Protein AF-0000000066667186 (afdb_homodimer)

Organism: Nocardia brasiliensis (strain ATCC 700358 / HUJEG-1) (NCBI:txid1133849)

pLDDT: mean 89.35, std 10.36, range [46.84, 97.88]

Solvent-accessible surface area (backbone atoms only — not comparable to full-atom values): 20594 Å² total; per-residue (Å²): 132,87,86,46,65,67,53,54,43,52,49,45,50,51,39,18,57,74,67,21,60,91,60,58,39,68,63,52,45,18,55,76,69,71,47,60,53,72,64,51,45,76,73,28,87,44,69,67,55,45,48,20,52,43,36,49,61,50,47,49,71,59,72,53,85,77,83,52,84,50,35,66,49,36,44,50,51,50,51,51,49,51,49,50,34,26,69,72,34,50,55,29,32,57,51,39,48,54,24,57,39,66,63,60,44,81,59,65,54,51,50,52,41,21,51,27,35,35,69,66,67,40,56,65,72,55,11,49,41,50,31,51,36,51,48,21,26,49,43,20,46,44,38,36,51,50,49,32,51,50,33,48,76,69,60,69,42,60,85,91,58,40,72,89,70,38,84,72,36,70,66,58,46,49,50,50,36,49,50,32,49,49,29,6,53,49,36,57,52,53,58,63,77,97,132,87,85,46,66,67,52,53,42,51,47,46,50,51,40,18,58,75,67,20,59,91,61,59,38,68,62,51,45,18,55,76,68,70,47,59,53,72,64,51,44,76,72,28,86,42,68,67,56,44,46,22,52,42,35,50,60,50,47,48,71,60,73,54,86,79,82,51,83,50,35,65,48,34,46,52,51,50,51,50,49,50,47,49,34,26,69,72,34,49,54,28,30,57,52,41,49,53,24,55,39,67,63,60,44,80,58,64,54,51,51,53,41,22,50,27,34,36,69,68,66,39,55,66,73,56,11,48,43,49,33,51,37,52,49,21,26,48,44,21,45,43,40,36,51,50,48,32,51,50,34,47,76,69,61,69,41,60,85,91,58,42,72,89,70,38,84,73,36,69,66,60,46,48,49,51,37,50,50,31,48,50,29,6,53,49,34,57,52,52,59,63,77,97

Secondary structure (DSSP, 8-state):
-PPPHHHHHHHHHHHHHHH-GGG--HHHHHHHHTS-HHHHTTT-SSHHHHHHHHHHHHTGGGGSPP---SHHHHHHHHHHHHHHHHHTSTTHHHHHHHHHHHT-S--HHHHHHHHHHHHTT--HHHHHHHHHHHHHHHHHHHHHHHHHHHHHHTT-S-GGG-GGG-SS-HHHHHHHHHHHHHHHHHHHHHHHH-/-PPPHHHHHHHHHHHHHHH-GGG--HHHHHHHTTS-HHHHTTT-SSHHHHHHHHHHHHTGGGGSPP---SHHHHHHHHHHHHHHHHHTSTTHHHHHHHHHHHT-S--HHHHHHHHHHHHTT--HHHHHHHHHHHHHHHHHHHHHHHHHHHHHHTT-S-GGG-GGG-SS-HHHHHHHHHHHHHHHHHHHHHHHH-

Nearest PDB structures (foldseek):
  5xs9-assembly1_A  TM=9.470E-01  e=1.512E-13  Mycolicibacterium smegmatis MC2 155
  5yej-assembly1_A-2  TM=9.419E-01  e=4.908E-12  Mycolicibacterium smegmatis MC2 155
  5xs9-assembly1_B  TM=9.461E-01  e=5.392E-12  Mycolicibacterium smegmatis MC2 155
  5ojy-assembly1_A-2  TM=8.329E-01  e=7.955E-05  Streptomyces alboniger
  5ojx-assembly1_A-2  TM=7.628E-01  e=2.702E-04  Streptomyces alboniger

Radius of gyration: 21.62 Å; Cα contacts (8 Å, |Δi|>4): 478; chains: 2; bounding box: 61×63×43 Å

InterPro domains:
  IPR001647 DNA-binding HTH domain, TetR-type [PF00440] (9-54)
  IPR001647 DNA-binding HTH domain, TetR-type [PR00455] (8-21)
  IPR001647 DNA-binding HTH domain, TetR-type [PR00455] (29-52)
  IPR001647 DNA-binding HTH domain, TetR-type [PS50977] (2-62)
  IPR003012 Tetracycline transcriptional regulator, TetR [PR00400] (20-43)
  IPR003012 Tetracycline transcriptional regulator, TetR [PR00400] (71-90)
  IPR003012 Tetracycline transcriptional regulator, TetR [PR00400] (171-185)
  IPR004111 Tetracycline repressor TetR, C-terminal [PF02909] (70-156)
  IPR009057 Homedomain-like superfamily [SSF46689] (2-64)
  IPR023772 DNA-binding HTH domain, TetR-type, conserved site [PS01081] (20-51)
  IPR036271 Tetracyclin repressor-like, C-terminal domain superfamily [SSF48498] (69-190)
  IPR050109 HTH-type, TetR-like transcriptional regulator [PTHR30055] (4-185)

Foldseek 3Di:
DDDDLVNLLVLLQVCCQPPRDVQRDLCVSCVSVVHDSVSVCVNPVHPLLSLQVNLCVLCVCLPPDDDDDALLSQLVVLLVSVLCSQLVTQCSLVSNVVNVVVVSHPPSSLVSQLVSLVRLPDDSVVSSVLSVVSSVVSSVLSVVVSVLQVCVVVVNDDPVDRQVPDVVHSVVVVVVVSVVSSVVSVVV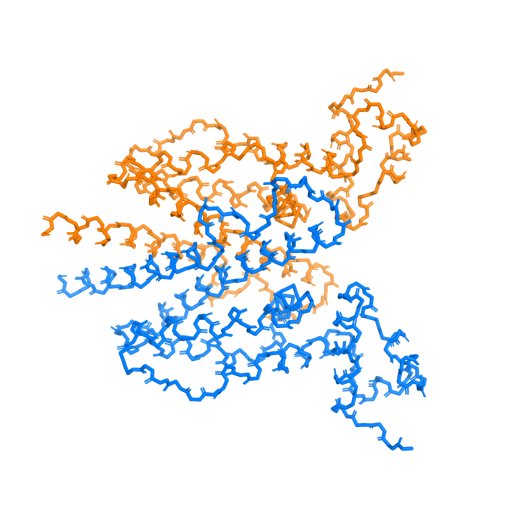VVVVVD/DDDDLVNLLVLLQVCCQPPRDVQRDLCVSCVSVVHDSVSVCVNPVHPLLSLQVNLCVLCVCLPPDDDDDALLSQLVRLLVSVLCSQLVTQCSLVSNVVNVVVVSHPPSSLVSQLVSLVRLPDDSVVSSVLSVVSSVVSSVLSVVVSVLQVCVVVVNDDPVDRQVPDVVHSVVVVVVVSVVSSVVSVVVVVVVVD

Structure (mmCIF, N/CA/C/O backbone):
data_AF-0000000066667186-model_v1
#
loop_
_entity.id
_entity.type
_entity.pdbx_description
1 polymer 'Transcriptional regulator'
#
loop_
_atom_site.group_PDB
_atom_site.id
_atom_site.type_symbol
_atom_site.label_atom_id
_atom_site.label_alt_id
_atom_site.label_comp_id
_atom_site.label_asym_id
_atom_site.label_entity_id
_atom_site.label_seq_id
_atom_site.pdbx_PDB_ins_code
_atom_site.Cartn_x
_atom_site.Cartn_y
_atom_site.Cartn_z
_atom_site.occupancy
_atom_site.B_iso_or_equiv
_atom_site.auth_seq_id
_atom_site.auth_comp_id
_atom_site.auth_asym_id
_atom_site.auth_atom_id
_atom_site.pdbx_PDB_model_num
ATOM 1 N N . MET A 1 1 ? -29.047 -29.016 -1.138 1 59.25 1 MET A N 1
ATOM 2 C CA . MET A 1 1 ? -29.141 -27.734 -0.459 1 59.25 1 MET A CA 1
ATOM 3 C C . MET A 1 1 ? -28.797 -26.594 -1.416 1 59.25 1 MET A C 1
ATOM 5 O O . MET A 1 1 ? -27.906 -26.719 -2.248 1 59.25 1 MET A O 1
ATOM 9 N N . GLN A 1 2 ? -29.719 -25.609 -1.653 1 82.31 2 GLN A N 1
ATOM 10 C CA . GLN A 1 2 ? -29.578 -24.547 -2.65 1 82.31 2 GLN A CA 1
ATOM 11 C C . GLN A 1 2 ? -28.438 -23.609 -2.307 1 82.31 2 GLN A C 1
ATOM 13 O O . GLN A 1 2 ? -28.297 -23.188 -1.158 1 82.31 2 GLN A O 1
ATOM 18 N N . LEU A 1 3 ? -27.469 -23.531 -3.133 1 86.5 3 LEU A N 1
ATOM 19 C CA . LEU A 1 3 ? -26.328 -22.641 -2.971 1 86.5 3 LEU A CA 1
ATOM 20 C C . LEU A 1 3 ? -26.75 -21.188 -3.123 1 86.5 3 LEU A C 1
ATOM 22 O O . LEU A 1 3 ? -27.406 -20.828 -4.094 1 86.5 3 LEU A O 1
ATOM 26 N N . HIS A 1 4 ? -26.516 -20.438 -2.012 1 91.94 4 HIS A N 1
ATOM 27 C CA . HIS A 1 4 ? -26.812 -19.016 -2.051 1 91.94 4 HIS A CA 1
ATOM 28 C C . HIS A 1 4 ? -25.531 -18.203 -2.197 1 91.94 4 HIS A C 1
ATOM 30 O O . HIS A 1 4 ? -24.438 -18.703 -1.945 1 91.94 4 HIS A O 1
ATOM 36 N N . ARG A 1 5 ? -25.734 -17 -2.656 1 93.88 5 ARG A N 1
ATOM 37 C CA . ARG A 1 5 ? -24.609 -16.094 -2.865 1 93.88 5 ARG A CA 1
ATOM 38 C C . ARG A 1 5 ? -23.781 -15.938 -1.595 1 93.88 5 ARG A C 1
ATOM 40 O O . ARG A 1 5 ? -22.547 -15.914 -1.649 1 93.88 5 ARG A O 1
ATOM 47 N N . ALA A 1 6 ? -24.484 -15.898 -0.498 1 94.38 6 ALA A N 1
ATOM 48 C CA . ALA A 1 6 ? -23.812 -15.734 0.791 1 94.38 6 ALA A CA 1
ATOM 49 C C . ALA A 1 6 ? -22.938 -16.938 1.118 1 94.38 6 ALA A C 1
ATOM 51 O O . ALA A 1 6 ? -21.891 -16.797 1.737 1 94.38 6 ALA A O 1
ATOM 52 N N . ASP A 1 7 ? -23.328 -18.078 0.713 1 95.12 7 ASP A N 1
ATOM 53 C CA . ASP A 1 7 ? -22.547 -19.297 0.923 1 95.12 7 ASP A CA 1
ATOM 54 C C . ASP A 1 7 ? -21.25 -19.266 0.126 1 95.12 7 ASP A C 1
ATOM 56 O O . ASP A 1 7 ? -20.203 -19.703 0.61 1 95.12 7 ASP A O 1
ATOM 60 N N . VAL A 1 8 ? -21.406 -18.766 -1.058 1 96.31 8 VAL A N 1
ATOM 61 C CA . VAL A 1 8 ? -20.234 -18.672 -1.931 1 96.31 8 VAL A CA 1
ATOM 62 C C . VAL A 1 8 ? -19.203 -17.719 -1.323 1 96.31 8 VAL A C 1
ATOM 64 O O . VAL A 1 8 ? -18.016 -18.047 -1.243 1 96.31 8 VAL A O 1
ATOM 67 N N . VAL A 1 9 ? -19.688 -16.625 -0.82 1 96.69 9 VAL A N 1
ATOM 68 C CA . VAL A 1 9 ? -18.797 -15.633 -0.219 1 96.69 9 VAL A CA 1
ATOM 69 C C . VAL A 1 9 ? -18.172 -16.188 1.056 1 96.69 9 VAL A C 1
ATOM 71 O O . VAL A 1 9 ? -16.984 -16.031 1.293 1 96.69 9 VAL A O 1
ATOM 74 N N . ASP A 1 10 ? -18.984 -16.906 1.838 1 96.94 10 ASP A N 1
ATOM 75 C CA . ASP A 1 10 ? -18.469 -17.5 3.068 1 96.94 10 ASP A CA 1
ATOM 76 C C . ASP A 1 10 ? -17.406 -18.562 2.768 1 96.94 10 ASP A C 1
ATOM 78 O O . ASP A 1 10 ? -16.406 -18.672 3.48 1 96.94 10 ASP A O 1
ATOM 82 N N . GLY A 1 11 ? -17.703 -19.297 1.754 1 96.5 11 GLY A N 1
ATOM 83 C CA . GLY A 1 11 ? -16.719 -20.281 1.312 1 96.5 11 GLY A CA 1
ATOM 84 C C . GLY A 1 11 ? -15.414 -19.641 0.863 1 96.5 11 GLY A C 1
ATOM 85 O O . GLY A 1 11 ? -14.336 -20.156 1.177 1 96.5 11 GLY A O 1
ATOM 86 N N . ALA A 1 12 ? -15.531 -18.562 0.131 1 97.44 12 ALA A N 1
ATOM 87 C CA . ALA A 1 12 ? -14.352 -17.828 -0.329 1 97.44 12 ALA A CA 1
ATOM 88 C C . ALA A 1 12 ? -13.531 -17.312 0.85 1 97.44 12 ALA A C 1
ATOM 90 O O . ALA A 1 12 ? -12.305 -17.422 0.854 1 97.44 12 ALA A O 1
ATOM 91 N N . ILE A 1 13 ? -14.211 -16.812 1.844 1 96.56 13 ILE A N 1
ATOM 92 C CA . ILE A 1 13 ? -13.562 -16.281 3.033 1 96.56 13 ILE A CA 1
ATOM 93 C C . ILE A 1 13 ? -12.836 -17.406 3.775 1 96.56 13 ILE A C 1
ATOM 95 O O . ILE A 1 13 ? -11.734 -17.203 4.289 1 96.56 13 ILE A O 1
ATOM 99 N N . ALA A 1 14 ? -13.445 -18.531 3.826 1 96.31 14 ALA A N 1
ATOM 100 C CA . ALA A 1 14 ? -12.828 -19.688 4.48 1 96.31 14 ALA A CA 1
ATOM 101 C C . ALA A 1 14 ? -11.531 -20.078 3.783 1 96.31 14 ALA A C 1
ATOM 103 O O . ALA A 1 14 ? -10.531 -20.375 4.441 1 96.31 14 ALA A O 1
ATOM 104 N N . ILE A 1 15 ? -11.578 -20.047 2.523 1 96.12 15 ILE A N 1
ATOM 105 C CA . ILE A 1 15 ? -10.383 -20.375 1.748 1 96.12 15 ILE A CA 1
ATOM 106 C C . ILE A 1 15 ? -9.32 -19.312 1.968 1 96.12 15 ILE A C 1
ATOM 108 O O . ILE A 1 15 ? -8.141 -19.625 2.158 1 96.12 15 ILE A O 1
ATOM 112 N N . LEU A 1 16 ? -9.734 -18.094 1.95 1 94.81 16 LEU A N 1
ATOM 113 C CA . LEU A 1 16 ? -8.82 -16.984 2.193 1 94.81 16 LEU A CA 1
ATOM 114 C C . LEU A 1 16 ? -8.117 -17.141 3.539 1 94.81 16 LEU A C 1
ATOM 116 O O . LEU A 1 16 ? -6.895 -17.031 3.619 1 94.81 16 LEU A O 1
ATOM 120 N N . ASP A 1 17 ? -8.859 -17.453 4.547 1 92.12 17 ASP A N 1
ATOM 121 C CA . ASP A 1 17 ? -8.352 -17.547 5.914 1 92.12 17 ASP A CA 1
ATOM 122 C C . ASP A 1 17 ? -7.406 -18.734 6.062 1 92.12 17 ASP A C 1
ATOM 124 O O . ASP A 1 17 ? -6.395 -18.641 6.762 1 92.12 17 ASP A O 1
ATOM 128 N N . GLN A 1 18 ? -7.727 -19.781 5.398 1 91.38 18 GLN A N 1
ATOM 129 C CA . GLN A 1 18 ? -6.988 -21.031 5.59 1 91.38 18 GLN A CA 1
ATOM 130 C C . GLN A 1 18 ? -5.77 -21.094 4.676 1 91.38 18 GLN A C 1
ATOM 132 O O . GLN A 1 18 ? -4.703 -21.562 5.082 1 91.38 18 GLN A O 1
ATOM 137 N N . TYR A 1 19 ? -5.941 -20.562 3.416 1 90.06 19 TYR A N 1
ATOM 138 C CA . TYR A 1 19 ? -4.91 -20.844 2.426 1 90.06 19 TYR A CA 1
ATOM 139 C C . TYR A 1 19 ? -4.355 -19.562 1.829 1 90.06 19 TYR A C 1
ATOM 141 O O . TYR A 1 19 ? -3.264 -19.547 1.258 1 90.06 19 TYR A O 1
ATOM 149 N N . GLY A 1 20 ? -5.094 -18.547 1.864 1 92 20 GLY A N 1
ATOM 150 C CA . GLY A 1 20 ? -4.617 -17.281 1.312 1 92 20 GLY A CA 1
ATOM 151 C C . GLY A 1 20 ? -5.234 -16.953 -0.031 1 92 20 GLY A C 1
ATOM 152 O O . GLY A 1 20 ? -5.992 -17.75 -0.589 1 92 20 GLY A O 1
ATOM 153 N N . LEU A 1 21 ? -4.93 -15.766 -0.526 1 92.12 21 LEU A N 1
ATOM 154 C CA . LEU A 1 21 ? -5.562 -15.211 -1.715 1 92.12 21 LEU A CA 1
ATOM 155 C C . LEU A 1 21 ? -5.164 -15.992 -2.963 1 92.12 21 LEU A C 1
ATOM 157 O O . LEU A 1 21 ? -5.996 -16.219 -3.846 1 92.12 21 LEU A O 1
ATOM 161 N N . ALA A 1 22 ? -3.918 -16.391 -3.057 1 86.88 22 ALA A N 1
ATOM 162 C CA . ALA A 1 22 ? -3.418 -17.094 -4.234 1 86.88 22 ALA A CA 1
ATOM 163 C C . ALA A 1 22 ? -4.18 -18.406 -4.457 1 86.88 22 ALA A C 1
ATOM 165 O O . ALA A 1 22 ? -4.336 -18.844 -5.598 1 86.88 22 ALA A O 1
ATOM 166 N N . ASP A 1 23 ? -4.688 -18.906 -3.434 1 93 23 ASP A N 1
ATOM 167 C CA . ASP A 1 23 ? -5.359 -20.203 -3.508 1 93 23 ASP A CA 1
ATOM 168 C C . ASP A 1 23 ? -6.863 -20.031 -3.703 1 93 23 ASP A C 1
ATOM 170 O O . ASP A 1 23 ? -7.586 -21.016 -3.91 1 93 23 ASP A O 1
ATOM 174 N N . LEU A 1 24 ? -7.277 -18.797 -3.598 1 94.75 24 LEU A N 1
ATOM 175 C CA . LEU A 1 24 ? -8.695 -18.547 -3.824 1 94.75 24 LEU A CA 1
ATOM 176 C C . LEU A 1 24 ? -9.008 -18.5 -5.316 1 94.75 24 LEU A C 1
ATOM 178 O O . LEU A 1 24 ? -8.93 -17.453 -5.945 1 94.75 24 LEU A O 1
ATOM 182 N N . THR A 1 25 ? -9.344 -19.656 -5.871 1 94.25 25 THR A N 1
ATOM 183 C CA . THR A 1 25 ? -9.742 -19.781 -7.27 1 94.25 25 THR A CA 1
ATOM 184 C C . THR A 1 25 ? -11.18 -20.281 -7.375 1 94.25 25 THR A C 1
ATOM 186 O O . THR A 1 25 ? -11.703 -20.891 -6.441 1 94.25 25 THR A O 1
ATOM 189 N N . MET A 1 26 ? -11.727 -19.969 -8.57 1 95 26 MET A N 1
ATOM 190 C CA . MET A 1 26 ? -13.094 -20.422 -8.773 1 95 26 MET A CA 1
ATOM 191 C C . MET A 1 26 ? -13.172 -21.953 -8.703 1 95 26 MET A C 1
ATOM 193 O O . MET A 1 26 ? -14.117 -22.5 -8.125 1 95 26 MET A O 1
ATOM 197 N N . ARG A 1 27 ? -12.164 -22.594 -9.148 1 95 27 ARG A N 1
ATOM 198 C CA . ARG A 1 27 ? -12.117 -24.047 -9.148 1 95 27 ARG A CA 1
ATOM 199 C C . ARG A 1 27 ? -12.008 -24.594 -7.734 1 95 27 ARG A C 1
ATOM 201 O O . ARG A 1 27 ? -12.75 -25.5 -7.352 1 95 27 ARG A O 1
ATOM 208 N N . ARG A 1 28 ? -11.148 -24.062 -6.945 1 95.81 28 ARG A N 1
ATOM 209 C CA . ARG A 1 28 ? -10.961 -24.516 -5.57 1 95.81 28 ARG A CA 1
ATOM 210 C C . ARG A 1 28 ? -12.203 -24.25 -4.73 1 95.81 28 ARG A C 1
ATOM 212 O O . ARG A 1 28 ? -12.594 -25.062 -3.896 1 95.81 28 ARG A O 1
ATOM 219 N N . LEU A 1 29 ? -12.742 -23.062 -4.953 1 96.88 29 LEU A N 1
ATOM 220 C CA . LEU A 1 29 ? -13.945 -22.688 -4.219 1 96.88 29 LEU A CA 1
ATOM 221 C C . LEU A 1 29 ? -15.086 -23.656 -4.516 1 96.88 29 LEU A C 1
ATOM 223 O O . LEU A 1 29 ? -15.773 -24.109 -3.6 1 96.88 29 LEU A O 1
ATOM 227 N N . ALA A 1 30 ? -15.234 -23.969 -5.762 1 96.62 30 ALA A N 1
ATOM 228 C CA . ALA A 1 30 ? -16.266 -24.922 -6.145 1 96.62 30 ALA A CA 1
ATOM 229 C C . ALA A 1 30 ? -16.047 -26.266 -5.453 1 96.62 30 ALA A C 1
ATOM 231 O O . ALA A 1 30 ? -17 -26.859 -4.922 1 96.62 30 ALA A O 1
ATOM 232 N N . GLY A 1 31 ? -14.867 -26.703 -5.477 1 96.12 31 GLY A N 1
ATOM 233 C CA . GLY A 1 31 ? -14.523 -27.953 -4.805 1 96.12 31 GLY A CA 1
ATOM 234 C C . GLY A 1 31 ? -14.828 -27.922 -3.318 1 96.12 31 GLY A C 1
ATOM 235 O O . GLY A 1 31 ? -15.398 -28.875 -2.781 1 96.12 31 GLY A O 1
ATOM 236 N N . SER A 1 32 ? -14.477 -26.859 -2.695 1 95.5 32 SER A N 1
ATOM 237 C CA . SER A 1 32 ? -14.688 -26.719 -1.255 1 95.5 32 SER A CA 1
ATOM 238 C C . SER A 1 32 ? -16.172 -26.734 -0.906 1 95.5 32 SER A C 1
ATOM 240 O O . SER A 1 32 ? -16.562 -27.156 0.181 1 95.5 32 SER A O 1
ATOM 242 N N . LEU A 1 33 ? -16.969 -26.219 -1.787 1 95.62 33 LEU A N 1
ATOM 243 C CA . LEU A 1 33 ? -18.422 -26.125 -1.577 1 95.62 33 LEU A CA 1
ATOM 244 C C . LEU A 1 33 ? -19.109 -27.375 -2.123 1 95.62 33 LEU A C 1
ATOM 246 O O . LEU A 1 33 ? -20.328 -27.516 -1.996 1 95.62 33 LEU A O 1
ATOM 250 N N . GLN A 1 34 ? -18.312 -28.219 -2.729 1 96.12 34 GLN A N 1
ATOM 251 C CA . GLN A 1 34 ? -18.812 -29.469 -3.287 1 96.12 34 GLN A CA 1
ATOM 252 C C . GLN A 1 34 ? -19.875 -29.203 -4.348 1 96.12 34 GLN A C 1
ATOM 254 O O . GLN A 1 34 ? -20.953 -29.797 -4.324 1 96.12 34 GLN A O 1
ATOM 259 N N . VAL A 1 35 ? -19.547 -28.281 -5.23 1 94.94 35 VAL A N 1
ATOM 260 C CA . VAL A 1 35 ? -20.391 -27.984 -6.375 1 94.94 35 VAL A CA 1
ATOM 261 C C . VAL A 1 35 ? -19.547 -27.953 -7.648 1 94.94 35 VAL A C 1
ATOM 263 O O . VAL A 1 35 ? -18.328 -27.953 -7.59 1 94.94 35 VAL A O 1
ATOM 266 N N . GLN A 1 36 ? -20.234 -28.016 -8.781 1 93.06 36 GLN A N 1
ATOM 267 C CA . GLN A 1 36 ? -19.547 -27.812 -10.055 1 93.06 36 GLN A CA 1
ATOM 268 C C . GLN A 1 36 ? -19.172 -26.344 -10.25 1 93.06 36 GLN A C 1
ATOM 270 O O . GLN A 1 36 ? -19.938 -25.453 -9.875 1 93.06 36 GLN A O 1
ATOM 275 N N . PRO A 1 37 ? -18.047 -26.062 -10.875 1 90.56 37 PRO A N 1
ATOM 276 C CA . PRO A 1 37 ? -17.625 -24.672 -11.094 1 90.56 37 PRO A CA 1
ATOM 277 C C . PRO A 1 37 ? -18.703 -23.828 -11.766 1 90.56 37 PRO A C 1
ATOM 279 O O . PRO A 1 37 ? -18.859 -22.656 -11.438 1 90.56 37 PRO A O 1
ATOM 282 N N . GLY A 1 38 ? -19.391 -24.438 -12.672 1 91.75 38 GLY A N 1
ATOM 283 C CA . GLY A 1 38 ? -20.453 -23.734 -13.383 1 91.75 38 GLY A CA 1
ATOM 284 C C . GLY A 1 38 ? -21.5 -23.156 -12.461 1 91.75 38 GLY A C 1
ATOM 285 O O . GLY A 1 38 ? -22.109 -22.125 -12.781 1 91.75 38 GLY A O 1
ATOM 286 N N . ALA A 1 39 ? -21.703 -23.75 -11.344 1 93.44 39 ALA A N 1
ATOM 287 C CA . ALA A 1 39 ? -22.688 -23.281 -10.367 1 93.44 39 ALA A CA 1
ATOM 288 C C . ALA A 1 39 ? -22.297 -21.922 -9.789 1 93.44 39 ALA A C 1
ATOM 290 O O . ALA A 1 39 ? -23.156 -21.109 -9.453 1 93.44 39 ALA A O 1
ATOM 291 N N . LEU A 1 40 ? -21 -21.656 -9.633 1 94.81 40 LEU A N 1
ATOM 292 C CA . LEU A 1 40 ? -20.5 -20.406 -9.062 1 94.81 40 LEU A CA 1
ATOM 293 C C . LEU A 1 40 ? -20.781 -19.234 -10.008 1 94.81 40 LEU A C 1
ATOM 295 O O . LEU A 1 40 ? -21.016 -18.109 -9.555 1 94.81 40 LEU A O 1
ATOM 299 N N . TYR A 1 41 ? -20.766 -19.531 -11.273 1 93.06 41 TYR A N 1
ATOM 300 C CA . TYR A 1 41 ? -20.891 -18.484 -12.281 1 93.06 41 TYR A CA 1
ATOM 301 C C . TYR A 1 41 ? -22.312 -17.953 -12.336 1 93.06 41 TYR A C 1
ATOM 303 O O . TYR A 1 41 ? -22.547 -16.875 -12.891 1 93.06 41 TYR A O 1
ATOM 311 N N . TRP A 1 42 ? -23.234 -18.688 -11.766 1 92.44 42 TRP A N 1
ATOM 312 C CA . TRP A 1 42 ? -24.594 -18.172 -11.609 1 92.44 42 TRP A CA 1
ATOM 313 C C . TRP A 1 42 ? -24.625 -17.016 -10.617 1 92.44 42 TRP A C 1
ATOM 315 O O . TRP A 1 42 ? -25.469 -16.125 -10.727 1 92.44 42 TRP A O 1
ATOM 325 N N . HIS A 1 43 ? -23.703 -17.031 -9.711 1 94.69 43 HIS A N 1
ATOM 326 C CA . HIS A 1 43 ? -23.688 -16.031 -8.648 1 94.69 43 HIS A CA 1
ATOM 327 C C . HIS A 1 43 ? -22.672 -14.93 -8.953 1 94.69 43 HIS A C 1
ATOM 329 O O . HIS A 1 43 ? -22.891 -13.766 -8.625 1 94.69 43 HIS A O 1
ATOM 335 N N . PHE A 1 44 ? -21.578 -15.414 -9.508 1 95 44 PHE A N 1
ATOM 336 C CA . PHE A 1 44 ? -20.5 -14.484 -9.844 1 95 44 PHE A CA 1
ATOM 337 C C . PHE A 1 44 ? -19.953 -14.766 -11.234 1 95 44 PHE A C 1
ATOM 339 O O . PHE A 1 44 ? -19.391 -15.836 -11.477 1 95 44 PHE A O 1
ATOM 346 N N . PRO A 1 45 ? -20.031 -13.75 -12.078 1 91.69 45 PRO A N 1
ATOM 347 C CA . PRO A 1 45 ? -19.641 -13.984 -13.469 1 91.69 45 PRO A CA 1
ATOM 348 C C . PRO A 1 45 ? -18.141 -14.234 -13.625 1 91.69 45 PRO A C 1
ATOM 350 O O . PRO A 1 45 ? -17.703 -14.797 -14.633 1 91.69 45 PRO A O 1
ATOM 353 N N . ASN A 1 46 ? -17.359 -13.766 -12.695 1 89.31 46 ASN A N 1
ATOM 354 C CA . ASN A 1 46 ? -15.914 -13.953 -12.742 1 89.31 46 ASN A CA 1
ATOM 355 C C . ASN A 1 46 ? -15.281 -13.812 -11.359 1 89.31 46 ASN A C 1
ATOM 357 O O . ASN A 1 46 ? -15.969 -13.477 -10.391 1 89.31 46 ASN A O 1
ATOM 361 N N . LYS A 1 47 ? -14.062 -14.055 -11.281 1 90.44 47 LYS A N 1
ATOM 362 C CA . LYS A 1 47 ? -13.32 -14.008 -10.023 1 90.44 47 LYS A CA 1
ATOM 363 C C . LYS A 1 47 ? -13.312 -12.602 -9.438 1 90.44 47 LYS A C 1
ATOM 365 O O . LYS A 1 47 ? -13.406 -12.43 -8.219 1 90.44 47 LYS A O 1
ATOM 370 N N . GLN A 1 48 ? -13.219 -11.625 -10.289 1 87 48 GLN A N 1
ATOM 371 C CA . GLN A 1 48 ? -13.164 -10.242 -9.836 1 87 48 GLN A CA 1
ATOM 372 C C . GLN A 1 48 ? -14.453 -9.844 -9.117 1 87 48 GLN A C 1
ATOM 374 O O . GLN A 1 48 ? -14.414 -9.164 -8.094 1 87 48 GLN A O 1
ATOM 379 N N . ALA A 1 49 ? -15.484 -10.281 -9.648 1 89.94 49 ALA A N 1
ATOM 380 C CA . ALA A 1 49 ? -16.781 -10.008 -9.023 1 89.94 49 ALA A CA 1
ATOM 381 C C . ALA A 1 49 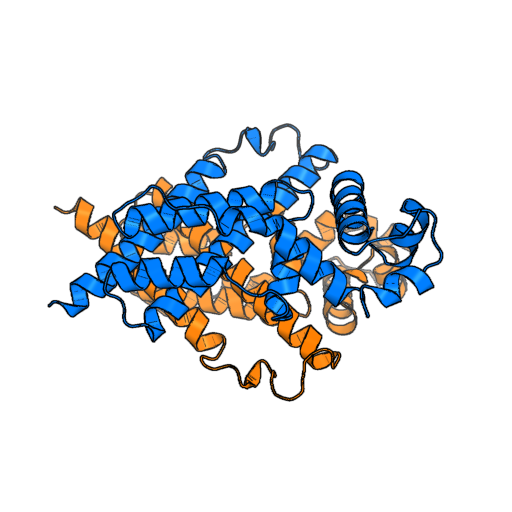? -16.875 -10.695 -7.66 1 89.94 49 ALA A C 1
ATOM 383 O O . ALA A 1 49 ? -17.422 -10.125 -6.711 1 89.94 49 ALA A O 1
ATOM 384 N N . LEU A 1 50 ? -16.406 -11.922 -7.617 1 94 50 LEU A N 1
ATOM 385 C CA . LEU A 1 50 ? -16.375 -12.641 -6.348 1 94 50 LEU A CA 1
ATOM 386 C C . LEU A 1 50 ? -15.492 -11.906 -5.332 1 94 50 LEU A C 1
ATOM 388 O O . LEU A 1 50 ? -15.891 -11.727 -4.18 1 94 50 LEU A O 1
ATOM 392 N N . LEU A 1 51 ? -14.352 -11.445 -5.758 1 93.25 51 LEU A N 1
ATOM 393 C CA . LEU A 1 51 ? -13.438 -10.734 -4.883 1 93.25 51 LEU A CA 1
ATOM 394 C C . LEU A 1 51 ? -14.055 -9.438 -4.383 1 93.25 51 LEU A C 1
ATOM 396 O O . LEU A 1 51 ? -13.836 -9.039 -3.236 1 93.25 51 LEU A O 1
ATOM 400 N N . GLY A 1 52 ? -14.75 -8.805 -5.246 1 92.06 52 GLY A N 1
ATOM 401 C CA . GLY A 1 52 ? -15.484 -7.625 -4.832 1 92.06 52 GLY A CA 1
ATOM 402 C C . GLY A 1 52 ? -16.469 -7.895 -3.703 1 92.06 52 GLY A C 1
ATOM 403 O O . GLY A 1 52 ? -16.531 -7.133 -2.736 1 92.06 52 GLY A O 1
ATOM 404 N N . ALA A 1 53 ? -17.141 -8.969 -3.814 1 93.31 53 ALA A N 1
ATOM 405 C CA . ALA A 1 53 ? -18.109 -9.344 -2.789 1 93.31 53 ALA A CA 1
ATOM 406 C C . ALA A 1 53 ? -17.422 -9.711 -1.482 1 93.31 53 ALA A C 1
ATOM 408 O O . ALA A 1 53 ? -17.906 -9.391 -0.397 1 93.31 53 ALA A O 1
ATOM 409 N N . VAL A 1 54 ? -16.359 -10.375 -1.591 1 95 54 VAL A N 1
ATOM 410 C CA . VAL A 1 54 ? -15.562 -10.727 -0.416 1 95 54 VAL A CA 1
ATOM 411 C C . VAL A 1 54 ? -15.047 -9.453 0.256 1 95 54 VAL A C 1
ATOM 413 O O . VAL A 1 54 ? -15.102 -9.328 1.481 1 95 54 VAL A O 1
ATOM 416 N N . ALA A 1 55 ? -14.602 -8.539 -0.543 1 93.94 55 ALA A N 1
ATOM 417 C CA . ALA A 1 55 ? -14.133 -7.262 -0.022 1 93.94 55 ALA A CA 1
ATOM 418 C C . ALA A 1 55 ? -15.242 -6.531 0.728 1 93.94 55 ALA A C 1
ATOM 420 O O . ALA A 1 55 ? -15.008 -5.973 1.804 1 93.94 55 ALA A O 1
ATOM 421 N N . ASP A 1 56 ? -16.406 -6.559 0.182 1 92.44 56 ASP A N 1
ATOM 422 C CA . ASP A 1 56 ? -17.547 -5.922 0.835 1 92.44 56 ASP A CA 1
ATOM 423 C C . ASP A 1 56 ? -17.828 -6.555 2.197 1 92.44 56 ASP A C 1
ATOM 425 O O . ASP A 1 56 ? -18.125 -5.852 3.164 1 92.44 56 ASP A O 1
ATOM 429 N N . LYS A 1 57 ? -17.734 -7.82 2.186 1 93.88 57 LYS A N 1
ATOM 430 C CA . LYS A 1 57 ? -17.938 -8.523 3.447 1 93.88 57 LYS A CA 1
ATOM 431 C C . LYS A 1 57 ? -16.859 -8.156 4.469 1 93.88 57 LYS A C 1
ATOM 433 O O . LYS A 1 57 ? -17.172 -7.91 5.637 1 93.88 57 LYS A O 1
ATOM 438 N N . ILE A 1 58 ? -15.656 -8.094 4.051 1 94.25 58 ILE A N 1
ATOM 439 C CA . ILE A 1 58 ? -14.523 -7.734 4.902 1 94.25 58 ILE A CA 1
ATOM 440 C C . ILE A 1 58 ? -14.734 -6.332 5.469 1 94.25 58 ILE A C 1
ATOM 442 O O . ILE A 1 58 ? -14.43 -6.074 6.637 1 94.25 58 ILE A O 1
ATOM 446 N N . LEU A 1 59 ? -15.32 -5.484 4.68 1 94.31 59 LEU A N 1
ATOM 447 C CA . LEU A 1 59 ? -15.406 -4.07 5.023 1 94.31 59 LEU A CA 1
ATOM 448 C C . LEU A 1 59 ? -16.75 -3.75 5.68 1 94.31 59 LEU A C 1
ATOM 450 O O . LEU A 1 59 ? -17.031 -2.59 5.992 1 94.31 59 LEU A O 1
ATOM 454 N N . ALA A 1 60 ? -17.562 -4.73 5.895 1 94 60 ALA A N 1
ATOM 455 C CA . ALA A 1 60 ? -18.922 -4.543 6.426 1 94 60 ALA A CA 1
ATOM 456 C C . ALA A 1 60 ? -18.891 -3.727 7.715 1 94 60 ALA A C 1
ATOM 458 O O . ALA A 1 60 ? -19.734 -2.855 7.922 1 94 60 ALA A O 1
ATOM 459 N N . PRO A 1 61 ? -17.906 -3.877 8.641 1 95.31 61 PRO A N 1
ATOM 460 C CA . PRO A 1 61 ? -17.891 -3.115 9.891 1 95.31 61 PRO A CA 1
ATOM 461 C C . PRO A 1 61 ? -17.703 -1.615 9.664 1 95.31 61 PRO A C 1
ATOM 463 O O . PRO A 1 61 ? -17.953 -0.817 10.57 1 95.31 61 PRO A O 1
ATOM 466 N N . MET A 1 62 ? -17.219 -1.229 8.508 1 94.38 62 MET A N 1
ATOM 467 C CA . MET A 1 62 ? -17.062 0.192 8.203 1 94.38 62 MET A CA 1
ATOM 468 C C . MET A 1 62 ? -18.422 0.904 8.25 1 94.38 62 MET A C 1
ATOM 470 O O . MET A 1 62 ? -18.469 2.129 8.375 1 94.38 62 MET A O 1
ATOM 474 N N . ASP A 1 63 ? -19.5 0.143 8.172 1 93.12 63 ASP A N 1
ATOM 475 C CA . ASP A 1 63 ? -20.844 0.717 8.141 1 93.12 63 ASP A CA 1
ATOM 476 C C . ASP A 1 63 ? -21.375 0.95 9.547 1 93.12 63 ASP A C 1
ATOM 478 O O . ASP A 1 63 ? -22.391 1.626 9.734 1 93.12 63 ASP A O 1
ATOM 482 N N . ASP A 1 64 ? -20.75 0.433 10.531 1 95.62 64 ASP A N 1
ATOM 483 C CA . ASP A 1 64 ? -21.203 0.594 11.914 1 95.62 64 ASP A CA 1
ATOM 484 C C . ASP A 1 64 ? -21.172 2.062 12.328 1 95.62 64 ASP A C 1
ATOM 486 O O . ASP A 1 64 ? -20.422 2.859 11.781 1 95.62 64 ASP A O 1
ATOM 490 N N . PRO A 1 65 ? -21.969 2.457 13.273 1 95.38 65 PRO A N 1
ATOM 491 C CA . PRO A 1 65 ? -21.984 3.844 13.75 1 95.38 65 PRO A CA 1
ATOM 492 C C . PRO A 1 65 ? -20.641 4.285 14.328 1 95.38 65 PRO A C 1
ATOM 494 O O . PRO A 1 65 ? -19.938 3.475 14.922 1 95.38 65 PRO A O 1
ATOM 497 N N . ILE A 1 66 ? -20.359 5.574 14.109 1 95 66 ILE A N 1
ATOM 498 C CA . ILE A 1 66 ? -19.141 6.188 14.648 1 95 66 ILE A CA 1
ATOM 499 C C . ILE A 1 66 ? -19.438 6.785 16.016 1 95 66 ILE A C 1
ATOM 501 O O . ILE A 1 66 ? -20.469 7.441 16.219 1 95 66 ILE A O 1
ATOM 505 N N . VAL A 1 67 ? -18.516 6.578 16.938 1 96.5 67 VAL A N 1
ATOM 506 C CA . VAL A 1 67 ? -18.703 7.035 18.312 1 96.5 67 VAL A CA 1
ATOM 507 C C . VAL A 1 67 ? -18.156 8.461 18.453 1 96.5 67 VAL A C 1
ATOM 509 O O . VAL A 1 67 ? -18.766 9.289 19.141 1 96.5 67 VAL A O 1
ATOM 512 N N . ALA A 1 68 ? -17.031 8.75 17.828 1 96.38 68 ALA A N 1
ATOM 513 C CA . ALA A 1 68 ? -16.375 10.047 17.953 1 96.38 68 ALA A CA 1
ATOM 514 C C . ALA A 1 68 ? -17.266 11.156 17.391 1 96.38 68 ALA A C 1
ATOM 516 O O . ALA A 1 68 ? -17.938 10.969 16.375 1 96.38 68 ALA A O 1
ATOM 517 N N . THR A 1 69 ? -17.234 12.289 18.031 1 94 69 THR A N 1
ATOM 518 C CA . THR A 1 69 ? -18.078 13.398 17.609 1 94 69 THR A CA 1
ATOM 519 C C . THR A 1 69 ? -17.281 14.422 16.812 1 94 69 THR A C 1
ATOM 521 O O . THR A 1 69 ? -17.781 15 15.844 1 94 69 THR A O 1
ATOM 524 N N . GLU A 1 70 ? -16.031 14.625 17.203 1 96.38 70 GLU A N 1
ATOM 525 C CA . GLU A 1 70 ? -15.18 15.555 16.469 1 96.38 70 GLU A CA 1
ATOM 526 C C . GLU A 1 70 ? -14.562 14.898 15.242 1 96.38 70 GLU A C 1
ATOM 528 O O . GLU A 1 70 ? -14.266 13.695 15.25 1 96.38 70 GLU A O 1
ATOM 533 N N . TRP A 1 71 ? -14.383 15.711 14.25 1 96.44 71 TRP A N 1
ATOM 534 C CA . TRP A 1 71 ? -13.961 15.188 12.961 1 96.44 71 TRP A CA 1
ATOM 535 C C . TRP A 1 71 ? -12.648 14.422 13.086 1 96.44 71 TRP A C 1
ATOM 537 O O . TRP A 1 71 ? -12.469 13.375 12.453 1 96.44 71 TRP A O 1
ATOM 547 N N . SER A 1 72 ? -11.719 14.953 13.859 1 97.19 72 SER A N 1
ATOM 548 C CA . SER A 1 72 ? -10.422 14.289 13.977 1 97.19 72 SER A CA 1
ATOM 549 C C . SER A 1 72 ? -10.555 12.914 14.625 1 97.19 72 SER A C 1
ATOM 551 O O . SER A 1 72 ? -9.914 11.961 14.188 1 97.19 72 SER A O 1
ATOM 553 N N . GLY A 1 73 ? -11.367 12.82 15.633 1 97.56 73 GLY A N 1
ATOM 554 C CA . GLY A 1 73 ? -11.672 11.531 16.234 1 97.56 73 GLY A CA 1
ATOM 555 C C . GLY A 1 73 ? -12.359 10.57 15.281 1 97.56 73 GLY A C 1
ATOM 556 O O . GLY A 1 73 ? -12.102 9.367 15.305 1 97.56 73 GLY A O 1
ATOM 557 N N . GLN A 1 74 ? -13.281 11.102 14.461 1 97.44 74 GLN A N 1
ATOM 558 C CA . GLN A 1 74 ? -13.977 10.281 13.477 1 97.44 74 GLN A CA 1
ATOM 559 C C . GLN A 1 74 ? -13 9.68 12.469 1 97.44 74 GLN A C 1
ATOM 561 O O . GLN A 1 74 ? -13.094 8.5 12.141 1 97.44 74 GLN A O 1
ATOM 566 N N . VAL A 1 75 ? -12.062 10.492 12 1 97.06 75 VAL A N 1
ATOM 567 C CA . VAL A 1 75 ? -11.062 10.039 11.047 1 97.06 75 VAL A CA 1
ATOM 568 C C . VAL A 1 75 ? -10.227 8.922 11.664 1 97.06 75 VAL A C 1
ATOM 570 O O . VAL A 1 75 ? -9.992 7.887 11.031 1 97.06 75 VAL A O 1
ATOM 573 N N . ILE A 1 76 ? -9.812 9.117 12.891 1 97.81 76 ILE A N 1
ATOM 574 C CA . ILE A 1 76 ? -8.969 8.156 13.594 1 97.81 76 ILE A CA 1
ATOM 575 C C . ILE A 1 76 ? -9.734 6.855 13.805 1 97.81 76 ILE A C 1
ATOM 577 O O . ILE A 1 76 ? -9.219 5.77 13.547 1 97.81 76 ILE A O 1
ATOM 581 N N . GLU A 1 77 ? -10.93 6.945 14.242 1 97.81 77 GLU A N 1
ATOM 582 C CA . GLU A 1 77 ? -11.773 5.777 14.477 1 97.81 77 GLU A CA 1
ATOM 583 C C . GLU A 1 77 ? -12 4.988 13.195 1 97.81 77 GLU A C 1
ATOM 585 O O . GLU A 1 77 ? -11.875 3.762 13.18 1 97.81 77 GLU A O 1
ATOM 590 N N . LEU A 1 78 ? -12.328 5.656 12.148 1 96.88 78 LEU A N 1
ATOM 591 C CA . LEU A 1 78 ? -12.586 5.012 10.859 1 96.88 78 LEU A CA 1
ATOM 592 C C . LEU A 1 78 ? -11.312 4.355 10.32 1 96.88 78 LEU A C 1
ATOM 594 O O . LEU A 1 78 ? -11.367 3.258 9.766 1 96.88 78 LEU A O 1
ATOM 598 N N . ALA A 1 79 ? -10.211 5.062 10.469 1 97.44 79 ALA A N 1
ATOM 599 C CA . ALA A 1 79 ? -8.945 4.504 10.008 1 97.44 79 ALA A CA 1
ATOM 600 C C . ALA A 1 79 ? -8.602 3.223 10.766 1 97.44 79 ALA A C 1
ATOM 602 O O . ALA A 1 79 ? -8.18 2.232 10.164 1 97.44 79 ALA A O 1
ATOM 603 N N . HIS A 1 80 ? -8.766 3.234 12.062 1 97.75 80 HIS A N 1
ATOM 604 C CA . HIS A 1 80 ? -8.523 2.037 12.859 1 97.75 80 HIS A CA 1
ATOM 605 C C . HIS A 1 80 ? -9.484 0.917 12.477 1 97.75 80 HIS A C 1
ATOM 607 O O . HIS A 1 80 ? -9.094 -0.248 12.406 1 97.75 80 HIS A O 1
ATOM 613 N N . ARG A 1 81 ? -10.703 1.249 12.305 1 97 81 ARG A N 1
ATOM 614 C CA . ARG A 1 81 ? -11.688 0.252 11.898 1 97 81 ARG A CA 1
ATOM 615 C C . ARG A 1 81 ? -11.312 -0.376 10.562 1 97 81 ARG A C 1
ATOM 617 O O . ARG A 1 81 ? -11.422 -1.593 10.391 1 97 81 ARG A O 1
ATOM 624 N N . LEU A 1 82 ? -10.922 0.446 9.594 1 95.88 82 LEU A N 1
ATOM 625 C CA . LEU A 1 82 ? -10.469 -0.06 8.297 1 95.88 82 LEU A CA 1
ATOM 626 C C . LEU A 1 82 ? -9.281 -1.002 8.469 1 95.88 82 LEU A C 1
ATOM 628 O O . LEU A 1 82 ? -9.281 -2.111 7.93 1 95.88 82 LEU A O 1
ATOM 632 N N . ARG A 1 83 ? -8.297 -0.558 9.211 1 96.81 83 ARG A N 1
ATOM 633 C CA . ARG A 1 83 ? -7.125 -1.383 9.492 1 96.81 83 ARG A CA 1
ATOM 634 C C . ARG A 1 83 ? -7.531 -2.719 10.102 1 96.81 83 ARG A C 1
ATOM 636 O O . ARG A 1 83 ? -7.035 -3.771 9.695 1 96.81 83 ARG A O 1
ATOM 643 N N . ASP A 1 84 ? -8.453 -2.688 11.055 1 96.88 84 ASP A N 1
ATOM 644 C CA . ASP A 1 84 ? -8.914 -3.9 11.727 1 96.88 84 ASP A CA 1
ATOM 645 C C . ASP A 1 84 ? -9.602 -4.844 10.734 1 96.88 84 ASP A C 1
ATOM 647 O O . ASP A 1 84 ? -9.406 -6.059 10.797 1 96.88 84 ASP A O 1
ATOM 651 N N . CYS A 1 85 ? -10.406 -4.273 9.859 1 95.94 85 CYS A N 1
ATOM 652 C CA . CYS A 1 85 ? -11.055 -5.07 8.82 1 95.94 85 CYS A CA 1
ATOM 653 C C . CYS A 1 85 ? -10.031 -5.797 7.965 1 95.94 85 CYS A C 1
ATOM 655 O O . CYS A 1 85 ? -10.156 -6.996 7.719 1 95.94 85 CYS A O 1
ATOM 657 N N . LEU A 1 86 ? -9.039 -5.094 7.574 1 94.94 86 LEU A N 1
ATOM 658 C CA . LEU A 1 86 ? -8.039 -5.621 6.656 1 94.94 86 LEU A CA 1
ATOM 659 C C . LEU A 1 86 ? -7.207 -6.711 7.324 1 94.94 86 LEU A C 1
ATOM 661 O O . LEU A 1 86 ? -6.867 -7.715 6.695 1 94.94 86 LEU A O 1
ATOM 665 N N . LEU A 1 87 ? -6.93 -6.539 8.586 1 94.62 87 LEU A N 1
ATOM 666 C CA . LEU A 1 87 ? -6.031 -7.445 9.289 1 94.62 87 LEU A CA 1
ATOM 667 C C . LEU A 1 87 ? -6.789 -8.648 9.836 1 94.62 87 LEU A C 1
ATOM 669 O O . LEU A 1 87 ? -6.18 -9.633 10.258 1 94.62 87 LEU A O 1
ATOM 673 N N . ALA A 1 88 ? -8.125 -8.578 9.812 1 94.56 88 ALA A N 1
ATOM 674 C CA . ALA A 1 88 ? -8.969 -9.633 10.383 1 94.56 88 ALA A CA 1
ATOM 675 C C . ALA A 1 88 ? -8.867 -10.914 9.562 1 94.56 88 ALA A C 1
ATOM 677 O O . ALA A 1 88 ? -9.117 -12.008 10.078 1 94.56 88 ALA A O 1
ATOM 678 N N . TYR A 1 89 ? -8.508 -10.797 8.32 1 93.44 89 TYR A N 1
ATOM 679 C CA . TYR A 1 89 ? -8.438 -11.945 7.426 1 93.44 89 TYR A CA 1
ATOM 680 C C . TYR A 1 89 ? -7.059 -12.047 6.781 1 93.44 89 TYR A C 1
ATOM 682 O O . TYR A 1 89 ? -6.453 -11.031 6.43 1 93.44 89 TYR A O 1
ATOM 690 N N . ARG A 1 90 ? -6.66 -13.305 6.629 1 91.69 90 ARG A N 1
ATOM 691 C CA . ARG A 1 90 ? -5.422 -13.531 5.887 1 91.69 90 ARG A CA 1
ATOM 692 C C . ARG A 1 90 ? -5.5 -12.914 4.492 1 91.69 90 ARG A C 1
ATOM 694 O O . ARG A 1 90 ? -6.48 -13.117 3.773 1 91.69 90 ARG A O 1
ATOM 701 N N . ASP A 1 91 ? -4.605 -12.094 4.113 1 91.88 91 ASP A N 1
ATOM 702 C CA . ASP A 1 91 ? -4.484 -11.438 2.816 1 91.88 91 ASP A CA 1
ATOM 703 C C . ASP A 1 91 ? -5.613 -10.43 2.602 1 91.88 91 ASP A C 1
ATOM 705 O O . ASP A 1 91 ? -5.941 -10.086 1.464 1 91.88 91 ASP A O 1
ATOM 709 N N . GLY A 1 92 ? -6.289 -10.055 3.652 1 93.69 92 GLY A N 1
ATOM 710 C CA . GLY A 1 92 ? -7.375 -9.094 3.545 1 93.69 92 GLY A CA 1
ATOM 711 C C . GLY A 1 92 ? -6.949 -7.777 2.916 1 93.69 92 GLY A C 1
ATOM 712 O O . GLY A 1 92 ? -7.664 -7.227 2.074 1 93.69 92 GLY A O 1
ATOM 713 N N . ALA A 1 93 ? -5.797 -7.309 3.322 1 92.75 93 ALA A N 1
ATOM 714 C CA . ALA A 1 93 ? -5.289 -6.043 2.795 1 92.75 93 ALA A CA 1
ATOM 715 C C . ALA A 1 93 ? -5.016 -6.145 1.297 1 92.75 93 ALA A C 1
ATOM 717 O O . ALA A 1 93 ? -5.359 -5.238 0.534 1 92.75 93 ALA A O 1
ATOM 718 N N . GLU A 1 94 ? -4.445 -7.211 0.917 1 89.31 94 GLU A N 1
ATOM 719 C CA . GLU A 1 94 ? -4.164 -7.441 -0.496 1 89.31 94 GLU A CA 1
ATOM 720 C C . GLU A 1 94 ? -5.453 -7.547 -1.308 1 89.31 94 GLU A C 1
ATOM 722 O O . GLU A 1 94 ? -5.559 -6.965 -2.389 1 89.31 94 GLU A O 1
ATOM 727 N N . LEU A 1 95 ? -6.375 -8.227 -0.83 1 91.62 95 LEU A N 1
ATOM 728 C CA . LEU A 1 95 ? -7.648 -8.445 -1.506 1 91.62 95 LEU A CA 1
ATOM 729 C C . LEU A 1 95 ? -8.414 -7.133 -1.667 1 91.62 95 LEU A C 1
ATOM 731 O O . LEU A 1 95 ? -8.859 -6.801 -2.766 1 91.62 95 LEU A O 1
ATOM 735 N N . VAL A 1 96 ? -8.5 -6.387 -0.634 1 91.62 96 VAL A N 1
ATOM 736 C CA . VAL A 1 96 ? -9.227 -5.125 -0.678 1 91.62 96 VAL A CA 1
ATOM 737 C C . VAL A 1 96 ? -8.5 -4.141 -1.591 1 91.62 96 VAL A C 1
ATOM 739 O O . VAL A 1 96 ? -9.133 -3.418 -2.363 1 91.62 96 VAL A O 1
ATOM 742 N N . SER A 1 97 ? -7.203 -4.109 -1.509 1 88.94 97 SER A N 1
ATOM 743 C CA . SER A 1 97 ? -6.422 -3.264 -2.404 1 88.94 97 SER A CA 1
ATOM 744 C C . SER A 1 97 ? -6.719 -3.582 -3.865 1 88.94 97 SER A C 1
ATOM 746 O O . SER A 1 97 ? -6.895 -2.674 -4.68 1 88.94 97 SER A O 1
ATOM 748 N N . ALA A 1 98 ? -6.809 -4.828 -4.215 1 83.81 98 ALA A N 1
ATOM 749 C CA . ALA A 1 98 ? -7.082 -5.266 -5.578 1 83.81 98 ALA A CA 1
ATOM 750 C C . ALA A 1 98 ? -8.477 -4.828 -6.027 1 83.81 98 ALA A C 1
ATOM 752 O O . ALA A 1 98 ? -8.68 -4.477 -7.191 1 83.81 98 ALA A O 1
ATOM 753 N N . THR A 1 99 ? -9.375 -4.863 -5.152 1 84.69 99 THR A N 1
ATOM 754 C CA . THR A 1 99 ? -10.75 -4.5 -5.492 1 84.69 99 THR A CA 1
ATOM 755 C C . THR A 1 99 ? -10.875 -2.992 -5.691 1 84.69 99 THR A C 1
ATOM 757 O O . THR A 1 99 ? -11.648 -2.537 -6.539 1 84.69 99 THR A O 1
ATOM 760 N N . TYR A 1 100 ? -10.133 -2.186 -4.91 1 79.38 100 TYR A N 1
ATOM 761 C CA . TYR A 1 100 ? -10.109 -0.744 -5.121 1 79.38 100 TYR A CA 1
ATOM 762 C C . TYR A 1 100 ? -9.516 -0.405 -6.488 1 79.38 100 TYR A C 1
ATOM 764 O O . TYR A 1 100 ? -10.023 0.478 -7.184 1 79.38 100 TYR A O 1
ATOM 772 N N . ALA A 1 101 ? -8.562 -1.137 -6.859 1 73.38 101 ALA A N 1
ATOM 773 C CA . ALA A 1 101 ? -7.93 -0.907 -8.148 1 73.38 101 ALA A CA 1
ATOM 774 C C . ALA A 1 101 ? -8.898 -1.172 -9.297 1 73.38 101 ALA A C 1
ATOM 776 O O . ALA A 1 101 ? -8.852 -0.5 -10.328 1 73.38 101 ALA A O 1
ATOM 777 N N . SER A 1 102 ? -9.844 -2.104 -9.055 1 70.75 102 SER A N 1
ATOM 778 C CA . SER A 1 102 ? -10.797 -2.463 -10.102 1 70.75 102 SER A CA 1
ATOM 779 C C . SER A 1 102 ? -12.031 -1.571 -10.047 1 70.75 102 SER A C 1
ATOM 781 O O . SER A 1 102 ? -12.828 -1.548 -10.992 1 70.75 102 SER A O 1
ATOM 783 N N . ARG A 1 103 ? -12.133 -0.691 -9.031 1 66.19 103 ARG A N 1
ATOM 784 C CA . ARG A 1 103 ? -13.289 0.165 -8.773 1 66.19 103 ARG A CA 1
ATOM 785 C C . ARG A 1 103 ? -14.555 -0.665 -8.562 1 66.19 103 ARG A C 1
ATOM 787 O O . ARG A 1 103 ? -15.648 -0.24 -8.938 1 66.19 103 ARG A O 1
ATOM 794 N N . LEU A 1 104 ? -14.406 -1.892 -8.336 1 57.19 104 LEU A N 1
ATOM 795 C CA . LEU A 1 104 ? -15.531 -2.797 -8.133 1 57.19 104 LEU A CA 1
ATOM 796 C C . LEU A 1 104 ? -16.094 -2.666 -6.719 1 57.19 104 LEU A C 1
ATOM 798 O O . LEU A 1 104 ? -17.141 -3.23 -6.406 1 57.19 104 LEU A O 1
ATOM 802 N N . THR A 1 105 ? -15.336 -2.158 -5.887 1 57.84 105 THR A N 1
ATOM 803 C CA . THR A 1 105 ? -15.867 -2.061 -4.531 1 57.84 105 THR A CA 1
ATOM 804 C C . THR A 1 105 ? -16.625 -0.75 -4.34 1 57.84 105 THR A C 1
ATOM 806 O O . THR A 1 105 ? -16.359 0.233 -5.035 1 57.84 105 THR A O 1
ATOM 809 N N . THR A 1 106 ? -17.984 -0.86 -3.781 1 54.72 106 THR A N 1
ATOM 810 C CA . THR A 1 106 ? -18.812 0.282 -3.412 1 54.72 106 THR A CA 1
ATOM 811 C C . THR A 1 106 ? -18.203 1.018 -2.215 1 54.72 106 THR A C 1
ATOM 813 O O . THR A 1 106 ? -17.766 0.389 -1.251 1 54.72 106 THR A O 1
ATOM 816 N N . SER A 1 107 ? -17.312 2.01 -2.232 1 59.56 107 SER A N 1
ATOM 817 C CA . SER A 1 107 ? -16.422 2.424 -1.163 1 59.56 107 SER A CA 1
ATOM 818 C C . SER A 1 107 ? -17.172 3.174 -0.068 1 59.56 107 SER A C 1
ATOM 820 O O . SER A 1 107 ? -17.141 4.406 -0.024 1 59.56 107 SER A O 1
ATOM 822 N N . LYS A 1 108 ? -18.312 2.471 0.619 1 71.56 108 LYS A N 1
ATOM 823 C CA . LYS A 1 108 ? -18.969 3.09 1.771 1 71.56 108 LYS A CA 1
ATOM 824 C C . LYS A 1 108 ? -17.938 3.545 2.801 1 71.56 108 LYS A C 1
ATOM 826 O O . LYS A 1 108 ? -18.078 4.609 3.406 1 71.56 108 LYS A O 1
ATOM 831 N N . GLY A 1 109 ? -16.891 2.783 2.934 1 79.62 109 GLY A N 1
ATOM 832 C CA . GLY A 1 109 ? -15.852 3.16 3.877 1 79.62 109 GLY A CA 1
ATOM 833 C C . GLY A 1 109 ? -15.148 4.449 3.504 1 79.62 109 GLY A C 1
ATOM 834 O O . GLY A 1 109 ? -14.938 5.316 4.355 1 79.62 109 GLY A O 1
ATOM 835 N N . ARG A 1 110 ? -14.938 4.555 2.303 1 83.81 110 ARG A N 1
ATOM 836 C CA . ARG A 1 110 ? -14.273 5.77 1.841 1 83.81 110 ARG A CA 1
ATOM 837 C C . ARG A 1 110 ? -15.188 6.98 1.979 1 83.81 110 ARG A C 1
ATOM 839 O O . ARG A 1 110 ? -14.742 8.062 2.361 1 83.81 110 ARG A O 1
ATOM 846 N N . GLU A 1 111 ? -16.469 6.816 1.73 1 88.94 111 GLU A N 1
ATOM 847 C CA . GLU A 1 111 ? -17.438 7.906 1.829 1 88.94 111 GLU A CA 1
ATOM 848 C C . GLU A 1 111 ? -17.531 8.43 3.26 1 88.94 111 GLU A C 1
ATOM 850 O O . GLU A 1 111 ? -17.734 9.625 3.477 1 88.94 111 GLU A O 1
ATOM 855 N N . ARG A 1 112 ? -17.422 7.555 4.129 1 93.12 112 ARG A N 1
ATOM 856 C CA . ARG A 1 112 ? -17.469 7.957 5.531 1 93.12 112 ARG A CA 1
ATOM 857 C C . ARG A 1 112 ? -16.25 8.781 5.902 1 93.12 112 ARG A C 1
ATOM 859 O O . ARG A 1 112 ? -16.344 9.75 6.664 1 93.12 112 ARG A O 1
ATOM 866 N N . MET A 1 113 ? -15.156 8.453 5.391 1 93.56 113 MET A N 1
ATOM 867 C CA . MET A 1 113 ? -13.938 9.227 5.617 1 93.56 113 MET A CA 1
ATOM 868 C C . MET A 1 113 ? -14.039 10.602 4.961 1 93.56 113 MET A C 1
ATOM 870 O O . MET A 1 113 ? -13.594 11.602 5.527 1 93.56 113 MET A O 1
ATOM 874 N N . VAL A 1 114 ? -14.648 10.633 3.785 1 94.81 114 VAL A N 1
ATOM 875 C CA . VAL A 1 114 ? -14.883 11.898 3.096 1 94.81 114 VAL A CA 1
ATOM 876 C C . VAL A 1 114 ? -15.781 12.797 3.945 1 94.81 114 VAL A C 1
ATOM 878 O O . VAL A 1 114 ? -15.492 13.977 4.141 1 94.81 114 VAL A O 1
ATOM 881 N N . SER A 1 115 ? -16.812 12.203 4.457 1 95.69 115 SER A N 1
ATOM 882 C CA . SER A 1 115 ? -17.766 12.953 5.281 1 95.69 115 SER A CA 1
ATOM 883 C C . SER A 1 115 ? -17.078 13.539 6.512 1 95.69 115 SER A C 1
ATOM 885 O O . SER A 1 115 ? -17.344 14.672 6.902 1 95.69 115 SER A O 1
ATOM 887 N N . ALA A 1 116 ? -16.219 12.75 7.102 1 95.81 116 ALA A N 1
ATOM 888 C CA . ALA A 1 116 ? -15.484 13.234 8.266 1 95.81 116 ALA A CA 1
ATOM 889 C C . ALA A 1 116 ? -14.602 14.422 7.891 1 95.81 116 ALA A C 1
ATOM 891 O O . ALA A 1 116 ? -14.508 15.398 8.641 1 95.81 116 ALA A O 1
ATOM 892 N N . ALA A 1 117 ? -13.953 14.367 6.762 1 96.06 117 ALA A N 1
ATOM 893 C CA . ALA A 1 117 ? -13.086 15.453 6.301 1 96.06 117 ALA A CA 1
ATOM 894 C C . ALA A 1 117 ? -13.906 16.703 5.969 1 96.06 117 ALA A C 1
ATOM 896 O O . ALA A 1 117 ? -13.453 17.828 6.191 1 96.06 117 ALA A O 1
ATOM 897 N N . ILE A 1 118 ? -15.086 16.516 5.414 1 96.62 118 ILE A N 1
ATOM 898 C CA . ILE A 1 118 ? -15.984 17.641 5.141 1 96.62 118 ILE A CA 1
ATOM 899 C C . ILE A 1 118 ? -16.391 18.312 6.453 1 96.62 118 ILE A C 1
ATOM 901 O O . ILE A 1 118 ? -16.438 19.531 6.539 1 96.62 118 ILE A O 1
ATOM 905 N N . ARG A 1 119 ? -16.641 17.547 7.441 1 95.5 119 ARG A N 1
ATOM 906 C CA . ARG A 1 119 ? -17 18.062 8.758 1 95.5 119 ARG A CA 1
ATOM 907 C C . ARG A 1 119 ? -15.859 18.875 9.352 1 95.5 119 ARG A C 1
ATOM 909 O O . ARG A 1 119 ? -16.094 19.797 10.148 1 95.5 119 ARG A O 1
ATOM 916 N N . ALA A 1 120 ? -14.656 18.531 9.031 1 94.94 120 ALA A N 1
ATOM 917 C CA . ALA A 1 120 ? -13.492 19.297 9.477 1 94.94 120 ALA A CA 1
ATOM 918 C C . ALA A 1 120 ? -13.477 20.672 8.844 1 94.94 120 ALA A C 1
ATOM 920 O O . ALA A 1 120 ? -12.797 21.578 9.336 1 94.94 120 ALA A O 1
ATOM 921 N N . GLY A 1 121 ? -14.195 20.812 7.68 1 96.12 121 GLY A N 1
ATOM 922 C CA . GLY A 1 121 ? -14.234 22.094 6.988 1 96.12 121 GLY A CA 1
ATOM 923 C C . GLY A 1 121 ? -13.609 22.047 5.609 1 96.12 121 GLY A C 1
ATOM 924 O O . GLY A 1 121 ? -13.492 23.078 4.941 1 96.12 121 GLY A O 1
ATOM 925 N N . MET A 1 122 ? -13.242 20.875 5.121 1 95.94 122 MET A N 1
ATOM 926 C CA . MET A 1 122 ? -12.648 20.766 3.793 1 95.94 122 MET A CA 1
ATOM 927 C C . MET A 1 122 ? -13.719 20.812 2.709 1 95.94 122 MET A C 1
ATOM 929 O O . MET A 1 122 ? -14.789 20.219 2.867 1 95.94 122 MET A O 1
ATOM 933 N N . PRO A 1 123 ? -13.367 21.547 1.627 1 95.81 123 PRO A N 1
ATOM 934 C CA . PRO A 1 123 ? -14.234 21.391 0.461 1 95.81 123 PRO A CA 1
ATOM 935 C C . PRO A 1 123 ? -14.289 19.938 -0.033 1 95.81 123 PRO A C 1
ATOM 937 O O . PRO A 1 123 ? -13.344 19.188 0.167 1 95.81 123 PRO A O 1
ATOM 940 N N . ARG A 1 124 ? -15.359 19.578 -0.669 1 94.12 124 ARG A N 1
ATOM 941 C CA . ARG A 1 124 ? -15.602 18.188 -1.072 1 94.12 124 ARG A CA 1
ATOM 942 C C . ARG A 1 124 ? -14.445 17.641 -1.896 1 94.12 124 ARG A C 1
ATOM 944 O O . ARG A 1 124 ? -14 16.516 -1.678 1 94.12 124 ARG A O 1
ATOM 951 N N . SER A 1 125 ? -13.953 18.391 -2.818 1 93.75 125 SER A N 1
ATOM 952 C CA . SER A 1 125 ? -12.859 17.938 -3.674 1 93.75 125 SER A CA 1
ATOM 953 C C . SER A 1 125 ? -11.617 17.594 -2.854 1 93.75 125 SER A C 1
ATOM 955 O O . SER A 1 125 ? -10.992 16.562 -3.076 1 93.75 125 SER A O 1
ATOM 957 N N . GLU A 1 126 ? -11.305 18.39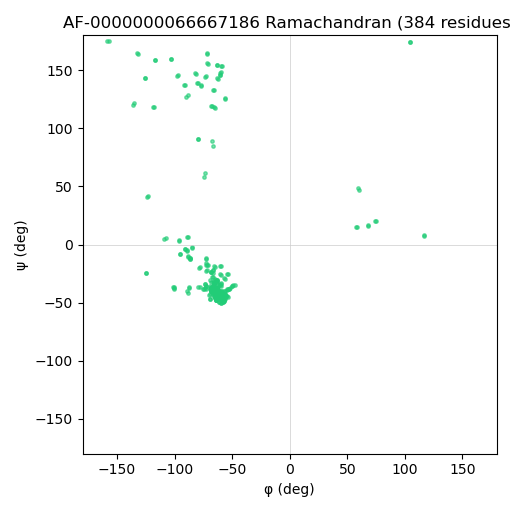1 -1.874 1 95.06 126 GLU A N 1
ATOM 958 C CA . GLU A 1 126 ? -10.148 18.156 -1.01 1 95.06 126 GLU A CA 1
ATOM 959 C C . GLU A 1 126 ? -10.422 17 -0.05 1 95.06 126 GLU A C 1
ATOM 961 O O . GLU A 1 126 ? -9.508 16.234 0.276 1 95.06 126 GLU A O 1
ATOM 966 N N . ALA A 1 127 ? -11.688 16.969 0.394 1 95.94 127 ALA A N 1
ATOM 967 C CA . ALA A 1 127 ? -12.07 15.875 1.279 1 95.94 127 ALA A CA 1
ATOM 968 C C . ALA A 1 127 ? -11.898 14.523 0.59 1 95.94 127 ALA A C 1
ATOM 970 O O . ALA A 1 127 ? -11.43 13.562 1.204 1 95.94 127 ALA A O 1
ATOM 971 N N . GLU A 1 128 ? -12.242 14.469 -0.644 1 93 128 GLU A N 1
ATOM 972 C CA . GLU A 1 128 ? -12.07 13.25 -1.429 1 93 128 GLU A CA 1
ATOM 973 C C . GLU A 1 128 ? -10.594 12.898 -1.59 1 93 128 GLU A C 1
ATOM 975 O O . GLU A 1 128 ? -10.203 11.75 -1.39 1 93 128 GLU A O 1
ATOM 980 N N . LEU A 1 129 ? -9.797 13.891 -1.88 1 94.06 129 LEU A N 1
ATOM 981 C CA . LEU A 1 129 ? -8.359 13.672 -2.027 1 94.06 129 LEU A CA 1
ATOM 982 C C . LEU A 1 129 ? -7.742 13.234 -0.705 1 94.06 129 LEU A C 1
ATOM 984 O O . LEU A 1 129 ? -6.891 12.344 -0.68 1 94.06 129 LEU A O 1
ATOM 988 N N . SER A 1 130 ? -8.203 13.844 0.334 1 96.06 130 SER A N 1
ATOM 989 C CA . SER A 1 130 ? -7.699 13.484 1.654 1 96.06 130 SER A CA 1
ATOM 990 C C . SER A 1 130 ? -8.062 12.047 2.008 1 96.06 130 SER A C 1
ATOM 992 O O . SER A 1 130 ? -7.273 11.328 2.631 1 96.06 130 SER A O 1
ATOM 994 N N . SER A 1 131 ? -9.219 11.633 1.625 1 93.69 131 SER A N 1
ATOM 995 C CA . SER A 1 131 ? -9.664 10.273 1.91 1 93.69 131 SER A CA 1
ATOM 996 C C . SER A 1 131 ? -8.852 9.25 1.125 1 93.69 131 SER A C 1
ATOM 998 O O . SER A 1 131 ? -8.555 8.172 1.635 1 93.69 131 SER A O 1
ATOM 1000 N N . PHE A 1 132 ? -8.484 9.57 -0.113 1 91.62 132 PHE A N 1
ATOM 1001 C CA . PHE A 1 132 ? -7.594 8.703 -0.88 1 91.62 132 PHE A CA 1
ATOM 1002 C C . PHE A 1 132 ? -6.234 8.594 -0.2 1 91.62 132 PHE A C 1
ATOM 1004 O O . PHE A 1 132 ? -5.66 7.504 -0.125 1 91.62 132 PHE A O 1
ATOM 1011 N N . THR A 1 133 ? -5.75 9.695 0.259 1 95.44 133 THR A N 1
ATOM 1012 C CA . THR A 1 133 ? -4.465 9.711 0.949 1 95.44 133 THR A CA 1
ATOM 1013 C C . THR A 1 133 ? -4.484 8.766 2.146 1 95.44 133 THR A C 1
ATOM 1015 O O . THR A 1 133 ? -3.578 7.945 2.314 1 95.44 133 THR A O 1
ATOM 1018 N N . LEU A 1 134 ? -5.535 8.906 2.928 1 95.81 134 LEU A N 1
ATOM 1019 C CA . LEU A 1 134 ? -5.684 8.07 4.113 1 95.81 134 LEU A CA 1
ATOM 1020 C C . LEU A 1 134 ? -5.828 6.602 3.727 1 95.81 134 LEU A C 1
ATOM 1022 O O . LEU A 1 134 ? -5.223 5.727 4.352 1 95.81 134 LEU A O 1
ATOM 1026 N N . LEU A 1 135 ? -6.633 6.328 2.758 1 93.25 135 LEU A N 1
ATOM 1027 C CA . LEU A 1 135 ? -6.848 4.969 2.277 1 93.25 135 LEU A CA 1
ATOM 1028 C C . LEU A 1 135 ? -5.535 4.328 1.839 1 93.25 135 LEU A C 1
ATOM 1030 O O . LEU A 1 135 ? -5.211 3.217 2.258 1 93.25 135 LEU A O 1
ATOM 1034 N N . TYR A 1 136 ? -4.781 5.059 1.029 1 94.12 136 TYR A N 1
ATOM 1035 C CA . TYR A 1 136 ? -3.523 4.523 0.52 1 94.12 136 TYR A CA 1
ATOM 1036 C C . TYR A 1 136 ? -2.527 4.301 1.65 1 94.12 136 TYR A C 1
ATOM 1038 O O . TYR A 1 136 ? -1.77 3.326 1.635 1 94.12 136 TYR A O 1
ATOM 1046 N N . TYR A 1 137 ? -2.531 5.145 2.562 1 96.56 137 TYR A N 1
ATOM 1047 C CA . TYR A 1 137 ? -1.672 4.949 3.725 1 96.56 137 TYR A CA 1
ATOM 1048 C C . TYR A 1 137 ? -2.041 3.672 4.469 1 96.56 137 TYR A C 1
ATOM 1050 O O . TYR A 1 137 ? -1.172 2.85 4.773 1 96.56 137 TYR A O 1
ATOM 1058 N N . VAL A 1 138 ? -3.352 3.496 4.77 1 96.38 138 VAL A N 1
ATOM 1059 C CA . VAL A 1 138 ? -3.816 2.342 5.531 1 96.38 138 VAL A CA 1
ATOM 1060 C C . VAL A 1 138 ? -3.51 1.058 4.762 1 96.38 138 VAL A C 1
ATOM 1062 O O . VAL A 1 138 ? -3.037 0.077 5.34 1 96.38 138 VAL A O 1
ATOM 1065 N N . LEU A 1 139 ? -3.744 1.121 3.482 1 93.62 139 LEU A N 1
ATOM 1066 C CA . LEU A 1 139 ? -3.463 -0.052 2.664 1 93.62 139 LEU A CA 1
ATOM 1067 C C . LEU A 1 139 ? -1.973 -0.374 2.668 1 93.62 139 LEU A C 1
ATOM 1069 O O . LEU A 1 139 ? -1.582 -1.525 2.871 1 93.62 139 LEU A O 1
ATOM 1073 N N . GLY A 1 140 ? -1.16 0.635 2.455 1 93.81 140 GLY A N 1
ATOM 1074 C CA . GLY A 1 140 ? 0.278 0.417 2.469 1 93.81 140 GLY A CA 1
ATOM 1075 C C . GLY A 1 140 ? 0.784 -0.145 3.783 1 93.81 140 GLY A C 1
ATOM 1076 O O . GLY A 1 140 ? 1.597 -1.071 3.797 1 93.81 140 GLY A O 1
ATOM 1077 N N . GLN A 1 141 ? 0.331 0.397 4.84 1 94.19 141 GLN A N 1
ATOM 1078 C CA . GLN A 1 141 ? 0.742 -0.049 6.164 1 94.19 141 GLN A CA 1
ATOM 1079 C C . GLN A 1 141 ? 0.278 -1.479 6.434 1 94.19 141 GLN A C 1
ATOM 1081 O O . GLN A 1 141 ? 1.045 -2.301 6.938 1 94.19 141 GLN A O 1
ATOM 1086 N N . THR A 1 142 ? -0.942 -1.818 6.109 1 93.38 142 THR A N 1
ATOM 1087 C CA . THR A 1 142 ? -1.504 -3.123 6.441 1 93.38 142 THR A CA 1
ATOM 1088 C C . THR A 1 142 ? -0.908 -4.211 5.555 1 93.38 142 THR A C 1
ATOM 1090 O O . THR A 1 142 ? -0.726 -5.348 5.992 1 93.38 142 THR A O 1
ATOM 1093 N N . VAL A 1 143 ? -0.64 -3.836 4.367 1 88.81 143 VAL A N 1
ATOM 1094 C CA . VAL A 1 143 ? 0.015 -4.805 3.494 1 88.81 143 VAL A CA 1
ATOM 1095 C C . VAL A 1 143 ? 1.396 -5.148 4.047 1 88.81 143 VAL A C 1
ATOM 1097 O O . VAL A 1 143 ? 1.781 -6.32 4.094 1 88.81 143 VAL A O 1
ATOM 1100 N N . ASP A 1 144 ? 2.123 -4.16 4.457 1 87.31 144 ASP A N 1
ATOM 1101 C CA . ASP A 1 144 ? 3.426 -4.383 5.078 1 87.31 144 ASP A CA 1
ATOM 1102 C C . ASP A 1 144 ? 3.297 -5.254 6.328 1 87.31 144 ASP A C 1
ATOM 1104 O O . ASP A 1 144 ? 4.016 -6.242 6.48 1 87.31 144 ASP A O 1
ATOM 1108 N N . GLU A 1 145 ? 2.398 -4.93 7.148 1 87.44 145 GLU A N 1
ATOM 1109 C CA . GLU A 1 145 ? 2.205 -5.637 8.414 1 87.44 145 GLU A CA 1
ATOM 1110 C C . GLU A 1 145 ? 1.776 -7.082 8.172 1 87.44 145 GLU A C 1
ATOM 1112 O O . GLU A 1 145 ? 2.299 -8 8.812 1 87.44 145 GLU A O 1
ATOM 1117 N N . GLN A 1 146 ? 0.903 -7.297 7.332 1 87.44 146 GLN A N 1
ATOM 1118 C CA . GLN A 1 146 ? 0.416 -8.641 7.043 1 87.44 146 GLN A CA 1
ATOM 1119 C C . GLN A 1 146 ? 1.505 -9.492 6.398 1 87.44 146 GLN A C 1
ATOM 1121 O O . GLN A 1 146 ? 1.642 -10.68 6.711 1 87.44 146 GLN A O 1
ATOM 1126 N N . SER A 1 147 ? 2.191 -8.883 5.52 1 83.12 147 SER A N 1
ATOM 1127 C CA . SER A 1 147 ? 3.291 -9.609 4.891 1 83.12 147 SER A CA 1
ATOM 1128 C C . SER A 1 147 ? 4.32 -10.055 5.922 1 83.12 147 SER A C 1
ATOM 1130 O O . SER A 1 147 ? 4.777 -11.195 5.895 1 83.12 147 SER A O 1
ATOM 1132 N N . ARG A 1 148 ? 4.621 -9.195 6.816 1 81.88 148 ARG A N 1
ATOM 1133 C CA . ARG A 1 148 ? 5.586 -9.523 7.863 1 81.88 148 ARG A CA 1
ATOM 1134 C C . ARG A 1 148 ? 5.059 -10.633 8.766 1 81.88 148 ARG A C 1
ATOM 1136 O O . ARG A 1 148 ? 5.812 -11.516 9.172 1 81.88 148 ARG A O 1
ATOM 1143 N N . MET A 1 149 ? 3.842 -10.562 9.07 1 80.69 149 MET A N 1
ATOM 1144 C CA . MET A 1 149 ? 3.215 -11.594 9.891 1 80.69 149 MET A CA 1
ATOM 1145 C C . MET A 1 149 ? 3.273 -12.953 9.188 1 80.69 149 MET A C 1
ATOM 1147 O O . MET A 1 149 ? 3.533 -13.969 9.828 1 80.69 149 MET A O 1
ATOM 1151 N N . GLN A 1 150 ? 3.055 -12.914 7.977 1 78.69 150 GLN A N 1
ATOM 1152 C CA . GLN A 1 150 ? 3.078 -14.148 7.203 1 78.69 150 GLN A CA 1
ATOM 1153 C C . GLN A 1 150 ? 4.492 -14.711 7.094 1 78.69 150 GLN A C 1
ATOM 1155 O O . GLN A 1 150 ? 4.695 -15.922 7.176 1 78.69 150 GLN A O 1
ATOM 1160 N N . MET A 1 151 ? 5.438 -13.82 6.949 1 77.56 151 MET A N 1
ATOM 1161 C CA . MET A 1 151 ? 6.836 -14.25 6.918 1 77.56 151 MET A CA 1
ATOM 1162 C C . MET A 1 151 ? 7.246 -14.867 8.25 1 77.56 151 MET A C 1
ATOM 1164 O O . MET A 1 151 ? 7.961 -15.867 8.289 1 77.56 151 MET A O 1
ATOM 1168 N N . ASP A 1 152 ? 6.797 -14.211 9.305 1 78.5 152 ASP A N 1
ATOM 1169 C CA . ASP A 1 152 ? 7.086 -14.727 10.641 1 78.5 152 ASP A CA 1
ATOM 1170 C C . ASP A 1 152 ? 6.465 -16.109 10.844 1 78.5 152 ASP A C 1
ATOM 1172 O O . ASP A 1 152 ? 7.129 -17.031 11.328 1 78.5 152 ASP A O 1
ATOM 1176 N N . SER A 1 153 ? 5.23 -16.266 10.461 1 78.94 153 SER A N 1
ATOM 1177 C CA . SER A 1 153 ? 4.508 -17.531 10.609 1 78.94 153 SER A CA 1
ATOM 1178 C C . SER A 1 153 ? 5.152 -18.641 9.781 1 78.94 153 SER A C 1
ATOM 1180 O O . SER A 1 153 ? 5.121 -19.812 10.164 1 78.94 153 SER A O 1
ATOM 1182 N N . ALA A 1 154 ? 5.738 -18.234 8.703 1 76.5 154 ALA A N 1
ATOM 1183 C CA . ALA A 1 154 ? 6.379 -19.188 7.809 1 76.5 154 ALA A CA 1
ATOM 1184 C C . ALA A 1 154 ? 7.809 -19.484 8.266 1 76.5 154 ALA A C 1
ATOM 1186 O O . ALA A 1 154 ? 8.5 -20.312 7.656 1 76.5 154 ALA A O 1
ATOM 1187 N N . GLY A 1 155 ? 8.188 -18.766 9.344 1 74.62 155 GLY A N 1
ATOM 1188 C CA . GLY A 1 155 ? 9.523 -18.984 9.859 1 74.62 155 GLY A CA 1
ATOM 1189 C C . GLY A 1 155 ? 10.609 -18.359 9 1 74.62 155 GLY A C 1
ATOM 1190 O O . GLY A 1 155 ? 11.773 -18.766 9.062 1 74.62 155 GLY A O 1
ATOM 1191 N N . ALA A 1 156 ? 10.156 -17.438 8.25 1 73.88 156 ALA A N 1
ATOM 1192 C CA . ALA A 1 156 ? 11.078 -16.844 7.281 1 73.88 156 ALA A CA 1
ATOM 1193 C C . ALA A 1 156 ? 11.844 -15.68 7.891 1 73.88 156 ALA A C 1
ATOM 1195 O O . ALA A 1 156 ? 12.781 -15.156 7.285 1 73.88 156 ALA A O 1
ATOM 1196 N N . LEU A 1 157 ? 11.453 -15.234 9.055 1 73.31 157 LEU A N 1
ATOM 1197 C CA . LEU A 1 157 ? 12.148 -14.133 9.727 1 73.31 157 LEU A CA 1
ATOM 1198 C C . LEU A 1 157 ? 13.141 -14.664 10.75 1 73.31 157 LEU A C 1
ATOM 1200 O O . LEU A 1 157 ? 12.891 -15.68 11.398 1 73.31 157 LEU A O 1
ATOM 1204 N N . PRO A 1 158 ? 14.242 -13.812 10.773 1 71.81 158 PRO A N 1
ATOM 1205 C CA . PRO A 1 158 ? 15.141 -14.188 11.867 1 71.81 158 PRO A CA 1
ATOM 1206 C C . PRO A 1 158 ? 14.469 -14.086 13.234 1 71.81 158 PRO A C 1
ATOM 1208 O O . PRO A 1 158 ? 13.539 -13.297 13.422 1 71.81 158 PRO A O 1
ATOM 1211 N N . GLU A 1 159 ? 14.859 -14.938 14.109 1 67 159 GLU A N 1
ATOM 1212 C CA . GLU A 1 159 ? 14.266 -15.055 15.438 1 67 159 GLU A CA 1
ATOM 1213 C C . GLU A 1 159 ? 14.172 -13.695 16.125 1 67 159 GLU A C 1
ATOM 1215 O O . GLU A 1 159 ? 13.188 -13.398 16.797 1 67 159 GLU A O 1
ATOM 1220 N N . ASP A 1 160 ? 15.102 -12.82 15.922 1 65.81 160 ASP A N 1
ATOM 1221 C CA . ASP A 1 160 ? 15.148 -11.547 16.641 1 65.81 160 ASP A CA 1
ATOM 1222 C C . ASP A 1 160 ? 14.359 -10.469 15.898 1 65.81 160 ASP A C 1
ATOM 1224 O O . ASP A 1 160 ? 14.234 -9.344 16.375 1 65.81 160 ASP A O 1
ATOM 1228 N N . ASP A 1 161 ? 13.695 -10.93 14.867 1 67.56 161 ASP A N 1
ATOM 1229 C CA . ASP A 1 161 ? 13.055 -9.922 14.031 1 67.56 161 ASP A CA 1
ATOM 1230 C C . ASP A 1 161 ? 11.555 -10.18 13.906 1 67.56 161 ASP A C 1
ATOM 1232 O O . ASP A 1 161 ? 10.977 -10.016 12.828 1 67.56 161 ASP A O 1
ATOM 1236 N N . THR A 1 162 ? 11.086 -10.57 15.133 1 71.12 162 THR A N 1
ATOM 1237 C CA . THR A 1 162 ? 9.648 -10.82 15.102 1 71.12 162 THR A CA 1
ATOM 1238 C C . THR A 1 162 ? 8.867 -9.5 15.109 1 71.12 162 THR A C 1
ATOM 1240 O O . THR A 1 162 ? 9.234 -8.57 15.828 1 71.12 162 THR A O 1
ATOM 1243 N N . PRO A 1 163 ? 7.84 -9.461 14.266 1 73.75 163 PRO A N 1
ATOM 1244 C CA . PRO A 1 163 ? 7.035 -8.234 14.211 1 73.75 163 PRO A CA 1
ATOM 1245 C C . PRO A 1 163 ? 6.5 -7.828 15.586 1 73.75 163 PRO A C 1
ATOM 1247 O O . PRO A 1 163 ? 6.293 -6.637 15.844 1 73.75 163 PRO A O 1
ATOM 1250 N N . LEU A 1 164 ? 6.359 -8.75 16.438 1 70.31 164 LEU A N 1
ATOM 1251 C CA . LEU A 1 164 ? 5.801 -8.5 17.766 1 70.31 164 LEU A CA 1
ATOM 1252 C C . LEU A 1 164 ? 6.777 -7.703 18.625 1 70.31 164 LEU A C 1
ATOM 1254 O O . LEU A 1 164 ? 6.371 -7.059 19.594 1 70.31 164 LEU A O 1
ATOM 1258 N N . ASP A 1 165 ? 8.023 -7.707 18.172 1 70.38 165 ASP A N 1
ATOM 1259 C CA . ASP A 1 165 ? 9.047 -7.074 19 1 70.38 165 ASP A CA 1
ATOM 1260 C C . ASP A 1 165 ? 9.531 -5.766 18.375 1 70.38 165 ASP A C 1
ATOM 1262 O O . ASP A 1 165 ? 10.453 -5.137 18.891 1 70.38 165 ASP A O 1
ATOM 1266 N N . GLU A 1 166 ? 8.891 -5.496 17.375 1 76.56 166 GLU A N 1
ATOM 1267 C CA . GLU A 1 166 ? 9.32 -4.289 16.672 1 76.56 166 GLU A CA 1
ATOM 1268 C C . GLU A 1 166 ? 9.086 -3.045 17.531 1 76.56 166 GLU A C 1
ATOM 1270 O O . GLU A 1 166 ? 8.047 -2.924 18.188 1 76.56 166 GLU A O 1
ATOM 1275 N N . ILE A 1 167 ? 10.031 -2.127 17.672 1 74.25 167 ILE A N 1
ATOM 1276 C CA . ILE A 1 167 ? 9.93 -0.823 18.312 1 74.25 167 ILE A CA 1
ATOM 1277 C C . ILE A 1 167 ? 10.219 0.281 17.297 1 74.25 167 ILE A C 1
ATOM 1279 O O . ILE A 1 167 ? 11.312 0.349 16.734 1 74.25 167 ILE A O 1
ATOM 1283 N N . PRO A 1 168 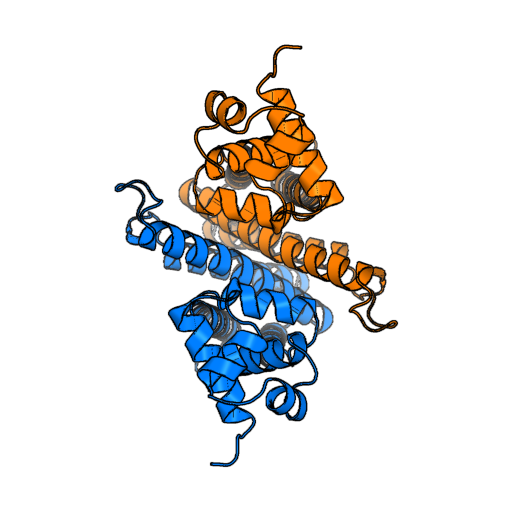? 9.305 0.992 17.141 1 79.44 168 PRO A N 1
ATOM 1284 C CA . PRO A 1 168 ? 7.938 0.975 17.672 1 79.44 168 PRO A CA 1
ATOM 1285 C C . PRO A 1 168 ? 7.086 -0.135 17.062 1 79.44 168 PRO A C 1
ATOM 1287 O O . PRO A 1 168 ? 7.359 -0.585 15.945 1 79.44 168 PRO A O 1
ATOM 1290 N N . ASP A 1 169 ? 6.031 -0.519 17.844 1 86.81 169 ASP A N 1
ATOM 1291 C CA . ASP A 1 169 ? 5.137 -1.547 17.328 1 86.81 169 ASP A CA 1
ATOM 1292 C C . ASP A 1 169 ? 4.273 -0.998 16.188 1 86.81 169 ASP A C 1
ATOM 1294 O O . ASP A 1 169 ? 4.148 0.218 16.031 1 86.81 169 ASP A O 1
ATOM 1298 N N . PRO A 1 170 ? 3.646 -1.9 15.414 1 88.19 170 PRO A N 1
ATOM 1299 C CA . PRO A 1 170 ? 2.895 -1.495 14.227 1 88.19 170 PRO A CA 1
ATOM 1300 C C . PRO A 1 170 ? 1.746 -0.543 14.547 1 88.19 170 PRO A C 1
ATOM 1302 O O . PRO A 1 170 ? 1.443 0.355 13.758 1 88.19 170 PRO A O 1
ATOM 1305 N N . THR A 1 171 ? 1.124 -0.725 15.742 1 92.44 171 THR A N 1
ATOM 1306 C CA . THR A 1 171 ? 0.01 0.142 16.109 1 92.44 171 THR A CA 1
ATOM 1307 C C . THR A 1 171 ? 0.5 1.559 16.391 1 92.44 171 THR A C 1
ATOM 1309 O O . THR A 1 171 ? -0.129 2.535 15.984 1 92.44 171 THR A O 1
ATOM 1312 N N . ALA A 1 172 ? 1.588 1.676 17.094 1 92.25 172 ALA A N 1
ATOM 1313 C CA . ALA A 1 172 ? 2.162 2.986 17.391 1 92.25 172 ALA A CA 1
ATOM 1314 C C . ALA A 1 172 ? 2.596 3.697 16.109 1 92.25 172 ALA A C 1
ATOM 1316 O O . ALA A 1 172 ? 2.395 4.906 15.969 1 92.25 172 ALA A O 1
ATOM 1317 N N . ARG A 1 173 ? 3.193 2.99 15.242 1 93 173 ARG A N 1
ATOM 1318 C CA . ARG A 1 173 ? 3.588 3.537 13.945 1 93 173 ARG A CA 1
ATOM 1319 C C . ARG A 1 173 ? 2.375 4.027 13.164 1 93 173 ARG A C 1
ATOM 1321 O O . ARG A 1 173 ? 2.4 5.113 12.586 1 93 173 ARG A O 1
ATOM 1328 N N . PHE A 1 174 ? 1.34 3.184 13.273 1 96.69 174 PHE A N 1
ATOM 1329 C CA . PHE A 1 174 ? 0.1 3.531 12.586 1 96.69 174 PHE A CA 1
ATOM 1330 C C . PHE A 1 174 ? -0.503 4.801 13.172 1 96.69 174 PHE A C 1
ATOM 1332 O O . PHE A 1 174 ? -0.911 5.699 12.43 1 96.69 174 PHE A O 1
ATOM 1339 N N . ASP A 1 175 ? -0.527 4.922 14.422 1 97.25 175 ASP A N 1
ATOM 1340 C CA . ASP A 1 175 ? -1.109 6.066 15.125 1 97.25 175 ASP A CA 1
ATOM 1341 C C . ASP A 1 175 ? -0.371 7.355 14.781 1 97.25 175 ASP A C 1
ATOM 1343 O O . ASP A 1 175 ? -0.989 8.414 14.641 1 97.25 175 ASP A O 1
ATOM 1347 N N . PHE A 1 176 ? 0.888 7.25 14.695 1 96.56 176 PHE A N 1
ATOM 1348 C CA . PHE A 1 176 ? 1.654 8.445 14.359 1 96.56 176 PHE A CA 1
ATOM 1349 C C . PHE A 1 176 ? 1.28 8.953 12.969 1 96.56 176 PHE A C 1
ATOM 1351 O O . PHE A 1 176 ? 1.157 10.156 12.758 1 96.56 176 PHE A O 1
ATOM 1358 N N . GLY A 1 177 ? 1.184 8.023 12 1 97.5 177 GLY A N 1
ATOM 1359 C CA . GLY A 1 177 ? 0.742 8.414 10.664 1 97.5 177 GLY A CA 1
ATOM 1360 C C . GLY A 1 177 ? -0.615 9.094 10.664 1 97.5 177 GLY A C 1
ATOM 1361 O O . GLY A 1 177 ? -0.831 10.055 9.93 1 97.5 177 GLY A O 1
ATOM 1362 N N . LEU A 1 178 ? -1.508 8.578 11.492 1 97.88 178 LEU A N 1
ATOM 1363 C CA . LEU A 1 178 ? -2.826 9.195 11.602 1 97.88 178 LEU A CA 1
ATOM 1364 C C . LEU A 1 178 ? -2.729 10.586 12.211 1 97.88 178 LEU A C 1
ATOM 1366 O O . LEU A 1 178 ? -3.449 11.5 11.805 1 97.88 178 LEU A O 1
ATOM 1370 N N . GLN A 1 179 ? -1.879 10.703 13.195 1 96.81 179 GLN A N 1
ATOM 1371 C CA . GLN A 1 179 ? -1.648 12.016 13.797 1 96.81 179 GLN A CA 1
ATOM 1372 C C . GLN A 1 179 ? -1.141 13.008 12.758 1 96.81 179 GLN A C 1
ATOM 1374 O O . GLN A 1 179 ? -1.567 14.164 12.734 1 96.81 179 GLN A O 1
ATOM 1379 N N . LEU A 1 180 ? -0.239 12.57 11.953 1 96.75 180 LEU A N 1
ATOM 1380 C CA . LEU A 1 180 ? 0.288 13.414 10.883 1 96.75 180 LEU A CA 1
ATOM 1381 C C . LEU A 1 180 ? -0.817 13.82 9.914 1 96.75 180 LEU A C 1
ATOM 1383 O O . LEU A 1 180 ? -0.861 14.961 9.453 1 96.75 180 LEU A O 1
ATOM 1387 N N . PHE A 1 181 ? -1.657 12.867 9.57 1 97.19 181 PHE A N 1
ATOM 1388 C CA . PHE A 1 181 ? -2.771 13.125 8.664 1 97.19 181 PHE A CA 1
ATOM 1389 C C . PHE A 1 181 ? -3.701 14.188 9.234 1 97.19 181 PHE A C 1
ATOM 1391 O O . PHE A 1 181 ? -4.027 15.164 8.555 1 97.19 181 PHE A O 1
ATOM 1398 N N . VAL A 1 182 ? -4.109 14.016 10.477 1 97.62 182 VAL A N 1
ATOM 1399 C CA . VAL A 1 182 ? -5.02 14.945 11.141 1 97.62 182 VAL A CA 1
ATOM 1400 C C . VAL A 1 182 ? -4.367 16.328 11.25 1 97.62 182 VAL A C 1
ATOM 1402 O O . VAL A 1 182 ? -5.008 17.344 10.984 1 97.62 182 VAL A O 1
ATOM 1405 N N . ALA A 1 183 ? -3.094 16.328 11.656 1 96.31 183 ALA A N 1
ATOM 1406 C CA . ALA A 1 183 ? -2.346 17.594 11.734 1 96.31 183 ALA A CA 1
ATOM 1407 C C . ALA A 1 183 ? -2.285 18.281 10.383 1 96.31 183 ALA A C 1
ATOM 1409 O O . ALA A 1 183 ? -2.361 19.5 10.297 1 96.31 183 ALA A O 1
ATOM 1410 N N . GLY A 1 184 ? -2.094 17.484 9.328 1 97.25 184 GLY A N 1
ATOM 1411 C CA . GLY A 1 184 ? -2.074 18.031 7.984 1 97.25 184 GLY A CA 1
ATOM 1412 C C . GLY A 1 184 ? -3.381 18.703 7.598 1 97.25 184 GLY A C 1
ATOM 1413 O O . GLY A 1 184 ? -3.383 19.797 7.031 1 97.25 184 GLY A O 1
ATOM 1414 N N . VAL A 1 185 ? -4.48 18.078 7.895 1 96.19 185 VAL A N 1
ATOM 1415 C CA . VAL A 1 185 ? -5.797 18.641 7.617 1 96.19 185 VAL A CA 1
ATOM 1416 C C . VAL A 1 185 ? -5.984 19.938 8.398 1 96.19 185 VAL A C 1
ATOM 1418 O O . VAL A 1 185 ? -6.434 20.938 7.848 1 96.19 185 VAL A O 1
ATOM 1421 N N . ARG A 1 186 ? -5.57 19.938 9.672 1 94.88 186 ARG A N 1
ATOM 1422 C CA . ARG A 1 186 ? -5.676 21.141 10.508 1 94.88 186 ARG A CA 1
ATOM 1423 C C . ARG A 1 186 ? -4.852 22.281 9.922 1 94.88 186 ARG A C 1
ATOM 1425 O O . ARG A 1 186 ? -5.305 23.422 9.891 1 94.88 186 ARG A O 1
ATOM 1432 N N . HIS A 1 187 ? -3.678 21.922 9.539 1 93.81 187 HIS A N 1
ATOM 1433 C CA . HIS A 1 187 ? -2.781 22.938 8.992 1 93.81 187 HIS A CA 1
ATOM 1434 C C . HIS A 1 187 ? -3.354 23.547 7.719 1 93.81 187 HIS A C 1
ATOM 1436 O O . HIS A 1 187 ? -3.336 24.766 7.551 1 93.81 187 HIS A O 1
ATOM 1442 N N . LEU A 1 188 ? -3.877 22.75 6.863 1 92.31 188 LEU A N 1
ATOM 1443 C CA . LEU A 1 188 ? -4.434 23.234 5.605 1 92.31 188 LEU A CA 1
ATOM 1444 C C . LEU A 1 188 ? -5.656 24.109 5.855 1 92.31 188 LEU A C 1
ATOM 1446 O O . LEU A 1 188 ? -5.875 25.094 5.152 1 92.31 188 LEU A O 1
ATOM 1450 N N . LEU A 1 189 ? -6.398 23.734 6.82 1 90.06 189 LEU A N 1
ATOM 1451 C CA . LEU A 1 189 ? -7.594 24.5 7.141 1 90.06 189 LEU A CA 1
ATOM 1452 C C . LEU A 1 189 ? -7.227 25.797 7.852 1 90.06 189 LEU A C 1
ATOM 1454 O O . LEU A 1 189 ? -7.918 26.812 7.703 1 90.06 189 LEU A O 1
ATOM 1458 N N . GLY A 1 190 ? -6.215 25.703 8.711 1 83.31 190 GLY A N 1
ATOM 1459 C CA . GLY A 1 190 ? -5.77 26.906 9.391 1 83.31 190 GLY A CA 1
ATOM 1460 C C . GLY A 1 190 ? -5.164 27.938 8.453 1 83.31 190 GLY A C 1
ATOM 1461 O O . GLY A 1 190 ? -5.254 29.141 8.703 1 83.31 190 GLY A O 1
ATOM 1462 N N . THR A 1 191 ? -4.523 27.484 7.473 1 72.19 191 THR A N 1
ATOM 1463 C CA . THR A 1 191 ? -3.926 28.406 6.512 1 72.19 191 THR A CA 1
ATOM 1464 C C . THR A 1 191 ? -5 29.047 5.637 1 72.19 191 THR A C 1
ATOM 1466 O O . THR A 1 191 ? -4.781 30.125 5.059 1 72.19 191 THR A O 1
ATOM 1469 N N . ARG A 1 192 ? -6.133 28.422 5.52 1 67.19 192 ARG A N 1
ATOM 1470 C CA . ARG A 1 192 ? -7.223 29 4.738 1 67.19 192 ARG A CA 1
ATOM 1471 C C . ARG A 1 192 ? -7.941 30.094 5.527 1 67.19 192 ARG A C 1
ATOM 1473 O O . ARG A 1 192 ? -8.461 31.047 4.945 1 67.19 192 ARG A O 1
ATOM 1480 N N . VAL A 1 193 ? -8.078 29.891 6.828 1 52.72 193 VAL A N 1
ATOM 1481 C CA . VAL A 1 193 ? -8.734 30.922 7.637 1 52.72 193 VAL A CA 1
ATOM 1482 C C . VAL A 1 193 ? -7.809 32.125 7.785 1 52.72 193 VAL A C 1
ATOM 1484 O O . VAL A 1 193 ? -8.273 33.25 7.977 1 52.72 193 VAL A O 1
ATOM 1487 N N . ARG A 1 194 ? -6.508 32.062 7.445 1 47 194 ARG A N 1
ATOM 1488 C CA . ARG A 1 194 ? -5.707 33.281 7.496 1 47 194 ARG A CA 1
ATOM 1489 C C . ARG A 1 194 ? -5.75 34.031 6.164 1 47 194 ARG A C 1
ATOM 1491 O O . ARG A 1 194 ? -5.758 33.406 5.102 1 47 194 ARG A O 1
ATOM 1498 N N . MET B 1 1 ? 30.797 -17.656 -20.969 1 59.19 1 MET B N 1
ATOM 1499 C CA . MET B 1 1 ? 30.812 -16.312 -20.391 1 59.19 1 MET B CA 1
ATOM 1500 C C . MET B 1 1 ? 30.453 -16.344 -18.906 1 59.19 1 MET B C 1
ATOM 1502 O O . MET B 1 1 ? 29.562 -17.109 -18.5 1 59.19 1 MET B O 1
ATOM 1506 N N . GLN B 1 2 ? 31.312 -15.875 -17.984 1 82 2 GLN B N 1
ATOM 1507 C CA . GLN B 1 2 ? 31.156 -15.984 -16.547 1 82 2 GLN B CA 1
ATOM 1508 C C . GLN B 1 2 ? 29.953 -15.188 -16.062 1 82 2 GLN B C 1
ATOM 1510 O O . GLN B 1 2 ? 29.75 -14.031 -16.453 1 82 2 GLN B O 1
ATOM 1515 N N . LEU B 1 3 ? 29 -15.836 -15.508 1 86.31 3 LEU B N 1
ATOM 1516 C CA . LEU B 1 3 ? 27.797 -15.211 -14.945 1 86.31 3 LEU B CA 1
ATOM 1517 C C . LEU B 1 3 ? 28.156 -14.383 -13.711 1 86.31 3 LEU B C 1
ATOM 1519 O O . LEU B 1 3 ? 28.828 -14.875 -12.805 1 86.31 3 LEU B O 1
ATOM 1523 N N . HIS B 1 4 ? 27.859 -13.07 -13.828 1 91.75 4 HIS B N 1
ATOM 1524 C CA . HIS B 1 4 ? 28.078 -12.18 -12.695 1 91.75 4 HIS B CA 1
ATOM 1525 C C . HIS B 1 4 ? 26.75 -11.852 -12 1 91.75 4 HIS B C 1
ATOM 1527 O O . HIS B 1 4 ? 25.688 -12.031 -12.578 1 91.75 4 HIS B O 1
ATOM 1533 N N . ARG B 1 5 ? 26.906 -11.438 -10.789 1 93.81 5 ARG B N 1
ATOM 1534 C CA . ARG B 1 5 ? 25.75 -11.078 -9.977 1 93.81 5 ARG B CA 1
ATOM 1535 C C . ARG B 1 5 ? 24.875 -10.047 -10.68 1 93.81 5 ARG B C 1
ATOM 1537 O O . ARG B 1 5 ? 23.656 -10.141 -10.656 1 93.81 5 ARG B O 1
ATOM 1544 N N . ALA B 1 6 ? 25.547 -9.141 -11.328 1 94.25 6 ALA B N 1
ATOM 1545 C CA . ALA B 1 6 ? 24.844 -8.078 -12.031 1 94.25 6 ALA B CA 1
ATOM 1546 C C . ALA B 1 6 ? 24.016 -8.633 -13.195 1 94.25 6 ALA B C 1
ATOM 1548 O O . ALA B 1 6 ? 22.938 -8.117 -13.5 1 94.25 6 ALA B O 1
ATOM 1549 N N . ASP B 1 7 ? 24.469 -9.648 -13.805 1 95.12 7 ASP B N 1
ATOM 1550 C CA . ASP B 1 7 ? 23.75 -10.297 -14.898 1 95.12 7 ASP B CA 1
ATOM 1551 C C . ASP B 1 7 ? 22.469 -10.961 -14.398 1 95.12 7 ASP B C 1
ATOM 1553 O O . ASP B 1 7 ? 21.438 -10.922 -15.078 1 95.12 7 ASP B O 1
ATOM 1557 N N . VAL B 1 8 ? 22.625 -11.547 -13.266 1 96.25 8 VAL B N 1
ATOM 1558 C CA . VAL B 1 8 ? 21.484 -12.227 -12.672 1 96.25 8 VAL B CA 1
ATOM 1559 C C . VAL B 1 8 ? 20.391 -11.211 -12.336 1 96.25 8 VAL B C 1
ATOM 1561 O O . VAL B 1 8 ? 19.219 -11.422 -12.672 1 96.25 8 VAL B O 1
ATOM 1564 N N . VAL B 1 9 ? 20.812 -10.117 -11.805 1 96.62 9 VAL B N 1
ATOM 1565 C CA . VAL B 1 9 ? 19.859 -9.062 -11.43 1 96.62 9 VAL B CA 1
ATOM 1566 C C . VAL B 1 9 ? 19.234 -8.469 -12.688 1 96.62 9 VAL B C 1
ATOM 1568 O O . VAL B 1 9 ? 18.016 -8.25 -12.742 1 96.62 9 VAL B O 1
ATOM 1571 N N . ASP B 1 10 ? 20.047 -8.266 -13.719 1 96.94 10 ASP B N 1
ATOM 1572 C CA . ASP B 1 10 ? 19.547 -7.719 -14.969 1 96.94 10 ASP B CA 1
ATOM 1573 C C . ASP B 1 10 ? 18.547 -8.68 -15.625 1 96.94 10 ASP B C 1
ATOM 1575 O O . ASP B 1 10 ? 17.531 -8.242 -16.172 1 96.94 10 ASP B O 1
ATOM 1579 N N . GLY B 1 11 ? 18.906 -9.914 -15.547 1 96.44 11 GLY B N 1
ATOM 1580 C CA . GLY B 1 11 ? 17.984 -10.922 -16.047 1 96.44 11 GLY B CA 1
ATOM 1581 C C . GLY B 1 11 ? 16.656 -10.938 -15.305 1 96.44 11 GLY B C 1
ATOM 1582 O O . GLY B 1 11 ? 15.594 -11.07 -15.914 1 96.44 11 GLY B O 1
ATOM 1583 N N . ALA B 1 12 ? 16.734 -10.812 -14 1 97.38 12 ALA B N 1
ATOM 1584 C CA . ALA B 1 12 ? 15.531 -10.766 -13.172 1 97.38 12 ALA B CA 1
ATOM 1585 C C . ALA B 1 12 ? 14.656 -9.578 -13.539 1 97.38 12 ALA B C 1
ATOM 1587 O O . ALA B 1 12 ? 13.438 -9.703 -13.656 1 97.38 12 ALA B O 1
ATOM 1588 N N . ILE B 1 13 ? 15.281 -8.453 -13.766 1 96.5 13 ILE B N 1
ATOM 1589 C CA . ILE B 1 13 ? 14.57 -7.234 -14.117 1 96.5 13 ILE B CA 1
ATOM 1590 C C . ILE B 1 13 ? 13.891 -7.406 -15.477 1 96.5 13 ILE B C 1
ATOM 1592 O O . ILE B 1 13 ? 12.766 -6.945 -15.672 1 96.5 13 ILE B O 1
ATOM 1596 N N . ALA B 1 14 ? 14.562 -8.047 -16.359 1 96.25 14 ALA B N 1
ATOM 1597 C CA . ALA B 1 14 ? 13.984 -8.305 -17.688 1 96.25 14 ALA B CA 1
ATOM 1598 C C . ALA B 1 14 ? 12.727 -9.164 -17.578 1 96.25 14 ALA B C 1
ATOM 1600 O O . ALA B 1 14 ? 11.727 -8.898 -18.25 1 96.25 14 ALA B O 1
ATOM 1601 N N . ILE B 1 15 ? 12.805 -10.109 -16.766 1 96.06 15 ILE B N 1
ATOM 1602 C CA . ILE B 1 15 ? 11.656 -10.984 -16.547 1 96.06 15 ILE B CA 1
ATOM 1603 C C . ILE B 1 15 ? 10.523 -10.188 -15.891 1 96.06 15 ILE B C 1
ATOM 1605 O O . ILE B 1 15 ? 9.367 -10.305 -16.281 1 96.06 15 ILE B O 1
ATOM 1609 N N . LEU B 1 16 ? 10.883 -9.422 -14.93 1 94.69 16 LEU B N 1
ATOM 1610 C CA . LEU B 1 16 ? 9.898 -8.586 -14.25 1 94.69 16 LEU B CA 1
ATOM 1611 C C . LEU B 1 16 ? 9.18 -7.68 -15.242 1 94.69 16 LEU B C 1
ATOM 1613 O O . LEU B 1 16 ? 7.945 -7.609 -15.234 1 94.69 16 LEU B O 1
ATOM 1617 N N . ASP B 1 17 ? 9.906 -7.055 -16.094 1 92 17 ASP B N 1
ATOM 1618 C CA . ASP B 1 17 ? 9.367 -6.09 -17.047 1 92 17 ASP B CA 1
ATOM 1619 C C . ASP B 1 17 ? 8.477 -6.777 -18.078 1 92 17 ASP B C 1
ATOM 1621 O O . ASP B 1 17 ? 7.441 -6.234 -18.469 1 92 17 ASP B O 1
ATOM 1625 N N . GLN B 1 18 ? 8.867 -7.945 -18.469 1 91.31 18 GLN B N 1
ATOM 1626 C CA . GLN B 1 18 ? 8.188 -8.625 -19.562 1 91.31 18 GLN B CA 1
ATOM 1627 C C . GLN B 1 18 ? 7 -9.438 -19.062 1 91.31 18 GLN B C 1
ATOM 1629 O O . GLN B 1 18 ? 5.953 -9.484 -19.703 1 91.31 18 GLN B O 1
ATOM 1634 N N . TYR B 1 19 ? 7.184 -10.047 -17.844 1 90.06 19 TYR B N 1
ATOM 1635 C CA . TYR B 1 19 ? 6.195 -11.047 -17.453 1 90.06 19 TYR B CA 1
ATOM 1636 C C . TYR B 1 19 ? 5.59 -10.719 -16.094 1 90.06 19 TYR B C 1
ATOM 1638 O O . TYR B 1 19 ? 4.512 -11.211 -15.75 1 90.06 19 TYR B O 1
ATOM 1646 N N . GLY B 1 20 ? 6.273 -10.016 -15.305 1 92.06 20 GLY B N 1
ATOM 1647 C CA . GLY B 1 20 ? 5.746 -9.672 -13.992 1 92.06 20 GLY B CA 1
ATOM 1648 C C . GLY B 1 20 ? 6.379 -10.469 -12.867 1 92.06 20 GLY B C 1
ATOM 1649 O O . GLY B 1 20 ? 7.184 -11.367 -13.117 1 92.06 20 GLY B O 1
ATOM 1650 N N . LEU B 1 21 ? 6.031 -10.117 -11.664 1 91.94 21 LEU B N 1
ATOM 1651 C CA . LEU B 1 21 ? 6.664 -10.648 -10.461 1 91.94 21 LEU B CA 1
ATOM 1652 C C . LEU B 1 21 ? 6.332 -12.125 -10.281 1 91.94 21 LEU B C 1
ATOM 1654 O O . LEU B 1 21 ? 7.191 -12.914 -9.875 1 91.94 21 LEU B O 1
ATOM 1658 N N . ALA B 1 22 ? 5.109 -12.516 -10.562 1 86.81 22 ALA B N 1
ATOM 1659 C CA . ALA B 1 22 ? 4.672 -13.891 -10.375 1 86.81 22 ALA B CA 1
ATOM 1660 C C . ALA B 1 22 ? 5.504 -14.852 -11.219 1 86.81 22 ALA B C 1
ATOM 1662 O O . ALA B 1 22 ? 5.707 -16.016 -10.844 1 86.81 22 ALA B O 1
ATOM 1663 N N . ASP B 1 23 ? 6.02 -14.359 -12.25 1 92.94 23 ASP B N 1
ATOM 1664 C CA . ASP B 1 23 ? 6.754 -15.195 -13.188 1 92.94 23 ASP B CA 1
ATOM 1665 C C . ASP B 1 23 ? 8.258 -15.156 -12.898 1 92.94 23 ASP B C 1
ATOM 1667 O O . ASP B 1 23 ? 9.031 -15.891 -13.516 1 92.94 23 ASP B O 1
ATOM 1671 N N . LEU B 1 24 ? 8.602 -14.273 -12.008 1 94.75 24 LEU B N 1
ATOM 1672 C CA . LEU B 1 24 ? 10.008 -14.219 -11.641 1 94.75 24 LEU B CA 1
ATOM 1673 C C . LEU B 1 24 ? 10.359 -15.328 -10.656 1 94.75 24 LEU B C 1
ATOM 1675 O O . LEU B 1 24 ? 10.242 -15.156 -9.445 1 94.75 24 LEU B O 1
ATOM 1679 N N . THR B 1 25 ? 10.773 -16.469 -11.188 1 94.12 25 THR B N 1
ATOM 1680 C CA . THR B 1 25 ? 11.219 -17.609 -10.391 1 94.12 25 THR B CA 1
ATOM 1681 C C . THR B 1 25 ? 12.68 -17.922 -10.672 1 94.12 25 THR B C 1
ATOM 1683 O O . THR B 1 25 ? 13.211 -17.562 -11.727 1 94.12 25 THR B O 1
ATOM 1686 N N . MET B 1 26 ? 13.242 -18.625 -9.664 1 94.94 26 MET B N 1
ATOM 1687 C CA . MET B 1 26 ? 14.633 -19 -9.859 1 94.94 26 MET B CA 1
ATOM 1688 C C . MET B 1 26 ? 14.789 -19.906 -11.078 1 94.94 26 MET B C 1
ATOM 1690 O O . MET B 1 26 ? 15.742 -19.766 -11.844 1 94.94 26 MET B O 1
ATOM 1694 N N . ARG B 1 27 ? 13.828 -20.719 -11.305 1 94.94 27 ARG B N 1
ATOM 1695 C CA . ARG B 1 27 ? 13.859 -21.641 -12.43 1 94.94 27 ARG B CA 1
ATOM 1696 C C . ARG B 1 27 ? 13.734 -20.891 -13.758 1 94.94 27 ARG B C 1
ATOM 1698 O O . ARG B 1 27 ? 14.516 -21.141 -14.688 1 94.94 27 ARG B O 1
ATOM 1705 N N . ARG B 1 28 ? 12.828 -20 -13.875 1 95.69 28 ARG B N 1
ATOM 1706 C CA . ARG B 1 28 ? 12.633 -19.219 -15.102 1 95.69 28 ARG B CA 1
ATOM 1707 C C . ARG B 1 28 ? 13.836 -18.344 -15.391 1 95.69 28 ARG B C 1
ATOM 1709 O O . ARG B 1 28 ? 14.25 -18.188 -16.547 1 95.69 28 ARG B O 1
ATOM 1716 N N . LEU B 1 29 ? 14.312 -17.75 -14.32 1 96.88 29 LEU B N 1
ATOM 1717 C CA . LEU B 1 29 ? 15.477 -16.875 -14.469 1 96.88 29 LEU B CA 1
ATOM 1718 C C . LEU B 1 29 ? 16.672 -17.656 -15.008 1 96.88 29 LEU B C 1
ATOM 1720 O O . LEU B 1 29 ? 17.359 -17.203 -15.922 1 96.88 29 LEU B O 1
ATOM 1724 N N . ALA B 1 30 ? 16.875 -18.797 -14.445 1 96.56 30 ALA B N 1
ATOM 1725 C CA . ALA B 1 30 ? 17.969 -19.656 -14.922 1 96.56 30 ALA B CA 1
ATOM 1726 C C . ALA B 1 30 ? 17.797 -19.969 -16.406 1 96.56 30 ALA B C 1
ATOM 1728 O O . ALA B 1 30 ? 18.766 -19.891 -17.172 1 96.56 30 ALA B O 1
ATOM 1729 N N . GLY B 1 31 ? 16.641 -20.328 -16.766 1 96 31 GLY B N 1
ATOM 1730 C CA . GLY B 1 31 ? 16.344 -20.609 -18.156 1 96 31 GLY B CA 1
ATOM 1731 C C . GLY B 1 31 ? 16.594 -19.422 -19.078 1 96 31 GLY B C 1
ATOM 1732 O O . GLY B 1 31 ? 17.203 -19.578 -20.141 1 96 31 GLY B O 1
ATOM 1733 N N . SER B 1 32 ? 16.188 -18.281 -18.641 1 95.44 32 SER B N 1
ATOM 1734 C CA . SER B 1 32 ? 16.344 -17.078 -19.453 1 95.44 32 SER B CA 1
ATOM 1735 C C . SER B 1 32 ? 17.812 -16.734 -19.641 1 95.44 32 SER B C 1
ATOM 1737 O O . SER B 1 32 ? 18.188 -16.141 -20.656 1 95.44 32 SER B O 1
ATOM 1739 N N . LEU B 1 33 ? 18.609 -17.047 -18.672 1 95.56 33 LEU B N 1
ATOM 1740 C CA . LEU B 1 33 ? 20.047 -16.766 -18.703 1 95.56 33 LEU B CA 1
ATOM 1741 C C . LEU B 1 33 ? 20.828 -17.922 -19.297 1 95.56 33 LEU B C 1
ATOM 1743 O O . LEU B 1 33 ? 22.047 -17.859 -19.453 1 95.56 33 LEU B O 1
ATOM 1747 N N . GLN B 1 34 ? 20.078 -18.969 -19.594 1 96.06 34 GLN B N 1
ATOM 1748 C CA . GLN B 1 34 ? 20.656 -20.172 -20.188 1 96.06 34 GLN B CA 1
ATOM 1749 C C . GLN B 1 34 ? 21.734 -20.766 -19.281 1 96.06 34 GLN B C 1
ATOM 1751 O O . GLN B 1 34 ? 22.844 -21.078 -19.734 1 96.06 34 GLN B O 1
ATOM 1756 N N . VAL B 1 35 ? 21.375 -20.891 -18.031 1 94.88 35 VAL B N 1
ATOM 1757 C CA . VAL B 1 35 ? 22.25 -21.547 -17.062 1 94.88 35 VAL B CA 1
ATOM 1758 C C . VAL B 1 35 ? 21.438 -22.562 -16.25 1 94.88 35 VAL B C 1
ATOM 1760 O O . VAL B 1 35 ? 20.203 -22.562 -16.312 1 94.88 35 VAL B O 1
ATOM 1763 N N . GLN B 1 36 ? 22.141 -23.438 -15.555 1 93.06 36 GLN B N 1
ATOM 1764 C CA . GLN B 1 36 ? 21.484 -24.328 -14.609 1 93.06 36 GLN B CA 1
ATOM 1765 C C . GLN B 1 36 ? 21.047 -23.578 -13.359 1 93.06 36 GLN B C 1
ATOM 1767 O O . GLN B 1 36 ? 21.75 -22.688 -12.883 1 93.06 36 GLN B O 1
ATOM 1772 N N . PRO B 1 37 ? 19.906 -23.938 -12.773 1 90.44 37 PRO B N 1
ATOM 1773 C CA . PRO B 1 37 ? 19.422 -23.266 -11.57 1 90.44 37 PRO B CA 1
ATOM 1774 C C . PRO B 1 37 ? 20.469 -23.203 -10.469 1 90.44 37 PRO B C 1
ATOM 1776 O O . PRO B 1 37 ? 20.562 -22.188 -9.758 1 90.44 37 PRO B O 1
ATOM 1779 N N . GLY B 1 38 ? 21.203 -24.234 -10.359 1 91.69 38 GLY B N 1
ATOM 1780 C CA . GLY B 1 38 ? 22.25 -24.297 -9.344 1 91.69 38 GLY B CA 1
ATOM 1781 C C . GLY B 1 38 ? 23.25 -23.156 -9.445 1 91.69 38 GLY B C 1
ATOM 1782 O O . GLY B 1 38 ? 23.812 -22.734 -8.438 1 91.69 38 GLY B O 1
ATOM 1783 N N . ALA B 1 39 ? 23.469 -22.641 -10.609 1 93.38 39 ALA B N 1
ATOM 1784 C CA . ALA B 1 39 ? 24.406 -21.547 -10.836 1 93.38 39 ALA B CA 1
ATOM 1785 C C . ALA B 1 39 ? 23.922 -20.266 -10.172 1 93.38 39 ALA B C 1
ATOM 1787 O O . ALA B 1 39 ? 24.719 -19.453 -9.727 1 93.38 39 ALA B O 1
ATOM 1788 N N . LEU B 1 40 ? 22.594 -20.047 -10.086 1 94.75 40 LEU B N 1
ATOM 1789 C CA . LEU B 1 40 ? 22.031 -18.844 -9.492 1 94.75 40 LEU B CA 1
ATOM 1790 C C . LEU B 1 40 ? 22.266 -18.812 -7.988 1 94.75 40 LEU B C 1
ATOM 1792 O O . LEU B 1 40 ? 22.438 -17.75 -7.398 1 94.75 40 LEU B O 1
ATOM 1796 N N . TYR B 1 41 ? 22.312 -19.969 -7.414 1 93 41 TYR B N 1
ATOM 1797 C CA . TYR B 1 41 ? 22.391 -20.094 -5.961 1 93 41 TYR B CA 1
ATOM 1798 C C . TYR B 1 41 ? 23.797 -19.703 -5.473 1 93 41 TYR B C 1
ATOM 1800 O O . TYR B 1 41 ? 23.984 -19.438 -4.285 1 93 41 TYR B O 1
ATOM 1808 N N . TRP B 1 42 ? 24.734 -19.688 -6.375 1 92.38 42 TRP B N 1
ATOM 1809 C CA . TRP B 1 42 ? 26.062 -19.172 -6.051 1 92.38 42 TRP B CA 1
ATOM 1810 C C . TRP B 1 42 ? 26.016 -17.672 -5.781 1 92.38 42 TRP B C 1
ATOM 1812 O O . TRP B 1 42 ? 26.828 -17.141 -5.012 1 92.38 42 TRP B O 1
ATOM 1822 N N . HIS B 1 43 ? 25.062 -17.031 -6.395 1 94.69 43 HIS B N 1
ATOM 1823 C CA . HIS B 1 43 ? 24.969 -15.57 -6.293 1 94.69 43 HIS B CA 1
ATOM 1824 C C . HIS B 1 43 ? 23.906 -15.164 -5.277 1 94.69 43 HIS B C 1
ATOM 1826 O O . HIS B 1 43 ? 24.062 -14.164 -4.57 1 94.69 43 HIS B O 1
ATOM 1832 N N . PHE B 1 44 ? 22.859 -15.961 -5.316 1 95 44 PHE B N 1
ATOM 1833 C CA . PHE B 1 44 ? 21.75 -15.688 -4.41 1 95 44 PHE B CA 1
ATOM 1834 C C . PHE B 1 44 ? 21.234 -16.969 -3.766 1 95 44 PHE B C 1
ATOM 1836 O O . PHE B 1 44 ? 20.734 -17.859 -4.457 1 95 44 PHE B O 1
ATOM 1843 N N . PRO B 1 45 ? 21.297 -17 -2.451 1 91.69 45 PRO B N 1
ATOM 1844 C CA . PRO B 1 45 ? 20.938 -18.234 -1.763 1 91.69 45 PRO B CA 1
ATOM 1845 C C . PRO B 1 45 ? 19.469 -18.594 -1.895 1 91.69 45 PRO B C 1
ATOM 1847 O O . PRO B 1 45 ? 19.078 -19.75 -1.706 1 91.69 45 PRO B O 1
ATOM 1850 N N . ASN B 1 46 ? 18.641 -17.609 -2.125 1 89.12 46 ASN B N 1
ATOM 1851 C CA . ASN B 1 46 ? 17.203 -17.844 -2.277 1 89.12 46 ASN B CA 1
ATOM 1852 C C . ASN B 1 46 ? 16.531 -16.719 -3.059 1 89.12 46 ASN B C 1
ATOM 1854 O O . ASN B 1 46 ? 17.172 -15.719 -3.387 1 89.12 46 ASN B O 1
ATOM 1858 N N . LYS B 1 47 ? 15.328 -16.875 -3.326 1 90.44 47 LYS B N 1
ATOM 1859 C CA . LYS B 1 47 ? 14.555 -15.906 -4.105 1 90.44 47 LYS B CA 1
ATOM 1860 C C . LYS B 1 47 ? 14.461 -14.562 -3.383 1 90.44 47 LYS B C 1
ATOM 1862 O O . LYS B 1 47 ? 14.508 -13.508 -4.016 1 90.44 47 LYS B O 1
ATOM 1867 N N . GLN B 1 48 ? 14.336 -14.617 -2.094 1 86.88 48 GLN B N 1
ATOM 1868 C CA . GLN B 1 48 ? 14.195 -13.391 -1.312 1 86.88 48 GLN B CA 1
ATOM 1869 C C . GLN B 1 48 ? 15.445 -12.523 -1.429 1 86.88 48 GLN B C 1
ATOM 1871 O O . GLN B 1 48 ? 15.344 -11.297 -1.549 1 86.88 48 GLN B O 1
ATOM 1876 N N . ALA B 1 49 ? 16.516 -13.141 -1.395 1 89.88 49 ALA B N 1
ATOM 1877 C CA . ALA B 1 49 ? 17.781 -12.422 -1.552 1 89.88 49 ALA B CA 1
ATOM 1878 C C . ALA B 1 49 ? 17.875 -11.797 -2.939 1 89.88 49 ALA B C 1
ATOM 1880 O O . ALA B 1 49 ? 18.359 -10.672 -3.086 1 89.88 49 ALA B O 1
ATOM 1881 N N . LEU B 1 50 ? 17.469 -12.562 -3.934 1 93.94 50 LEU B N 1
ATOM 1882 C CA . LEU B 1 50 ? 17.453 -12.031 -5.293 1 93.94 50 LEU B CA 1
ATOM 1883 C C . LEU B 1 50 ? 16.516 -10.836 -5.391 1 93.94 50 LEU B C 1
ATOM 1885 O O . LEU B 1 50 ? 16.875 -9.805 -5.973 1 93.94 50 LEU B O 1
ATOM 1889 N N . LEU B 1 51 ? 15.359 -10.938 -4.789 1 93.19 51 LEU B N 1
ATOM 1890 C CA . LEU B 1 51 ? 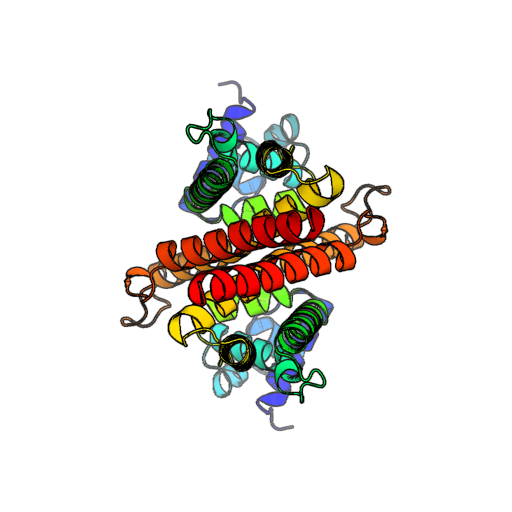14.383 -9.852 -4.816 1 93.19 51 LEU B CA 1
ATOM 1891 C C . LEU B 1 51 ? 14.922 -8.617 -4.113 1 93.19 51 LEU B C 1
ATOM 1893 O O . LEU B 1 51 ? 14.648 -7.488 -4.535 1 93.19 51 LEU B O 1
ATOM 1897 N N . GLY B 1 52 ? 15.602 -8.844 -3.064 1 91.94 52 GLY B N 1
ATOM 1898 C CA . GLY B 1 52 ? 16.266 -7.738 -2.395 1 91.94 52 GLY B CA 1
ATOM 1899 C C . GLY B 1 52 ? 17.234 -6.984 -3.293 1 91.94 52 GLY B C 1
ATOM 1900 O O . GLY B 1 52 ? 17.234 -5.754 -3.316 1 91.94 52 GLY B O 1
ATOM 1901 N N . ALA B 1 53 ? 17.969 -7.715 -4.035 1 93.25 53 ALA B N 1
ATOM 1902 C CA . ALA B 1 53 ? 18.922 -7.109 -4.953 1 93.25 53 ALA B CA 1
ATOM 1903 C C . ALA B 1 53 ? 18.219 -6.367 -6.082 1 93.25 53 ALA B C 1
ATOM 1905 O O . ALA B 1 53 ? 18.656 -5.305 -6.512 1 93.25 53 ALA B O 1
ATOM 1906 N N . VAL B 1 54 ? 17.188 -6.926 -6.559 1 94.94 54 VAL B N 1
ATOM 1907 C CA . VAL B 1 54 ? 16.391 -6.277 -7.59 1 94.94 54 VAL B CA 1
ATOM 1908 C C . VAL B 1 54 ? 15.797 -4.98 -7.043 1 94.94 54 VAL B C 1
ATOM 1910 O O . VAL B 1 54 ? 15.805 -3.951 -7.723 1 94.94 54 VAL B O 1
ATOM 1913 N N . ALA B 1 55 ? 15.312 -5.059 -5.844 1 93.81 55 ALA B N 1
ATOM 1914 C CA . ALA B 1 55 ? 14.766 -3.871 -5.195 1 93.81 55 ALA B CA 1
ATOM 1915 C C . ALA B 1 55 ? 15.82 -2.773 -5.078 1 93.81 55 ALA B C 1
ATOM 1917 O O . ALA B 1 55 ? 15.531 -1.601 -5.332 1 93.81 55 ALA B O 1
ATOM 1918 N N . ASP B 1 56 ? 17 -3.143 -4.727 1 92.38 56 ASP B N 1
ATOM 1919 C CA . ASP B 1 56 ? 18.094 -2.178 -4.625 1 92.38 56 ASP B CA 1
ATOM 1920 C C . ASP B 1 56 ? 18.359 -1.507 -5.969 1 92.38 56 ASP B C 1
ATOM 1922 O O . ASP B 1 56 ? 18.609 -0.299 -6.031 1 92.38 56 ASP B O 1
ATOM 1926 N N . LYS B 1 57 ? 18.344 -2.32 -6.945 1 93.81 57 LYS B N 1
ATOM 1927 C CA . LYS B 1 57 ? 18.547 -1.776 -8.281 1 93.81 57 LYS B CA 1
ATOM 1928 C C . LYS B 1 57 ? 17.422 -0.809 -8.664 1 93.81 57 LYS B C 1
ATOM 1930 O O . LYS B 1 57 ? 17.688 0.265 -9.211 1 93.81 57 LYS B O 1
ATOM 1935 N N . ILE B 1 58 ? 16.219 -1.157 -8.375 1 94.12 58 ILE B N 1
ATOM 1936 C CA . ILE B 1 58 ? 15.055 -0.33 -8.664 1 94.12 58 ILE B CA 1
ATOM 1937 C C . ILE B 1 58 ? 15.172 1.006 -7.93 1 94.12 58 ILE B C 1
ATOM 1939 O O . ILE B 1 58 ? 14.828 2.055 -8.477 1 94.12 58 ILE B O 1
ATOM 1943 N N . LEU B 1 59 ? 15.734 0.953 -6.762 1 94.12 59 LEU B N 1
ATOM 1944 C CA . LEU B 1 59 ? 15.742 2.117 -5.883 1 94.12 59 LEU B CA 1
ATOM 1945 C C . LEU B 1 59 ? 17.047 2.896 -6.023 1 94.12 59 LEU B C 1
ATOM 1947 O O . LEU B 1 59 ? 17.266 3.883 -5.316 1 94.12 59 LEU B O 1
ATOM 1951 N N . ALA B 1 60 ? 17.906 2.494 -6.906 1 93.94 60 ALA B N 1
ATOM 1952 C CA . ALA B 1 60 ? 19.234 3.092 -7.066 1 93.94 60 ALA B CA 1
ATOM 1953 C C . ALA B 1 60 ? 19.125 4.602 -7.254 1 93.94 60 ALA B C 1
ATOM 1955 O O . ALA B 1 60 ? 19.922 5.359 -6.688 1 93.94 60 ALA B O 1
ATOM 1956 N N . PRO B 1 61 ? 18.141 5.176 -7.969 1 95.31 61 PRO B N 1
ATOM 1957 C CA . PRO B 1 61 ? 18.047 6.621 -8.172 1 95.31 61 PRO B CA 1
ATOM 1958 C C . PRO B 1 61 ? 17.797 7.387 -6.875 1 95.31 61 PRO B C 1
ATOM 1960 O O . PRO B 1 61 ? 17.969 8.602 -6.824 1 95.31 61 PRO B O 1
ATOM 1963 N N . MET B 1 62 ? 17.312 6.707 -5.852 1 94.31 62 MET B N 1
ATOM 1964 C CA . MET B 1 62 ? 17.094 7.359 -4.562 1 94.31 62 MET B CA 1
ATOM 1965 C C . MET B 1 62 ? 18.406 7.922 -4.012 1 94.31 62 MET B C 1
ATOM 1967 O O . MET B 1 62 ? 18.391 8.797 -3.143 1 94.31 62 MET B O 1
ATOM 1971 N N . ASP B 1 63 ? 19.531 7.445 -4.52 1 93.12 63 ASP B N 1
ATOM 1972 C CA . ASP B 1 63 ? 20.844 7.852 -4.02 1 93.12 63 ASP B CA 1
ATOM 1973 C C . ASP B 1 63 ? 21.328 9.117 -4.719 1 93.12 63 ASP B C 1
ATOM 1975 O O . ASP B 1 63 ? 22.297 9.742 -4.289 1 93.12 63 ASP B O 1
ATOM 1979 N N . ASP B 1 64 ? 20.688 9.523 -5.758 1 95.62 64 ASP B N 1
ATOM 1980 C CA . ASP B 1 64 ? 21.094 10.711 -6.496 1 95.62 64 ASP B CA 1
ATOM 1981 C C . ASP B 1 64 ? 20.984 11.969 -5.625 1 95.62 64 ASP B C 1
ATOM 1983 O O . ASP B 1 64 ? 20.203 12 -4.68 1 95.62 64 ASP B O 1
ATOM 1987 N N . PRO B 1 65 ? 21.734 12.977 -5.902 1 95.44 65 PRO B N 1
ATOM 1988 C CA . PRO B 1 65 ? 21.672 14.219 -5.133 1 95.44 65 PRO B CA 1
ATOM 1989 C C . PRO B 1 65 ? 20.281 14.875 -5.184 1 95.44 65 PRO B C 1
ATOM 1991 O O . PRO B 1 65 ? 19.594 14.789 -6.203 1 95.44 65 PRO B O 1
ATOM 1994 N N . ILE B 1 66 ? 19.953 15.508 -4.043 1 95.06 66 ILE B N 1
ATOM 1995 C CA . ILE B 1 66 ? 18.688 16.234 -3.936 1 95.06 66 ILE B CA 1
ATOM 1996 C C . ILE B 1 66 ? 18.906 17.703 -4.328 1 95.06 66 ILE B C 1
ATOM 1998 O O . ILE B 1 66 ? 19.891 18.312 -3.916 1 95.06 66 ILE B O 1
ATOM 2002 N N . VAL B 1 67 ? 17.984 18.234 -5.09 1 96.56 67 VAL B N 1
ATOM 2003 C CA . VAL B 1 67 ? 18.094 19.594 -5.602 1 96.56 67 VAL B CA 1
ATOM 2004 C C . VAL B 1 67 ? 17.484 20.578 -4.598 1 96.56 67 VAL B C 1
ATOM 2006 O O . VAL B 1 67 ? 18.031 21.656 -4.367 1 96.56 67 VAL B O 1
ATOM 2009 N N . ALA B 1 68 ? 16.344 20.219 -4.012 1 96.38 68 ALA B N 1
ATOM 2010 C CA . ALA B 1 68 ? 15.625 21.094 -3.094 1 96.38 68 ALA B CA 1
ATOM 2011 C C . ALA B 1 68 ? 16.469 21.406 -1.858 1 96.38 68 ALA B C 1
ATOM 2013 O O . ALA B 1 68 ? 17.172 20.531 -1.345 1 96.38 68 ALA B O 1
ATOM 2014 N N . THR B 1 69 ? 16.375 22.609 -1.393 1 94 69 THR B N 1
ATOM 2015 C CA . THR B 1 69 ? 17.172 23.016 -0.244 1 94 69 THR B CA 1
ATOM 2016 C C . THR B 1 69 ? 16.328 23 1.031 1 94 69 THR B C 1
ATOM 2018 O O . THR B 1 69 ? 16.828 22.641 2.1 1 94 69 THR B O 1
ATOM 2021 N N . GLU B 1 70 ? 15.07 23.375 0.914 1 96.38 70 GLU B N 1
ATOM 2022 C CA . GLU B 1 70 ? 14.188 23.359 2.072 1 96.38 70 GLU B CA 1
ATOM 2023 C C . GLU B 1 70 ? 13.641 21.953 2.326 1 96.38 70 GLU B C 1
ATOM 2025 O O . GLU B 1 70 ? 13.406 21.188 1.385 1 96.38 70 GLU B O 1
ATOM 2030 N N . TRP B 1 71 ? 13.453 21.688 3.578 1 96.5 71 TRP B N 1
ATOM 2031 C CA . TRP B 1 71 ? 13.086 20.328 3.98 1 96.5 71 TRP B CA 1
ATOM 2032 C C . TRP B 1 71 ? 11.82 19.875 3.27 1 96.5 71 TRP B C 1
ATOM 2034 O O . TRP B 1 71 ? 11.711 18.719 2.859 1 96.5 71 TRP B O 1
ATOM 2044 N N . SER B 1 72 ? 10.836 20.766 3.172 1 97.25 72 SER B N 1
ATOM 2045 C CA . SER B 1 72 ? 9.57 20.359 2.559 1 97.25 72 SER B CA 1
ATOM 2046 C C . SER B 1 72 ? 9.758 20 1.088 1 97.25 72 SER B C 1
ATOM 2048 O O . SER B 1 72 ? 9.188 19.031 0.604 1 97.25 72 SER B O 1
ATOM 2050 N N . GLY B 1 73 ? 10.555 20.781 0.383 1 97.56 73 GLY B N 1
ATOM 2051 C CA . GLY B 1 73 ? 10.898 20.438 -0.989 1 97.56 73 GLY B CA 1
ATOM 2052 C C . GLY B 1 73 ? 11.664 19.141 -1.11 1 97.56 73 GLY B C 1
ATOM 2053 O O . GLY B 1 73 ? 11.477 18.391 -2.066 1 97.56 73 GLY B O 1
ATOM 2054 N N . GLN B 1 74 ? 12.578 18.891 -0.156 1 97.44 74 GLN B N 1
ATOM 2055 C CA . GLN B 1 74 ? 13.344 17.641 -0.15 1 97.44 74 GLN B CA 1
ATOM 2056 C C . GLN B 1 74 ? 12.422 16.438 -0.003 1 97.44 74 GLN B C 1
ATOM 2058 O O . GLN B 1 74 ? 12.586 15.438 -0.708 1 97.44 74 GLN B O 1
ATOM 2063 N N . VAL B 1 75 ? 11.461 16.531 0.896 1 97.06 75 VAL B N 1
ATOM 2064 C CA . VAL B 1 75 ? 10.508 15.445 1.121 1 97.06 75 VAL B CA 1
ATOM 2065 C C . VAL B 1 75 ? 9.719 15.18 -0.158 1 97.06 75 VAL B C 1
ATOM 2067 O O . VAL B 1 75 ? 9.555 14.023 -0.564 1 97.06 75 VAL B O 1
ATOM 2070 N N . ILE B 1 76 ? 9.258 16.234 -0.789 1 97.88 76 ILE B N 1
ATOM 2071 C CA . ILE B 1 76 ? 8.453 16.125 -1.998 1 97.88 76 ILE B CA 1
ATOM 2072 C C . ILE B 1 76 ? 9.281 15.516 -3.123 1 97.88 76 ILE B C 1
ATOM 2074 O O . ILE B 1 76 ? 8.828 14.602 -3.811 1 97.88 76 ILE B O 1
ATOM 2078 N N . GLU B 1 77 ? 10.461 15.969 -3.301 1 97.81 77 GLU B N 1
ATOM 2079 C CA . GLU B 1 77 ? 11.359 15.461 -4.332 1 97.81 77 GLU B CA 1
ATOM 2080 C C . GLU B 1 77 ? 11.656 13.984 -4.125 1 97.81 77 GLU B C 1
ATOM 2082 O O . GLU B 1 77 ? 11.602 13.195 -5.07 1 97.81 77 GLU B O 1
ATOM 2087 N N . LEU B 1 78 ? 11.977 13.609 -2.939 1 96.88 78 LEU B N 1
ATOM 2088 C CA . LEU B 1 78 ? 12.297 12.227 -2.621 1 96.88 78 LEU B CA 1
ATOM 2089 C C . LEU B 1 78 ? 11.078 11.328 -2.814 1 96.88 78 LEU B C 1
ATOM 2091 O O . LEU B 1 78 ? 11.203 10.203 -3.314 1 96.88 78 LEU B O 1
ATOM 2095 N N . ALA B 1 79 ? 9.938 11.828 -2.387 1 97.44 79 ALA B N 1
ATOM 2096 C CA . ALA B 1 79 ? 8.719 11.047 -2.557 1 97.44 79 ALA B CA 1
ATOM 2097 C C . ALA B 1 79 ? 8.422 10.805 -4.035 1 97.44 79 ALA B C 1
ATOM 2099 O O . ALA B 1 79 ? 8.062 9.695 -4.43 1 97.44 79 ALA B O 1
ATOM 2100 N N . HIS B 1 80 ? 8.547 11.828 -4.844 1 97.75 80 HIS B N 1
ATOM 2101 C CA . HIS B 1 80 ? 8.344 11.68 -6.281 1 97.75 80 HIS B CA 1
ATOM 2102 C C . HIS B 1 80 ? 9.375 10.727 -6.883 1 97.75 80 HIS B C 1
ATOM 2104 O O . HIS B 1 80 ? 9.039 9.914 -7.75 1 97.75 80 HIS B O 1
ATOM 2110 N N . ARG B 1 81 ? 10.578 10.859 -6.488 1 97 81 ARG B N 1
ATOM 2111 C CA . ARG B 1 81 ? 11.625 9.969 -6.98 1 97 81 ARG B CA 1
ATOM 2112 C C . ARG B 1 81 ? 11.32 8.516 -6.625 1 97 81 ARG B C 1
ATOM 2114 O O . ARG B 1 81 ? 11.484 7.625 -7.457 1 97 81 ARG B O 1
ATOM 2121 N N . LEU B 1 82 ? 10.906 8.266 -5.387 1 95.81 82 LEU B N 1
ATOM 2122 C CA . LEU B 1 82 ? 10.508 6.926 -4.969 1 95.81 82 LEU B CA 1
ATOM 2123 C C . LEU B 1 82 ? 9.367 6.402 -5.832 1 95.81 82 LEU B C 1
ATOM 2125 O O . LEU B 1 82 ? 9.438 5.285 -6.352 1 95.81 82 LEU B O 1
ATOM 2129 N N . ARG B 1 83 ? 8.352 7.199 -5.984 1 96.81 83 ARG B N 1
ATOM 2130 C CA . ARG B 1 83 ? 7.215 6.832 -6.824 1 96.81 83 ARG B CA 1
ATOM 2131 C C . ARG B 1 83 ? 7.672 6.484 -8.242 1 96.81 83 ARG B C 1
ATOM 2133 O O . ARG B 1 83 ? 7.238 5.477 -8.805 1 96.81 83 ARG B O 1
ATOM 2140 N N . ASP B 1 84 ? 8.562 7.293 -8.797 1 96.88 84 ASP B N 1
ATOM 2141 C CA . ASP B 1 84 ? 9.07 7.066 -10.148 1 96.88 84 ASP B CA 1
ATOM 2142 C C . ASP B 1 84 ? 9.828 5.746 -10.234 1 96.88 84 ASP B C 1
ATOM 2144 O O . ASP B 1 84 ? 9.695 5.012 -11.219 1 96.88 84 ASP B O 1
ATOM 2148 N N . CYS B 1 85 ? 10.625 5.461 -9.219 1 95.81 85 CYS B N 1
ATOM 2149 C CA . CYS B 1 85 ? 11.344 4.191 -9.164 1 95.81 85 CYS B CA 1
ATOM 2150 C C . CYS B 1 85 ? 10.375 3.016 -9.203 1 95.81 85 CYS B C 1
ATOM 2152 O O . CYS B 1 85 ? 10.57 2.074 -9.969 1 95.81 85 CYS B O 1
ATOM 2154 N N . LEU B 1 86 ? 9.359 3.105 -8.438 1 94.88 86 LEU B N 1
ATOM 2155 C CA . LEU B 1 86 ? 8.414 2.008 -8.289 1 94.88 86 LEU B CA 1
ATOM 2156 C C . LEU B 1 86 ? 7.617 1.796 -9.57 1 94.88 86 LEU B C 1
ATOM 2158 O O . LEU B 1 86 ? 7.344 0.656 -9.953 1 94.88 86 LEU B O 1
ATOM 2162 N N . LEU B 1 87 ? 7.309 2.867 -10.25 1 94.56 87 LEU B N 1
ATOM 2163 C CA . LEU B 1 87 ? 6.441 2.795 -11.414 1 94.56 87 LEU B CA 1
ATOM 2164 C C . LEU B 1 87 ? 7.246 2.486 -12.672 1 94.56 87 LEU B C 1
ATOM 2166 O O . LEU B 1 87 ? 6.68 2.15 -13.719 1 94.56 87 LEU B O 1
ATOM 2170 N N . ALA B 1 88 ? 8.578 2.584 -12.578 1 94.5 88 ALA B N 1
ATOM 2171 C CA . ALA B 1 88 ? 9.461 2.4 -13.727 1 94.5 88 ALA B CA 1
ATOM 2172 C C . ALA B 1 88 ? 9.445 0.949 -14.203 1 94.5 88 ALA B C 1
ATOM 2174 O O . ALA B 1 88 ? 9.742 0.666 -15.367 1 94.5 88 ALA B O 1
ATOM 2175 N N . TYR B 1 89 ? 9.109 0.05 -13.336 1 93.31 89 TYR B N 1
ATOM 2176 C CA . TYR B 1 89 ? 9.125 -1.373 -13.656 1 93.31 89 TYR B CA 1
ATOM 2177 C C . TYR B 1 89 ? 7.77 -2.012 -13.359 1 93.31 89 TYR B C 1
ATOM 2179 O O . TYR B 1 89 ? 7.125 -1.674 -12.367 1 93.31 89 TYR B O 1
ATOM 2187 N N . ARG B 1 90 ? 7.445 -2.934 -14.242 1 91.62 90 ARG B N 1
ATOM 2188 C CA . ARG B 1 90 ? 6.238 -3.715 -13.977 1 91.62 90 ARG B CA 1
ATOM 2189 C C . ARG B 1 90 ? 6.32 -4.398 -12.617 1 91.62 90 ARG B C 1
ATOM 2191 O O . ARG B 1 90 ? 7.324 -5.035 -12.297 1 91.62 90 ARG B O 1
ATOM 2198 N N . ASP B 1 91 ? 5.391 -4.223 -11.766 1 91.75 91 ASP B N 1
ATOM 2199 C CA . ASP B 1 91 ? 5.27 -4.816 -10.438 1 91.75 91 ASP B CA 1
ATOM 2200 C C . ASP B 1 91 ? 6.348 -4.289 -9.5 1 91.75 91 ASP B C 1
ATOM 2202 O O . ASP B 1 91 ? 6.691 -4.938 -8.508 1 91.75 91 ASP B O 1
ATOM 2206 N N . GLY B 1 92 ? 6.973 -3.197 -9.852 1 93.5 92 GLY B N 1
ATOM 2207 C CA . GLY B 1 92 ? 8.008 -2.617 -9.016 1 93.5 92 GLY B CA 1
ATOM 2208 C C . GLY B 1 92 ? 7.535 -2.297 -7.609 1 93.5 92 GLY B C 1
ATOM 2209 O O . GLY B 1 92 ? 8.242 -2.562 -6.633 1 93.5 92 GLY B O 1
ATOM 2210 N N . ALA B 1 93 ? 6.352 -1.75 -7.531 1 92.56 93 ALA B N 1
ATOM 2211 C CA . ALA B 1 93 ? 5.793 -1.389 -6.23 1 92.56 93 ALA B CA 1
ATOM 2212 C C . ALA B 1 93 ? 5.566 -2.627 -5.367 1 92.56 93 ALA B C 1
ATOM 2214 O O . ALA B 1 93 ? 5.883 -2.627 -4.176 1 92.56 93 ALA B O 1
ATOM 2215 N N . GLU B 1 94 ? 5.059 -3.623 -5.965 1 89.12 94 GLU B N 1
ATOM 2216 C CA . GLU B 1 94 ? 4.828 -4.879 -5.258 1 89.12 94 GLU B CA 1
ATOM 2217 C C . GLU B 1 94 ? 6.141 -5.504 -4.793 1 89.12 94 GLU B C 1
ATOM 2219 O O . GLU B 1 94 ? 6.246 -5.973 -3.66 1 89.12 94 GLU B O 1
A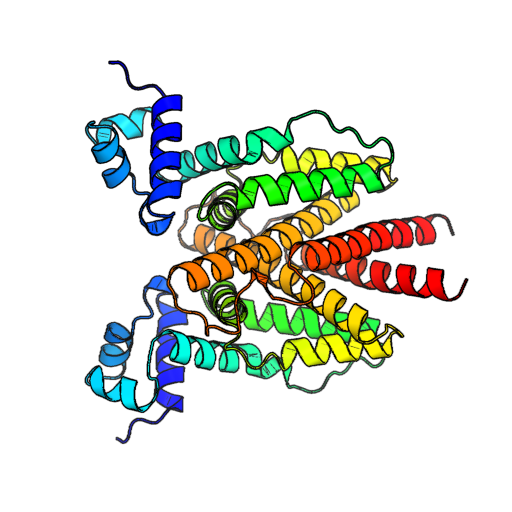TOM 2224 N N . LEU B 1 95 ? 7.09 -5.512 -5.613 1 91.5 95 LEU B N 1
ATOM 2225 C CA . LEU B 1 95 ? 8.391 -6.105 -5.324 1 91.5 95 LEU B CA 1
ATOM 2226 C C . LEU B 1 95 ? 9.086 -5.363 -4.191 1 91.5 95 LEU B C 1
ATOM 2228 O O . LEU B 1 95 ? 9.547 -5.98 -3.229 1 91.5 95 LEU B O 1
ATOM 2232 N N . VAL B 1 96 ? 9.109 -4.086 -4.258 1 91.44 96 VAL B N 1
ATOM 2233 C CA . VAL B 1 96 ? 9.773 -3.287 -3.234 1 91.44 96 VAL B CA 1
ATOM 2234 C C . VAL B 1 96 ? 9.023 -3.414 -1.91 1 91.44 96 VAL B C 1
ATOM 2236 O O . VAL B 1 96 ? 9.641 -3.521 -0.848 1 91.44 96 VAL B O 1
ATOM 2239 N N . SER B 1 97 ? 7.727 -3.404 -1.96 1 88.69 97 SER B N 1
ATOM 2240 C CA . SER B 1 97 ? 6.926 -3.609 -0.757 1 88.69 97 SER B CA 1
ATOM 2241 C C . SER B 1 97 ? 7.281 -4.926 -0.075 1 88.69 97 SER B C 1
ATOM 2243 O O . SER B 1 97 ? 7.426 -4.977 1.148 1 88.69 97 SER B O 1
ATOM 2245 N N . ALA B 1 98 ? 7.449 -5.973 -0.827 1 83.56 98 ALA B N 1
ATOM 2246 C CA . ALA B 1 98 ? 7.781 -7.293 -0.297 1 83.56 98 ALA B CA 1
ATOM 2247 C C . ALA B 1 98 ? 9.156 -7.285 0.361 1 83.56 98 ALA B C 1
ATOM 2249 O O . ALA B 1 98 ? 9.375 -7.957 1.373 1 83.56 98 ALA B O 1
ATOM 2250 N N . THR B 1 99 ? 10.039 -6.578 -0.193 1 84.38 99 THR B N 1
ATOM 2251 C CA . THR B 1 99 ? 11.398 -6.535 0.338 1 84.38 99 THR B CA 1
ATOM 2252 C C . THR B 1 99 ? 11.445 -5.734 1.636 1 84.38 99 THR B C 1
ATOM 2254 O O . THR B 1 99 ? 12.211 -6.059 2.543 1 84.38 99 THR B O 1
ATOM 2257 N N . TYR B 1 100 ? 10.641 -4.668 1.747 1 78.88 100 TYR B N 1
ATOM 2258 C CA . TYR B 1 100 ? 10.539 -3.928 2.998 1 78.88 100 TYR B CA 1
ATOM 2259 C C . TYR B 1 100 ? 9.969 -4.801 4.105 1 78.88 100 TYR B C 1
ATOM 2261 O O . TYR B 1 100 ? 10.445 -4.762 5.246 1 78.88 100 TYR B O 1
ATOM 2269 N N . ALA B 1 101 ? 9.062 -5.594 3.758 1 72.69 101 ALA B N 1
ATOM 2270 C CA . ALA B 1 101 ? 8.453 -6.488 4.738 1 72.69 101 ALA B CA 1
ATOM 2271 C C . ALA B 1 101 ? 9.469 -7.488 5.281 1 72.69 101 ALA B C 1
ATOM 2273 O O . ALA B 1 101 ? 9.422 -7.859 6.457 1 72.69 101 ALA B O 1
ATOM 2274 N N . SER B 1 102 ? 10.445 -7.832 4.434 1 70.31 102 SER B N 1
ATOM 2275 C CA . SER B 1 102 ? 11.453 -8.812 4.836 1 70.31 102 SER B CA 1
ATOM 2276 C C . SER B 1 102 ? 12.633 -8.141 5.523 1 70.31 102 SER B C 1
ATOM 2278 O O . SER B 1 102 ? 13.453 -8.812 6.156 1 70.31 102 SER B O 1
ATOM 2280 N N . ARG B 1 103 ? 12.648 -6.789 5.574 1 65.81 103 ARG B N 1
ATOM 2281 C CA . ARG B 1 103 ? 13.742 -5.98 6.102 1 65.81 103 ARG B CA 1
ATOM 2282 C C . ARG B 1 103 ? 15.047 -6.273 5.363 1 65.81 103 ARG B C 1
ATOM 2284 O O . ARG B 1 103 ? 16.125 -6.227 5.957 1 65.81 103 ARG B O 1
ATOM 2291 N N . LEU B 1 104 ? 14.977 -6.895 4.277 1 56.53 104 LEU B N 1
ATOM 2292 C CA . LEU B 1 104 ? 16.141 -7.246 3.48 1 56.53 104 LEU B CA 1
ATOM 2293 C C . LEU B 1 104 ? 16.656 -6.039 2.703 1 56.53 104 LEU B C 1
ATOM 2295 O O . LEU B 1 104 ? 17.734 -6.098 2.098 1 56.53 104 LEU B O 1
ATOM 2299 N N . THR B 1 105 ? 15.867 -5.117 2.553 1 57.47 105 THR B N 1
ATOM 2300 C CA . THR B 1 105 ? 16.359 -3.98 1.786 1 57.47 105 THR B CA 1
ATOM 2301 C C . THR B 1 105 ? 17.016 -2.949 2.705 1 57.47 105 THR B C 1
ATOM 2303 O O . THR B 1 105 ? 16.672 -2.861 3.887 1 57.47 105 THR B O 1
ATOM 2306 N N . THR B 1 106 ? 18.359 -2.529 2.355 1 54.47 106 THR B N 1
ATOM 2307 C CA . THR B 1 106 ? 19.109 -1.47 3.029 1 54.47 106 THR B CA 1
ATOM 2308 C C . THR B 1 106 ? 18.453 -0.112 2.787 1 54.47 106 THR B C 1
ATOM 2310 O O . THR B 1 106 ? 18.109 0.222 1.653 1 54.47 106 THR B O 1
ATOM 2313 N N . SER B 1 107 ? 17.438 0.426 3.482 1 59.78 107 SER B N 1
ATOM 2314 C CA . SER B 1 107 ? 16.516 1.45 3.006 1 59.78 107 SER B CA 1
ATOM 2315 C C . SER B 1 107 ? 17.188 2.816 2.941 1 59.78 107 SER B C 1
ATOM 2317 O O . SER B 1 107 ? 17.062 3.621 3.867 1 59.78 107 SER B O 1
ATOM 2319 N N . LYS B 1 108 ? 18.391 2.984 2.01 1 71.81 108 LYS B N 1
ATOM 2320 C CA . LYS B 1 108 ? 18.984 4.301 1.778 1 71.81 108 LYS B CA 1
ATOM 2321 C C . LYS B 1 108 ? 17.906 5.332 1.459 1 71.81 108 LYS B C 1
ATOM 2323 O O . LYS B 1 108 ? 17.984 6.48 1.905 1 71.81 108 LYS B O 1
ATOM 2328 N N . GLY B 1 109 ? 16.891 4.898 0.768 1 79.5 109 GLY B N 1
ATOM 2329 C CA . GLY B 1 109 ? 15.812 5.812 0.44 1 79.5 109 GLY B CA 1
ATOM 2330 C C . GLY B 1 109 ? 15.055 6.301 1.66 1 79.5 109 GLY B C 1
ATOM 2331 O O . GLY B 1 109 ? 14.773 7.496 1.789 1 79.5 109 GLY B O 1
ATOM 2332 N N . ARG B 1 110 ? 14.852 5.426 2.488 1 83.62 110 ARG B N 1
ATOM 2333 C CA . ARG B 1 110 ? 14.141 5.801 3.707 1 83.62 110 ARG B CA 1
ATOM 2334 C C . ARG B 1 110 ? 15 6.715 4.578 1 83.62 110 ARG B C 1
ATOM 2336 O O . ARG B 1 110 ? 14.492 7.672 5.164 1 83.62 110 ARG B O 1
ATOM 2343 N N . GLU B 1 111 ? 16.281 6.48 4.645 1 88.88 111 GLU B N 1
ATOM 2344 C CA . GLU B 1 111 ? 17.203 7.289 5.445 1 88.88 111 GLU B CA 1
ATOM 2345 C C . GLU B 1 111 ? 17.234 8.734 4.953 1 88.88 111 GLU B C 1
ATOM 2347 O O . GLU B 1 111 ? 17.375 9.664 5.75 1 88.88 111 GLU B O 1
ATOM 2352 N N . ARG B 1 112 ? 17.172 8.852 3.727 1 93.12 112 ARG B N 1
ATOM 2353 C CA . ARG B 1 112 ? 17.156 10.195 3.154 1 93.12 112 ARG B CA 1
ATOM 2354 C C . ARG B 1 112 ? 15.883 10.945 3.531 1 93.12 112 ARG B C 1
ATOM 2356 O O . ARG B 1 112 ? 15.922 12.148 3.793 1 93.12 112 ARG B O 1
ATOM 2363 N N . MET B 1 113 ? 14.828 10.289 3.572 1 93.5 113 MET B N 1
ATOM 2364 C CA . MET B 1 113 ? 13.562 10.891 3.998 1 93.5 113 MET B CA 1
ATOM 2365 C C . MET B 1 113 ? 13.609 11.25 5.48 1 93.5 113 MET B C 1
ATOM 2367 O O . MET B 1 113 ? 13.102 12.297 5.883 1 93.5 113 MET B O 1
ATOM 2371 N N . VAL B 1 114 ? 14.234 10.383 6.262 1 94.81 114 VAL B N 1
ATOM 2372 C CA . VAL B 1 114 ? 14.422 10.656 7.68 1 94.81 114 VAL B CA 1
ATOM 2373 C C . VAL B 1 114 ? 15.25 11.93 7.859 1 94.81 114 VAL B C 1
ATOM 2375 O O . VAL B 1 114 ? 14.891 12.812 8.641 1 94.81 114 VAL B O 1
ATOM 2378 N N . SER B 1 115 ? 16.312 12.008 7.105 1 95.69 115 SER B N 1
ATOM 2379 C CA . SER B 1 115 ? 17.188 13.172 7.191 1 95.69 115 SER B CA 1
ATOM 2380 C C . SER B 1 115 ? 16.438 14.453 6.848 1 95.69 115 SER B C 1
ATOM 2382 O O . SER B 1 115 ? 16.656 15.484 7.484 1 95.69 115 SER B O 1
ATOM 2384 N N . ALA B 1 116 ? 15.633 14.375 5.848 1 95.81 116 ALA B N 1
ATOM 2385 C CA . ALA B 1 116 ? 14.836 15.547 5.473 1 95.81 116 ALA B CA 1
ATOM 2386 C C . ALA B 1 116 ? 13.898 15.961 6.602 1 95.81 116 ALA B C 1
ATOM 2388 O O . ALA B 1 116 ? 13.742 17.156 6.883 1 95.81 116 ALA B O 1
ATOM 2389 N N . ALA B 1 117 ? 13.281 15.023 7.262 1 96.06 117 ALA B N 1
ATOM 2390 C CA . ALA B 1 117 ? 12.375 15.297 8.367 1 96.06 117 ALA B CA 1
ATOM 2391 C C . ALA B 1 117 ? 13.125 15.867 9.57 1 96.06 117 ALA B C 1
ATOM 2393 O O . 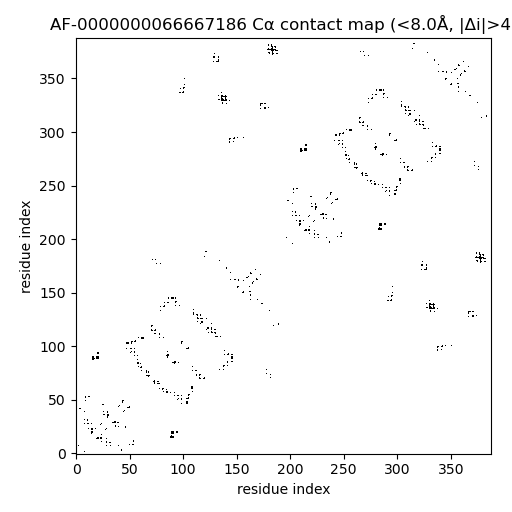ALA B 1 117 ? 12.609 16.734 10.289 1 96.06 117 ALA B O 1
ATOM 2394 N N . ILE B 1 118 ? 14.328 15.383 9.812 1 96.62 118 ILE B N 1
ATOM 2395 C CA . ILE B 1 118 ? 15.172 15.922 10.867 1 96.62 118 ILE B CA 1
ATOM 2396 C C . ILE B 1 118 ? 15.508 17.391 10.57 1 96.62 118 ILE B C 1
ATOM 2398 O O . ILE B 1 118 ? 15.477 18.234 11.469 1 96.62 118 ILE B O 1
ATOM 2402 N N . ARG B 1 119 ? 15.781 17.688 9.352 1 95.5 119 ARG B N 1
ATOM 2403 C CA . ARG B 1 119 ? 16.078 19.047 8.938 1 95.5 119 ARG B CA 1
ATOM 2404 C C . ARG B 1 119 ? 14.883 19.969 9.164 1 95.5 119 ARG B C 1
ATOM 2406 O O . ARG B 1 119 ? 15.039 21.172 9.375 1 95.5 119 ARG B O 1
ATOM 2413 N N . ALA B 1 120 ? 13.711 19.422 9.062 1 95 120 ALA B N 1
ATOM 2414 C CA . ALA B 1 120 ? 12.5 20.188 9.336 1 95 120 ALA B CA 1
ATOM 2415 C C . ALA B 1 120 ? 12.422 20.578 10.812 1 95 120 ALA B C 1
ATOM 2417 O O . ALA B 1 120 ? 11.672 21.484 11.188 1 95 120 ALA B O 1
ATOM 2418 N N . GLY B 1 121 ? 13.164 19.797 11.664 1 96.12 121 GLY B N 1
ATOM 2419 C CA . GLY B 1 121 ? 13.156 20.078 13.094 1 96.12 121 GLY B CA 1
ATOM 2420 C C . GLY B 1 121 ? 12.562 18.953 13.914 1 96.12 121 GLY B C 1
ATOM 2421 O O . GLY B 1 121 ? 12.406 19.078 15.125 1 96.12 121 GLY B O 1
ATOM 2422 N N . MET B 1 122 ? 12.273 17.812 13.312 1 96 122 MET B N 1
ATOM 2423 C CA . MET B 1 122 ? 11.711 16.688 14.055 1 96 122 MET B CA 1
ATOM 2424 C C . MET B 1 122 ? 12.805 15.922 14.797 1 96 122 MET B C 1
ATOM 2426 O O . MET B 1 122 ? 13.906 15.742 14.273 1 96 122 MET B O 1
ATOM 2430 N N . PRO B 1 123 ? 12.453 15.539 16.047 1 95.81 123 PRO B N 1
ATOM 2431 C CA . PRO B 1 123 ? 13.367 14.578 16.672 1 95.81 123 PRO B CA 1
ATOM 2432 C C . PRO B 1 123 ? 13.508 13.289 15.875 1 95.81 123 PRO B C 1
ATOM 2434 O O . PRO B 1 123 ? 12.594 12.914 15.141 1 95.81 123 PRO B O 1
ATOM 2437 N N . ARG B 1 124 ? 14.602 12.625 16.016 1 94.12 124 ARG B N 1
ATOM 2438 C CA . ARG B 1 124 ? 14.938 11.461 15.219 1 94.12 124 ARG B CA 1
ATOM 2439 C C . ARG B 1 124 ? 13.828 10.414 15.281 1 94.12 124 ARG B C 1
ATOM 2441 O O . ARG B 1 124 ? 13.438 9.844 14.258 1 94.12 124 ARG B O 1
ATOM 2448 N N . SER B 1 125 ? 13.32 10.141 16.422 1 93.75 125 SER B N 1
ATOM 2449 C CA . SER B 1 125 ? 12.281 9.125 16.594 1 93.75 125 SER B CA 1
ATOM 2450 C C . SER B 1 125 ? 11.039 9.477 15.773 1 93.75 125 SER B C 1
ATOM 2452 O O . SER B 1 125 ? 10.477 8.617 15.094 1 93.75 125 SER B O 1
ATOM 2454 N N . GLU B 1 126 ? 10.656 10.727 15.773 1 95 126 GLU B N 1
ATOM 2455 C CA . GLU B 1 126 ? 9.492 11.18 15.008 1 95 126 GLU B CA 1
ATOM 2456 C C . GLU B 1 126 ? 9.797 11.203 13.516 1 95 126 GLU B C 1
ATOM 2458 O O . GLU B 1 126 ? 8.922 10.922 12.695 1 95 126 GLU B O 1
ATOM 2463 N N . ALA B 1 127 ? 11.039 11.609 13.242 1 96 127 ALA B N 1
ATOM 2464 C CA . ALA B 1 127 ? 11.461 11.625 11.844 1 96 127 ALA B CA 1
ATOM 2465 C C . ALA B 1 127 ? 11.375 10.227 11.227 1 96 127 ALA B C 1
ATOM 2467 O O . ALA B 1 127 ? 10.945 10.07 10.086 1 96 127 ALA B O 1
ATOM 2468 N N . GLU B 1 128 ? 11.758 9.258 11.969 1 92.94 128 GLU B N 1
ATOM 2469 C CA . GLU B 1 128 ? 11.672 7.871 11.523 1 92.94 128 GLU B CA 1
ATOM 2470 C C . GLU B 1 128 ? 10.219 7.445 11.312 1 92.94 128 GLU B C 1
ATOM 2472 O O . GLU B 1 128 ? 9.883 6.855 10.289 1 92.94 128 GLU B O 1
ATOM 2477 N N . LEU B 1 129 ? 9.375 7.801 12.242 1 94.06 129 LEU B N 1
ATOM 2478 C CA . LEU B 1 129 ? 7.961 7.473 12.133 1 94.06 129 LEU B CA 1
ATOM 2479 C C . LEU B 1 129 ? 7.328 8.188 10.938 1 94.06 129 LEU B C 1
ATOM 2481 O O . LEU B 1 129 ? 6.527 7.598 10.211 1 94.06 129 LEU B O 1
ATOM 2485 N N . SER B 1 130 ? 7.73 9.398 10.773 1 96 130 SER B N 1
ATOM 2486 C CA . SER B 1 130 ? 7.215 10.164 9.641 1 96 130 SER B CA 1
ATOM 2487 C C . SER B 1 130 ? 7.641 9.547 8.312 1 96 130 SER B C 1
ATOM 2489 O O . SER B 1 130 ? 6.871 9.539 7.352 1 96 130 SER B O 1
ATOM 2491 N N . SER B 1 131 ? 8.836 9.055 8.266 1 93.62 131 SER B N 1
ATOM 2492 C CA . SER B 1 131 ? 9.344 8.445 7.047 1 93.62 131 SER B CA 1
ATOM 2493 C C . SER B 1 131 ? 8.609 7.145 6.727 1 93.62 131 SER B C 1
ATOM 2495 O O . SER B 1 131 ? 8.344 6.844 5.559 1 93.62 131 SER B O 1
ATOM 2497 N N . PHE B 1 132 ? 8.25 6.371 7.742 1 91.56 132 PHE B N 1
ATOM 2498 C CA . PHE B 1 132 ? 7.426 5.188 7.539 1 91.56 132 PHE B CA 1
ATOM 2499 C C . PHE B 1 132 ? 6.059 5.566 6.992 1 91.56 132 PHE B C 1
ATOM 2501 O O . PHE B 1 132 ? 5.539 4.91 6.086 1 91.56 132 PHE B O 1
ATOM 2508 N N . THR B 1 133 ? 5.5 6.594 7.547 1 95.44 133 THR B N 1
ATOM 2509 C CA . THR B 1 133 ? 4.199 7.066 7.09 1 95.44 133 THR B CA 1
ATOM 2510 C C . THR B 1 133 ? 4.238 7.402 5.602 1 95.44 133 THR B C 1
ATOM 2512 O O . THR B 1 133 ? 3.369 6.969 4.84 1 95.44 133 THR B O 1
ATOM 2515 N N . LEU B 1 134 ? 5.258 8.148 5.246 1 95.88 134 LEU B N 1
ATOM 2516 C CA . LEU B 1 134 ? 5.422 8.547 3.854 1 95.88 134 LEU B CA 1
ATOM 2517 C C . LEU B 1 134 ? 5.652 7.336 2.963 1 95.88 134 LEU B C 1
ATOM 2519 O O . LEU B 1 134 ? 5.074 7.234 1.877 1 95.88 134 LEU B O 1
ATOM 2523 N N . LEU B 1 135 ? 6.492 6.453 3.381 1 93.19 135 LEU B N 1
ATOM 2524 C CA . LEU B 1 135 ? 6.793 5.238 2.633 1 93.19 135 LEU B CA 1
ATOM 2525 C C . LEU B 1 135 ? 5.527 4.422 2.387 1 93.19 135 LEU B C 1
ATOM 2527 O O . LEU B 1 135 ? 5.25 4.027 1.253 1 93.19 135 LEU B O 1
ATOM 2531 N N . TYR B 1 136 ? 4.754 4.215 3.447 1 94.06 136 TYR B N 1
ATOM 2532 C CA . TYR B 1 136 ? 3.541 3.418 3.324 1 94.06 136 TYR B CA 1
ATOM 2533 C C . TYR B 1 136 ? 2.531 4.098 2.408 1 94.06 136 TYR B C 1
ATOM 2535 O O . TYR B 1 136 ? 1.831 3.434 1.641 1 94.06 136 TYR B O 1
ATOM 2543 N N . TYR B 1 137 ? 2.459 5.344 2.49 1 96.56 137 TYR B N 1
ATOM 2544 C CA . TYR B 1 137 ? 1.581 6.074 1.584 1 96.56 137 TYR B CA 1
ATOM 2545 C C . TYR B 1 137 ? 1.998 5.867 0.133 1 96.56 137 TYR B C 1
ATOM 2547 O O . TYR B 1 137 ? 1.167 5.543 -0.718 1 96.56 137 TYR B O 1
ATOM 2555 N N . VAL B 1 138 ? 3.311 6.055 -0.166 1 96.31 138 VAL B N 1
ATOM 2556 C CA . VAL B 1 138 ? 3.814 5.941 -1.53 1 96.31 138 VAL B CA 1
ATOM 2557 C C . VAL B 1 138 ? 3.596 4.523 -2.047 1 96.31 138 VAL B C 1
ATOM 2559 O O . VAL B 1 138 ? 3.158 4.328 -3.184 1 96.31 138 VAL B O 1
ATOM 2562 N N . LEU B 1 139 ? 3.865 3.578 -1.183 1 93.62 139 LEU B N 1
ATOM 2563 C CA . LEU B 1 139 ? 3.666 2.189 -1.581 1 93.62 139 LEU B CA 1
ATOM 2564 C C . LEU B 1 139 ? 2.193 1.912 -1.868 1 93.62 139 LEU B C 1
ATOM 2566 O O . LEU B 1 139 ? 1.858 1.326 -2.9 1 93.62 139 LEU B O 1
ATOM 2570 N N . GLY B 1 140 ? 1.339 2.338 -0.974 1 93.81 140 GLY B N 1
ATOM 2571 C CA . GLY B 1 140 ? -0.086 2.135 -1.186 1 93.81 140 GLY B CA 1
ATOM 2572 C C . GLY B 1 140 ? -0.597 2.775 -2.463 1 93.81 140 GLY B C 1
ATOM 2573 O O . GLY B 1 140 ? -1.361 2.16 -3.209 1 93.81 140 GLY B O 1
ATOM 2574 N N . GLN B 1 141 ? -0.198 3.965 -2.695 1 94.12 141 GLN B N 1
ATOM 2575 C CA . GLN B 1 141 ? -0.619 4.691 -3.889 1 94.12 141 GLN B CA 1
ATOM 2576 C C . GLN B 1 141 ? -0.089 4.023 -5.152 1 94.12 141 GLN B C 1
ATOM 2578 O O . GLN B 1 141 ? -0.824 3.857 -6.129 1 94.12 141 GLN B O 1
ATOM 2583 N N . THR B 1 142 ? 1.152 3.617 -5.184 1 93.31 142 THR B N 1
ATOM 2584 C CA . THR B 1 142 ? 1.772 3.082 -6.391 1 93.31 142 THR B CA 1
ATOM 2585 C C . THR B 1 142 ? 1.256 1.677 -6.688 1 93.31 142 THR B C 1
ATOM 2587 O O . THR B 1 142 ? 1.121 1.291 -7.852 1 93.31 142 THR B O 1
ATOM 2590 N N . VAL B 1 143 ? 0.998 0.983 -5.652 1 88.88 143 VAL B N 1
ATOM 2591 C CA . VAL B 1 143 ? 0.416 -0.337 -5.871 1 88.88 143 VAL B CA 1
ATOM 2592 C C . VAL B 1 143 ? -0.959 -0.195 -6.52 1 88.88 143 VAL B C 1
ATOM 2594 O O . VAL B 1 143 ? -1.283 -0.915 -7.469 1 88.88 143 VAL B O 1
ATOM 2597 N N . ASP B 1 144 ? -1.752 0.705 -6.031 1 87.38 144 ASP B N 1
ATOM 2598 C CA . ASP B 1 144 ? -3.057 0.978 -6.625 1 87.38 144 ASP B CA 1
ATOM 2599 C C . ASP B 1 144 ? -2.914 1.404 -8.086 1 87.38 144 ASP B C 1
ATOM 2601 O O . ASP B 1 144 ? -3.59 0.863 -8.961 1 87.38 144 ASP B O 1
ATOM 2605 N N . GLU B 1 145 ? -2.051 2.295 -8.328 1 87.5 145 GLU B N 1
ATOM 2606 C CA . GLU B 1 145 ? -1.851 2.836 -9.672 1 87.5 145 GLU B CA 1
ATOM 2607 C C . GLU B 1 145 ? -1.346 1.764 -10.633 1 87.5 145 GLU B C 1
ATOM 2609 O O . GLU B 1 145 ? -1.836 1.648 -11.758 1 87.5 145 GLU B O 1
ATOM 2614 N N . GLN B 1 146 ? -0.439 1.016 -10.25 1 87.38 146 GLN B N 1
ATOM 2615 C CA . GLN B 1 146 ? 0.122 -0.03 -11.094 1 87.38 146 GLN B CA 1
ATOM 2616 C C . GLN B 1 146 ? -0.906 -1.123 -11.375 1 87.38 146 GLN B C 1
ATOM 2618 O O . GLN B 1 146 ? -0.994 -1.629 -12.492 1 87.38 146 GLN B O 1
ATOM 2623 N N . SER B 1 147 ? -1.602 -1.45 -10.359 1 83.19 147 SER B N 1
ATOM 2624 C CA . SER B 1 147 ? -2.646 -2.453 -10.547 1 83.19 147 SER B CA 1
ATOM 2625 C C . SER B 1 147 ? -3.68 -1.988 -11.57 1 83.19 147 SER B C 1
ATOM 2627 O O . SER B 1 147 ? -4.078 -2.754 -12.453 1 83.19 147 SER B O 1
ATOM 2629 N N . ARG B 1 148 ? -4.051 -0.771 -11.469 1 81.88 148 ARG B N 1
ATOM 2630 C CA . ARG B 1 148 ? -5.023 -0.217 -12.398 1 81.88 148 ARG B CA 1
ATOM 2631 C C . ARG B 1 148 ? -4.469 -0.19 -13.82 1 81.88 148 ARG B C 1
ATOM 2633 O O . ARG B 1 148 ? -5.188 -0.469 -14.781 1 81.88 148 ARG B O 1
ATOM 2640 N N . MET B 1 149 ? -3.27 0.162 -13.938 1 80.56 149 MET B N 1
ATOM 2641 C CA . MET B 1 149 ? -2.615 0.175 -15.242 1 80.56 149 MET B CA 1
ATOM 2642 C C . MET B 1 149 ? -2.588 -1.223 -15.852 1 80.56 149 MET B C 1
ATOM 2644 O O . MET B 1 149 ? -2.812 -1.386 -17.047 1 80.56 149 MET B O 1
ATOM 2648 N N . GLN B 1 150 ? -2.328 -2.129 -15.055 1 78.5 150 GLN B N 1
ATOM 2649 C CA . GLN B 1 150 ? -2.268 -3.51 -15.523 1 78.5 150 GLN B CA 1
ATOM 2650 C C . GLN B 1 150 ? -3.65 -4.02 -15.922 1 78.5 150 GLN B C 1
ATOM 2652 O O . GLN B 1 150 ? -3.797 -4.734 -16.906 1 78.5 150 GLN B O 1
ATOM 2657 N N . MET B 1 151 ? -4.625 -3.619 -15.172 1 77.44 151 MET B N 1
ATOM 2658 C CA . MET B 1 151 ? -5.996 -3.988 -15.516 1 77.44 151 MET B CA 1
ATOM 2659 C C . MET B 1 151 ? -6.414 -3.361 -16.844 1 77.44 151 MET B C 1
ATOM 2661 O O . MET B 1 151 ? -7.086 -4.004 -17.656 1 77.44 151 MET B O 1
ATOM 2665 N N . ASP B 1 152 ? -6.039 -2.107 -16.984 1 78.31 152 ASP B N 1
ATOM 2666 C CA . ASP B 1 152 ? -6.34 -1.412 -18.234 1 78.31 152 ASP B CA 1
ATOM 2667 C C . ASP B 1 152 ? -5.66 -2.096 -19.422 1 78.31 152 ASP B C 1
ATOM 2669 O O . ASP B 1 152 ? -6.293 -2.338 -20.453 1 78.31 152 ASP B O 1
ATOM 2673 N N . SER B 1 153 ? -4.414 -2.432 -19.281 1 78.69 153 SER B N 1
ATOM 2674 C CA . SER B 1 153 ? -3.635 -3.074 -20.328 1 78.69 153 SER B CA 1
ATOM 2675 C C . SER B 1 153 ? -4.203 -4.445 -20.672 1 78.69 153 SER B C 1
ATOM 2677 O O . SER B 1 153 ? -4.121 -4.883 -21.828 1 78.69 153 SER B O 1
ATOM 2679 N N . ALA B 1 154 ? -4.762 -5.051 -19.688 1 76.25 154 ALA B N 1
ATOM 2680 C CA . ALA B 1 154 ? -5.332 -6.383 -19.875 1 76.25 154 ALA B CA 1
ATOM 2681 C C . ALA B 1 154 ? -6.754 -6.293 -20.422 1 76.25 154 ALA B C 1
ATOM 2683 O O . ALA B 1 154 ? -7.387 -7.32 -20.688 1 76.25 154 ALA B O 1
ATOM 2684 N N . GLY B 1 155 ? -7.195 -5.023 -20.562 1 74.56 155 GLY B N 1
ATOM 2685 C CA . GLY B 1 155 ? -8.539 -4.832 -21.094 1 74.56 155 GLY B CA 1
ATOM 2686 C C . GLY B 1 155 ? -9.625 -5.16 -20.094 1 74.56 155 GLY B C 1
ATOM 2687 O O . GLY B 1 155 ? -10.766 -5.43 -20.469 1 74.56 155 GLY B O 1
ATOM 2688 N N . ALA B 1 156 ? -9.203 -5.137 -18.891 1 73.5 156 ALA B N 1
ATOM 2689 C CA . ALA B 1 156 ? -10.133 -5.562 -17.844 1 73.5 156 ALA B CA 1
ATOM 2690 C C . ALA B 1 156 ? -10.961 -4.387 -17.344 1 73.5 156 ALA B C 1
ATOM 2692 O O . ALA B 1 156 ? -11.914 -4.574 -16.578 1 73.5 156 ALA B O 1
ATOM 2693 N N . LEU B 1 157 ? -10.625 -3.174 -17.734 1 72.94 157 LEU B N 1
ATOM 2694 C CA . LEU B 1 157 ? -11.383 -1.999 -17.312 1 72.94 157 LEU B CA 1
ATOM 2695 C C . LEU B 1 157 ? -12.375 -1.585 -18.391 1 72.94 157 LEU B C 1
ATOM 2697 O O . LEU B 1 157 ? -12.094 -1.724 -19.594 1 72.94 157 LEU B O 1
ATOM 2701 N N . PRO B 1 158 ? -13.516 -1.1 -17.766 1 71.12 158 PRO B N 1
ATOM 2702 C CA . PRO B 1 158 ? -14.422 -0.537 -18.781 1 71.12 158 PRO B CA 1
ATOM 2703 C C . PRO B 1 158 ? -13.789 0.61 -19.562 1 71.12 158 PRO B C 1
ATOM 2705 O O . PRO B 1 158 ? -12.891 1.291 -19.062 1 71.12 158 PRO B O 1
ATOM 2708 N N . GLU B 1 159 ? -14.172 0.743 -20.781 1 66.38 159 GLU B N 1
ATOM 2709 C CA . GLU B 1 159 ? -13.609 1.723 -21.719 1 66.38 159 GLU B CA 1
ATOM 2710 C C . GLU B 1 159 ? -13.594 3.119 -21.094 1 66.38 159 GLU B C 1
ATOM 2712 O O . GLU B 1 159 ? -12.641 3.875 -21.281 1 66.38 159 GLU B O 1
ATOM 2717 N N . ASP B 1 160 ? -14.562 3.484 -20.312 1 64.94 160 ASP B N 1
ATOM 2718 C CA . ASP B 1 160 ? -14.68 4.84 -19.781 1 64.94 160 ASP B CA 1
ATOM 2719 C C . ASP B 1 160 ? -13.93 4.98 -18.469 1 64.94 160 ASP B C 1
ATOM 2721 O O . ASP B 1 160 ? -13.867 6.07 -17.891 1 64.94 160 ASP B O 1
ATOM 2725 N N . ASP B 1 161 ? -13.227 3.928 -18.156 1 66.19 161 ASP B N 1
ATOM 2726 C CA . ASP B 1 161 ? -12.617 3.945 -16.828 1 66.19 161 ASP B CA 1
ATOM 2727 C C . ASP B 1 161 ? -11.102 3.762 -16.922 1 66.19 161 ASP B C 1
ATOM 272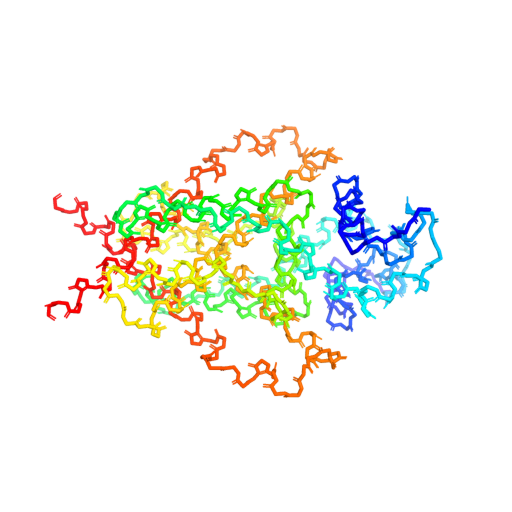9 O O . ASP B 1 161 ? -10.508 3.055 -16.109 1 66.19 161 ASP B O 1
ATOM 2733 N N . THR B 1 162 ? -10.641 4.5 -17.969 1 69.62 162 THR B N 1
ATOM 2734 C CA . THR B 1 162 ? -9.188 4.387 -18.109 1 69.62 162 THR B CA 1
ATOM 2735 C C . THR B 1 162 ? -8.477 5.254 -17.062 1 69.62 162 THR B C 1
ATOM 2737 O O . THR B 1 162 ? -8.898 6.383 -16.797 1 69.62 162 THR B O 1
ATOM 2740 N N . PRO B 1 163 ? -7.449 4.68 -16.469 1 72.5 163 PRO B N 1
ATOM 2741 C CA . PRO B 1 163 ? -6.699 5.441 -15.461 1 72.5 163 PRO B CA 1
ATOM 2742 C C . PRO B 1 163 ? -6.215 6.793 -15.984 1 72.5 163 PRO B C 1
ATOM 2744 O O . PRO B 1 163 ? -6.066 7.742 -15.211 1 72.5 163 PRO B O 1
ATOM 2747 N N . LEU B 1 164 ? -6.055 6.891 -17.234 1 69.81 164 LEU B N 1
ATOM 2748 C CA . LEU B 1 164 ? -5.539 8.102 -17.844 1 69.81 164 LEU B CA 1
ATOM 2749 C C . LEU B 1 164 ? -6.57 9.227 -17.797 1 69.81 164 LEU B C 1
ATOM 2751 O O . LEU B 1 164 ? -6.219 10.406 -17.891 1 69.81 164 LEU B O 1
ATOM 2755 N N . ASP B 1 165 ? -7.805 8.797 -17.562 1 70.25 165 ASP B N 1
ATOM 2756 C CA . ASP B 1 165 ? -8.875 9.781 -17.625 1 70.25 165 ASP B CA 1
ATOM 2757 C C . ASP B 1 165 ? -9.414 10.102 -16.219 1 70.25 165 ASP B C 1
ATOM 2759 O O . ASP B 1 165 ? -10.383 10.852 -16.078 1 70.25 165 ASP B O 1
ATOM 2763 N N . GLU B 1 166 ? -8.758 9.539 -15.359 1 75.81 166 GLU B N 1
ATOM 2764 C CA . GLU B 1 166 ? -9.242 9.742 -13.992 1 75.81 166 GLU B CA 1
ATOM 2765 C C . GLU B 1 166 ? -9.086 11.195 -13.562 1 75.81 166 GLU B C 1
ATOM 2767 O O . GLU B 1 166 ? -8.07 11.828 -13.852 1 75.81 166 GLU B O 1
ATOM 2772 N N . ILE B 1 167 ? -10.094 11.836 -12.977 1 73.62 167 ILE B N 1
ATOM 2773 C CA . ILE B 1 167 ? -10.07 13.164 -12.375 1 73.62 167 ILE B CA 1
ATOM 2774 C C . ILE B 1 167 ? -10.383 13.055 -10.883 1 73.62 167 ILE B C 1
ATOM 2776 O O . ILE B 1 167 ? -11.461 12.609 -10.5 1 73.62 167 ILE B O 1
ATOM 2780 N N . PRO B 1 168 ? -9.5 13.438 -10.203 1 79.19 168 PRO B N 1
ATOM 2781 C CA . PRO B 1 168 ? -8.148 13.898 -10.516 1 79.19 168 PRO B CA 1
ATOM 2782 C C . PRO B 1 168 ? -7.23 12.773 -10.977 1 79.19 168 PRO B C 1
ATOM 2784 O O . PRO B 1 168 ? -7.457 11.609 -10.633 1 79.19 168 PRO B O 1
ATOM 2787 N N . ASP B 1 169 ? -6.172 13.195 -11.758 1 86.81 169 ASP B N 1
ATOM 2788 C CA . ASP B 1 169 ? -5.215 12.188 -12.211 1 86.81 169 ASP B CA 1
ATOM 2789 C C . ASP B 1 169 ? -4.352 11.695 -11.055 1 86.81 169 ASP B C 1
ATOM 2791 O O . ASP B 1 169 ? -4.277 12.344 -10.008 1 86.81 169 ASP B O 1
ATOM 2795 N N . PRO B 1 170 ? -3.67 10.562 -11.242 1 88 170 PRO B N 1
ATOM 2796 C CA . PRO B 1 170 ? -2.91 9.93 -10.164 1 88 170 PRO B CA 1
ATOM 2797 C C . PRO B 1 170 ? -1.818 10.836 -9.602 1 88 170 PRO B C 1
ATOM 2799 O O . PRO B 1 170 ? -1.541 10.797 -8.398 1 88 170 PRO B O 1
ATOM 2802 N N . THR B 1 171 ? -1.215 11.672 -10.484 1 92.19 171 THR B N 1
ATOM 2803 C CA . THR B 1 171 ? -0.156 12.562 -10.016 1 92.19 171 THR B CA 1
ATOM 2804 C C . THR B 1 171 ? -0.724 13.648 -9.109 1 92.19 171 THR B C 1
ATOM 2806 O O . THR B 1 171 ? -0.135 13.969 -8.07 1 92.19 171 THR B O 1
ATOM 2809 N N . ALA B 1 172 ? -1.834 14.203 -9.477 1 92.12 172 ALA B N 1
ATOM 2810 C CA . ALA B 1 172 ? -2.48 15.227 -8.664 1 92.12 172 ALA B CA 1
ATOM 2811 C C . ALA B 1 172 ? -2.92 14.664 -7.316 1 92.12 172 ALA B C 1
ATOM 2813 O O . ALA B 1 172 ? -2.775 15.32 -6.281 1 92.12 172 ALA B O 1
ATOM 2814 N N . ARG B 1 173 ? -3.457 13.508 -7.332 1 92.94 173 ARG B N 1
ATOM 2815 C CA . ARG B 1 173 ? -3.85 12.828 -6.105 1 92.94 173 ARG B CA 1
ATOM 2816 C C . ARG B 1 173 ? -2.643 12.586 -5.199 1 92.94 173 ARG B C 1
ATOM 2818 O O . ARG B 1 173 ? -2.711 12.82 -3.992 1 92.94 173 ARG B O 1
ATOM 2825 N N . PHE B 1 174 ? -1.564 12.195 -5.902 1 96.62 174 PHE B N 1
ATOM 2826 C CA . PHE B 1 174 ? -0.329 11.945 -5.168 1 96.62 174 PHE B CA 1
ATOM 2827 C C . PHE B 1 174 ? 0.192 13.234 -4.535 1 96.62 174 PHE B C 1
ATOM 2829 O O . PHE B 1 174 ? 0.569 13.242 -3.363 1 96.62 174 PHE B O 1
ATOM 2836 N N . ASP B 1 175 ? 0.169 14.281 -5.227 1 97.19 175 ASP B N 1
ATOM 2837 C CA . ASP B 1 175 ? 0.674 15.57 -4.773 1 97.19 175 ASP B CA 1
ATOM 2838 C C . ASP B 1 175 ? -0.121 16.078 -3.572 1 97.19 175 ASP B C 1
ATOM 2840 O O . ASP B 1 175 ? 0.444 16.672 -2.654 1 97.19 175 ASP B O 1
ATOM 2844 N N . PHE B 1 176 ? -1.363 15.891 -3.635 1 96.56 176 PHE B N 1
ATOM 2845 C CA . PHE B 1 176 ? -2.182 16.344 -2.516 1 96.56 176 PHE B CA 1
ATOM 2846 C C . PHE B 1 176 ? -1.799 15.602 -1.234 1 96.56 176 PHE B C 1
ATOM 2848 O O . PHE B 1 176 ? -1.732 16.203 -0.163 1 96.56 176 PHE B O 1
ATOM 2855 N N . GLY B 1 177 ? -1.635 14.281 -1.326 1 97.5 177 GLY B N 1
ATOM 2856 C CA . GLY B 1 177 ? -1.181 13.516 -0.173 1 97.5 177 GLY B CA 1
ATOM 2857 C C . GLY B 1 177 ? 0.141 14.008 0.385 1 97.5 177 GLY B C 1
ATOM 2858 O O . GLY B 1 177 ? 0.327 14.062 1.603 1 97.5 177 GLY B O 1
ATOM 2859 N N . LEU B 1 178 ? 1.042 14.367 -0.517 1 97.88 178 LEU B N 1
ATOM 2860 C CA . LEU B 1 178 ? 2.326 14.906 -0.083 1 97.88 178 LEU B CA 1
ATOM 2861 C C . LEU B 1 178 ? 2.143 16.25 0.61 1 97.88 178 LEU B C 1
ATOM 2863 O O . LEU B 1 178 ? 2.826 16.547 1.593 1 97.88 178 LEU B O 1
ATOM 2867 N N . GLN B 1 179 ? 1.26 17.047 0.054 1 96.81 179 GLN B N 1
ATOM 2868 C CA . GLN B 1 179 ? 0.948 18.328 0.687 1 96.81 179 GLN B CA 1
ATOM 2869 C C . GLN B 1 179 ? 0.417 18.125 2.104 1 96.81 179 GLN B C 1
ATOM 2871 O O . GLN B 1 179 ? 0.786 18.859 3.021 1 96.81 179 GLN B O 1
ATOM 2876 N N . LEU B 1 180 ? -0.438 17.172 2.254 1 96.75 180 LEU B N 1
ATOM 2877 C CA . LEU B 1 180 ? -0.98 16.844 3.568 1 96.75 180 LEU B CA 1
ATOM 2878 C C . LEU B 1 180 ? 0.128 16.406 4.52 1 96.75 180 LEU B C 1
ATOM 2880 O O . LEU B 1 180 ? 0.123 16.781 5.695 1 96.75 180 LEU B O 1
ATOM 2884 N N . PHE B 1 181 ? 1.024 15.594 4.02 1 97.19 181 PHE B N 1
ATOM 2885 C CA . PHE B 1 181 ? 2.146 15.109 4.812 1 97.19 181 PHE B CA 1
ATOM 2886 C C . PHE B 1 181 ? 3.004 16.266 5.301 1 97.19 181 PHE B C 1
ATOM 2888 O O . PHE B 1 181 ? 3.299 16.375 6.492 1 97.19 181 PHE B O 1
ATOM 2895 N N . VAL B 1 182 ? 3.387 17.156 4.395 1 97.62 182 VAL B N 1
ATOM 2896 C CA . VAL B 1 182 ? 4.23 18.297 4.715 1 97.62 182 VAL B CA 1
ATOM 2897 C C . VAL B 1 182 ? 3.504 19.219 5.695 1 97.62 182 VAL B C 1
ATOM 2899 O O . VAL B 1 182 ? 4.094 19.688 6.668 1 97.62 182 VAL B O 1
ATOM 2902 N N . ALA B 1 183 ? 2.219 19.469 5.422 1 96.38 183 ALA B N 1
ATOM 2903 C CA . ALA B 1 183 ? 1.404 20.281 6.32 1 96.38 183 ALA B CA 1
ATOM 2904 C C . ALA B 1 183 ? 1.339 19.656 7.715 1 96.38 183 ALA B C 1
ATOM 2906 O O . ALA B 1 183 ? 1.354 20.375 8.719 1 96.38 183 ALA B O 1
ATOM 2907 N N . GLY B 1 184 ? 1.219 18.328 7.75 1 97.25 184 GLY B N 1
ATOM 2908 C CA . GLY B 1 184 ? 1.202 17.641 9.031 1 97.25 184 GLY B CA 1
ATOM 2909 C C . GLY B 1 184 ? 2.482 17.828 9.82 1 97.25 184 GLY B C 1
ATOM 2910 O O . GLY B 1 184 ? 2.439 18.078 11.031 1 97.25 184 GLY B O 1
ATOM 2911 N N . VAL B 1 185 ? 3.602 17.719 9.188 1 96.19 185 VAL B N 1
ATOM 2912 C CA . VAL B 1 185 ? 4.895 17.938 9.828 1 96.19 185 VAL B CA 1
ATOM 2913 C C . VAL B 1 185 ? 4.992 19.375 10.344 1 96.19 185 VAL B C 1
ATOM 2915 O O . VAL B 1 185 ? 5.402 19.594 11.484 1 96.19 185 VAL B O 1
ATOM 2918 N N . ARG B 1 186 ? 4.551 20.344 9.539 1 94.88 186 ARG B N 1
ATOM 2919 C CA . ARG B 1 186 ? 4.57 21.75 9.945 1 94.88 186 ARG B CA 1
ATOM 2920 C C . ARG B 1 186 ? 3.697 21.969 11.172 1 94.88 186 ARG B C 1
ATOM 2922 O O . ARG B 1 186 ? 4.094 22.688 12.094 1 94.88 186 ARG B O 1
ATOM 2929 N N . HIS B 1 187 ? 2.557 21.391 11.109 1 93.75 187 HIS B N 1
ATOM 2930 C CA . HIS B 1 187 ? 1.621 21.547 12.211 1 93.75 187 HIS B CA 1
ATOM 2931 C C . HIS B 1 187 ? 2.189 20.969 13.508 1 93.75 187 HIS B C 1
ATOM 2933 O O . HIS B 1 187 ? 2.109 21.609 14.562 1 93.75 187 HIS B O 1
ATOM 2939 N N . LEU B 1 188 ? 2.775 19.828 13.445 1 92.31 188 LEU B N 1
ATOM 2940 C CA . LEU B 1 188 ? 3.336 19.188 14.633 1 92.31 188 LEU B CA 1
ATOM 2941 C C . LEU B 1 188 ? 4.504 20 15.18 1 92.31 188 LEU B C 1
ATOM 2943 O O . LEU B 1 188 ? 4.684 20.094 16.391 1 92.31 188 LEU B O 1
ATOM 2947 N N . LEU B 1 189 ? 5.246 20.547 14.312 1 90.06 189 LEU B N 1
ATOM 2948 C CA . LEU B 1 189 ? 6.391 21.359 14.734 1 90.06 189 LEU B CA 1
ATOM 2949 C C . LEU B 1 189 ? 5.938 22.703 15.281 1 90.06 189 LEU B C 1
ATOM 2951 O O . LEU B 1 189 ? 6.578 23.266 16.172 1 90.06 189 LEU B O 1
ATOM 2955 N N . GLY B 1 190 ? 4.918 23.25 14.625 1 83.38 190 GLY B N 1
ATOM 2956 C CA . GLY B 1 190 ? 4.391 24.516 15.117 1 83.38 190 GLY B CA 1
ATOM 2957 C C . GLY B 1 190 ? 3.754 24.406 16.484 1 83.38 190 GLY B C 1
ATOM 2958 O O . GLY B 1 190 ? 3.771 25.359 17.266 1 83.38 190 GLY B O 1
ATOM 2959 N N . THR B 1 191 ? 3.158 23.328 16.75 1 72 191 THR B N 1
ATOM 2960 C CA . THR B 1 191 ? 2.537 23.125 18.062 1 72 191 THR B CA 1
ATOM 2961 C C . THR B 1 191 ? 3.598 22.922 19.141 1 72 191 THR B C 1
ATOM 2963 O O . THR B 1 191 ? 3.326 23.094 20.328 1 72 191 THR B O 1
ATOM 2966 N N . ARG B 1 192 ? 4.785 22.516 18.75 1 67.06 192 ARG B N 1
ATOM 2967 C CA . ARG B 1 192 ? 5.859 22.328 19.719 1 67.06 192 ARG B CA 1
ATOM 2968 C C . ARG B 1 192 ? 6.5 23.672 20.078 1 67.06 192 ARG B C 1
ATOM 2970 O O . ARG B 1 192 ? 7 23.844 21.188 1 67.06 192 ARG B O 1
ATOM 2977 N N . VAL B 1 193 ? 6.613 24.562 19.094 1 52 193 VAL B N 1
ATOM 2978 C CA . VAL B 1 193 ? 7.195 25.859 19.406 1 52 193 VAL B CA 1
ATOM 2979 C C . VAL B 1 193 ? 6.203 26.688 20.219 1 52 193 VAL B C 1
ATOM 2981 O O . VAL B 1 193 ? 6.602 27.578 20.969 1 52 193 VAL B O 1
ATOM 2984 N N . ARG B 1 194 ? 4.918 26.328 20.375 1 46.84 194 ARG B N 1
ATOM 2985 C CA . ARG B 1 194 ? 4.062 27.094 21.266 1 46.84 194 ARG B CA 1
ATOM 2986 C C . ARG B 1 194 ? 4.102 26.547 22.688 1 46.84 194 ARG B C 1
ATOM 2988 O O . ARG B 1 194 ? 4.16 25.328 22.875 1 46.84 194 ARG B O 1
#

Sequence (388 aa):
MQLHRADVVDGAIAILDQYGLADLTMRRLAGSLQVQPGALYWHFPNKQALLGAVADKILAPMDDPIVATEWSGQVIELAHRLRDCLLAYRDGAELVSATYASRLTTSKGRERMVSAAIRAGMPRSEAELSSFTLLYYVLGQTVDEQSRMQMDSAGALPEDDTPLDEIPDPTARFDFGLQLFVAGVRHLLGTRVRMQLHRADVVDGAIAILDQYGLADLTMRRLAGSLQVQPGALYWHFPNKQALLGAVADKILAPMDDPIVATEWSGQVIELAHRLRDCLLAYRDGAELVSATYASRLTTSKGRERMVSAAIRAGMPRSEAELSSFTLLYYVLGQTVDEQSRMQMDSAGALPEDDTPLDEIPDPTARFDFGLQLFVAGVRHLLGTRVR